Protein AF-A0A4V1J4N2-F1 (afdb_monomer)

Sequence (675 aa):
DSHLHLVPIGAVGKIYIGGIGVSRGYITQPNLNAEKFFDNPFTGQGKLYYTGDLGRWLPTGQVDCLGRIDNQIKIRGFRVELDEIDSNILHYPQIRACVTVLQKNNSSDDILVSYIVPEFIGPFQVPGNMVSGIPVIISDDMCLGGDFVGLGSKIKEHLKQVLPRYSVPSIFILLTHLPMNSNQKVDKSALPWHQEVLITKKLGPDGLVTGDNGTATDEPNLIANYSPTQASLCKIWQQVLGEDSVIPLHSNFFNLGGHSILATRMTIQVQNIFGASIPHNLVFRQPTIYGMALEIDHTLDLNFDNHPTTYSMDFDDLVHQLPPLLKDHSDNWLTIFPDEAWPGDAPVFFLTGATGFLGTFILATLLSHYPSATVHCLVRAQSSKQAFERIKTSCMGRLVWQSNQQVRAIVGDLAQPHLGIAEAEWVSLTRVVDVIIHNGALVHWMYPYEKFRGPNVLGTLAALELATTHHIKSLHYISTLSVFTKDNLTQSILDTGIPESDDLERSRFNISAGYDQSKWVADKLIQEAHIRGYPCTIIRPGFIVGASESGVVNTDDFLWRLVKGSIQLGKAPIMDCTVNMCPVDYVAEILVRIVSEPKALTTGTFHVNAPAPFSYNDVFDQLRVYGFTLEIIDYPIWCKHLKAAAQKPDDNALYSLLMFVLDNLPEMMNFPTIN

Solvent-accessible surface area (backbone atoms only — not comparable to full-atom values): 38567 Å² total; per-residue (Å²): 71,99,82,77,46,87,66,60,78,66,41,81,31,71,42,67,49,68,56,92,88,53,75,98,63,61,84,96,35,69,70,60,30,66,74,34,48,40,76,26,84,88,76,74,60,67,42,27,38,55,71,52,31,33,25,25,39,42,96,87,77,45,76,50,76,77,46,70,61,83,78,52,46,70,55,94,85,39,81,37,56,49,68,59,45,33,53,59,52,52,68,39,91,59,35,65,47,65,50,54,44,81,46,80,49,101,88,53,78,67,41,42,39,31,40,38,17,58,57,79,76,71,99,66,81,71,65,96,80,71,69,80,37,57,72,64,67,65,38,92,88,55,87,64,68,85,76,63,70,52,42,51,49,52,50,49,54,54,38,57,78,77,38,60,76,90,58,45,57,80,42,51,45,52,32,88,51,80,32,58,41,101,81,76,43,76,30,76,87,55,54,71,57,66,64,66,54,54,76,70,37,63,68,46,103,55,57,46,43,56,66,95,74,89,86,77,94,75,77,101,67,92,83,78,77,67,51,76,56,37,51,49,46,44,54,49,48,24,68,56,65,71,44,94,63,90,69,62,48,79,47,44,44,60,80,68,73,37,45,78,68,39,45,44,54,41,40,55,53,49,35,71,73,68,74,50,97,65,63,78,57,43,56,76,79,27,36,19,47,51,51,40,29,55,51,49,53,52,56,72,74,40,82,93,71,92,68,87,37,77,59,45,52,48,40,68,63,48,62,75,72,52,81,76,68,55,90,54,89,75,68,55,62,76,70,76,44,63,100,54,81,70,91,70,76,60,60,27,35,34,33,33,26,35,60,41,79,60,27,28,38,34,53,37,47,45,43,67,78,34,69,74,27,41,38,39,29,44,27,74,50,94,39,43,69,57,22,38,50,45,37,51,51,42,19,50,78,58,75,50,61,66,98,81,66,51,70,44,44,36,42,20,36,40,58,36,76,68,32,43,34,55,65,74,57,44,62,48,46,30,71,60,49,48,37,36,39,46,56,42,62,72,82,55,94,80,48,54,37,81,76,26,37,35,29,33,29,51,23,45,53,37,51,51,48,47,26,60,34,95,47,82,26,41,36,39,35,55,54,47,55,68,42,62,58,70,67,90,66,50,72,69,36,74,74,59,20,49,50,53,88,61,83,56,66,82,26,52,69,70,59,83,47,18,44,37,40,21,42,38,42,31,50,49,52,47,52,53,42,34,76,33,64,44,48,27,30,40,37,21,39,42,48,71,42,40,25,78,86,80,64,45,61,67,64,86,39,69,69,46,19,51,53,50,22,23,60,74,66,35,36,37,53,57,37,99,30,48,43,36,59,28,33,31,51,59,53,21,50,53,50,48,52,48,76,70,35,67,66,42,44,75,67,31,44,43,68,48,65,40,98,62,68,41,47,55,45,55,56,58,52,50,43,43,75,75,69,47,77,61,48,78,39,56,42,77,58,41,40,52,54,50,59,70,56,41,81,48,76,85,64,31,65,34,41,89,40,45,64,66,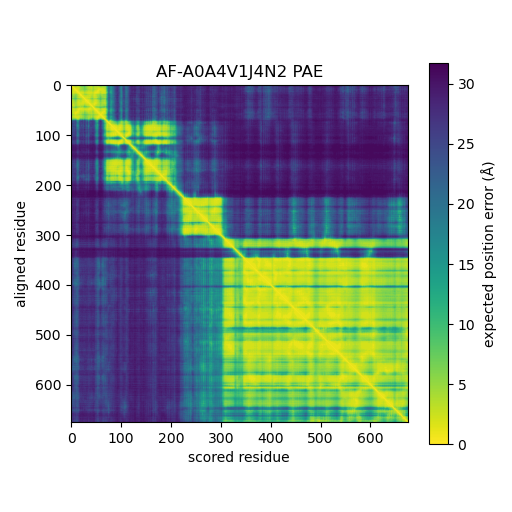61,62,48,69,36,52,65,72,51,52,68,65,61,71,68

Mean predicted aligned error: 18.75 Å

Nearest PDB structures (foldseek):
  1amu-assembly1_A  TM=6.174E-01  e=1.302E-13  Brevibacillus brevis
  1amu-assembly2_B  TM=6.163E-01  e=1.327E-12  Brevibacillus brevis
  6mg0-assembly2_A  TM=4.281E-01  e=9.312E-17  Brevibacillus parabrevis
  6e97-assembly2_B  TM=5.270E-01  e=1.603E-08  Thermobifida fusca YX
  5wmm-assembly1_A  TM=2.586E-01  e=9.904E-11  Micromonospora sp. ML1

pLDDT: mean 76.08, std 18.06, range [25.78, 98.69]

Secondary structure (DSSP, 8-state):
-TTSPPPPTT--EEEEEESTTS-S--TT-HHHHHHHEEE-TTTSSSEEEEEEEEEEE-TTS-EEEEEESSS-EEETTEEE-HHHHHHHHHTSTTEEEEEEEEEP-SSS--EEEEEEEES---S----TTPPTT-B----TTS---TTSTTHHHHHHHHHHHHS-GGGS-SEEEEBSS--B-TTSSB-GGGSPPHHHHHHHSPBPTTS-BPPP-------S---S---HHHHHHHHHHHHHHT--SPPPTT--TTTTT--HHHHHHHHHHHHHHH-S---TTHHHHS-SHHHHHHHHHHHHHS-S--PPPHHHHHHHHHGGGSPPP-S-TTS-GGGTS-SSS-SSSPPEEEEE-TTSHHHHHHHHHHHHH-TT-EEEEEE--SSHHHHHHHHHHHHHTTT---TT--EEEEE--TTSGGGG--HHHHHHHHHH--EEEE------SS--HHHHIIIIIIHHHHHHHHHHSSS--EEEEE--GGG--STT--HHHHHH-B-TT---GGGTTT--SHHHHHHHHHHHHHHHHHHTT--EEEEEE-EEE--TTT----TTSHHHHHHHHHHHHTEEEE---EE-EEEHHHHHHHHHHHHT-TTHHHH-EEEE--SSPEEHHHHHHHHHHTT---EEEEHHHHHHHHHHH-SSTTS-TTGGGHHHHHS-HHHHT-PPPB-

Structure (mmCIF, N/CA/C/O backbone):
data_AF-A0A4V1J4N2-F1
#
_entry.id   AF-A0A4V1J4N2-F1
#
loop_
_atom_site.group_PDB
_atom_site.id
_atom_site.type_symbol
_atom_site.label_atom_id
_atom_site.label_alt_id
_atom_site.label_comp_id
_atom_site.label_asym_id
_atom_site.label_entity_id
_atom_site.label_seq_id
_atom_site.pdbx_PDB_ins_code
_atom_site.Cartn_x
_atom_site.Cartn_y
_atom_site.Cartn_z
_atom_site.occupancy
_atom_site.B_iso_or_equiv
_atom_site.auth_seq_id
_atom_site.auth_comp_id
_atom_site.auth_asym_id
_atom_site.auth_atom_id
_atom_site.pdbx_PDB_model_num
ATOM 1 N N . ASP A 1 1 ? -26.339 -14.155 12.254 1.00 72.88 1 ASP A N 1
ATOM 2 C CA . ASP A 1 1 ? -25.302 -13.339 12.929 1.00 72.88 1 ASP A CA 1
ATOM 3 C C . ASP A 1 1 ? -25.120 -13.851 14.370 1.00 72.88 1 ASP A C 1
ATOM 5 O O . ASP A 1 1 ? -25.456 -15.005 14.636 1.00 72.88 1 ASP A O 1
ATOM 9 N N . SER A 1 2 ? -24.566 -13.047 15.286 1.00 66.00 2 SER A N 1
ATOM 10 C CA . SER A 1 2 ? -24.451 -13.354 16.725 1.00 66.00 2 SER A CA 1
ATOM 11 C C . SER A 1 2 ? -25.783 -13.340 17.485 1.00 66.00 2 SER A C 1
ATOM 13 O O . SER A 1 2 ? -25.830 -13.860 18.596 1.00 66.00 2 SER A O 1
ATOM 15 N N . HIS A 1 3 ? -26.849 -12.797 16.892 1.00 77.62 3 HIS A N 1
ATOM 16 C CA . HIS A 1 3 ? -28.179 -12.645 17.486 1.00 77.62 3 HIS A CA 1
ATOM 17 C C . HIS A 1 3 ? -29.218 -13.603 16.879 1.00 77.62 3 HIS A C 1
ATOM 19 O O . HIS A 1 3 ? -30.410 -13.431 17.100 1.00 77.62 3 HIS A O 1
ATOM 25 N N . LEU A 1 4 ? -28.772 -14.625 16.134 1.00 80.19 4 LEU A N 1
ATOM 26 C CA . LEU A 1 4 ? -29.622 -15.589 15.419 1.00 80.19 4 LEU A CA 1
ATOM 27 C C . LEU A 1 4 ? -30.545 -14.960 14.358 1.00 80.19 4 LEU A C 1
ATOM 29 O O . LEU A 1 4 ? -31.578 -15.533 14.024 1.00 80.19 4 LEU A O 1
ATOM 33 N N . HIS A 1 5 ? -30.145 -13.846 13.743 1.00 84.75 5 HIS A N 1
ATOM 34 C CA . HIS A 1 5 ? -30.784 -13.355 12.521 1.00 84.75 5 HIS A CA 1
ATOM 35 C C . HIS A 1 5 ? -30.100 -13.902 11.264 1.00 84.75 5 HIS A C 1
ATOM 37 O O . HIS A 1 5 ? -28.897 -14.206 11.258 1.00 84.75 5 HIS A O 1
ATOM 43 N N . LEU A 1 6 ? -30.872 -14.019 10.181 1.00 88.50 6 LEU A N 1
ATOM 44 C CA . LEU A 1 6 ? -30.331 -14.340 8.863 1.00 88.50 6 LEU A CA 1
ATOM 45 C C . LEU A 1 6 ? -29.402 -13.214 8.404 1.00 88.50 6 LEU A C 1
ATOM 47 O O . LEU A 1 6 ? -29.711 -12.036 8.561 1.00 88.50 6 LEU A O 1
ATOM 51 N N . VAL A 1 7 ? -28.258 -13.589 7.837 1.00 86.56 7 VAL A N 1
ATOM 52 C CA . VAL A 1 7 ? -27.328 -12.640 7.216 1.00 86.56 7 VAL A CA 1
ATOM 53 C C . VAL A 1 7 ? -27.638 -12.516 5.718 1.00 86.56 7 VAL A C 1
ATOM 55 O O . VAL A 1 7 ? -28.114 -13.491 5.129 1.00 86.56 7 VAL A O 1
ATOM 58 N N . PRO A 1 8 ? -27.379 -11.358 5.083 1.00 85.69 8 PRO A N 1
ATOM 59 C CA . PRO A 1 8 ? -27.564 -11.191 3.642 1.00 85.69 8 PRO A CA 1
ATOM 60 C C . PRO A 1 8 ? -26.723 -12.168 2.806 1.00 85.69 8 PRO A C 1
ATOM 62 O O . PRO A 1 8 ? -25.677 -12.650 3.246 1.00 85.69 8 PRO A O 1
ATOM 65 N N . ILE A 1 9 ? -27.144 -12.416 1.562 1.00 88.50 9 ILE A N 1
ATOM 66 C CA . ILE A 1 9 ? -26.351 -13.177 0.583 1.00 88.50 9 ILE A CA 1
ATOM 67 C C . ILE A 1 9 ? -24.989 -12.486 0.397 1.00 88.50 9 ILE A C 1
ATOM 69 O O . ILE A 1 9 ? -24.912 -11.267 0.276 1.00 88.50 9 ILE A O 1
ATOM 73 N N . GLY A 1 10 ? -23.908 -13.268 0.406 1.00 71.06 10 GLY A N 1
ATOM 74 C CA . GLY A 1 10 ? -22.522 -12.796 0.330 1.00 71.06 10 GLY A CA 1
ATOM 75 C C . GLY A 1 10 ? -21.892 -12.413 1.675 1.00 71.06 10 GLY A C 1
ATOM 76 O O . GLY A 1 10 ? -20.662 -12.401 1.773 1.00 71.06 10 GLY A O 1
ATOM 77 N N . ALA A 1 11 ? -22.690 -12.167 2.720 1.00 74.38 11 ALA A N 1
ATOM 78 C CA . ALA A 1 11 ? -22.190 -11.837 4.051 1.00 74.38 11 ALA A CA 1
ATOM 79 C C . ALA A 1 11 ? -21.739 -13.093 4.811 1.00 74.38 11 ALA A C 1
ATOM 81 O O . ALA A 1 11 ? -22.396 -14.136 4.786 1.00 74.38 11 ALA A O 1
ATOM 82 N N . VAL A 1 12 ? -20.610 -12.986 5.513 1.00 81.19 12 VAL A N 1
ATOM 83 C CA . VAL A 1 12 ? -20.062 -14.082 6.319 1.00 81.19 12 VAL A CA 1
ATOM 84 C C . VAL A 1 12 ? -20.864 -14.243 7.608 1.00 81.19 12 VAL A C 1
ATOM 86 O O . VAL A 1 12 ? -21.083 -13.283 8.346 1.00 81.19 12 VAL A O 1
ATOM 89 N N . GLY A 1 13 ? -21.271 -15.474 7.904 1.00 86.38 13 GLY A N 1
ATOM 90 C CA . GLY A 1 13 ? -22.004 -15.831 9.111 1.00 86.38 13 GLY A CA 1
ATOM 91 C C . GLY A 1 13 ? -21.635 -17.214 9.643 1.00 86.38 13 GLY A C 1
ATOM 92 O O . GLY A 1 13 ? -20.893 -17.975 9.028 1.00 86.38 13 GLY A O 1
ATOM 93 N N . LYS A 1 14 ? -22.166 -17.534 10.825 1.00 89.38 14 LYS A N 1
ATOM 94 C CA . LYS A 1 14 ? -22.090 -18.870 11.430 1.00 89.38 14 LYS A CA 1
ATOM 95 C C . LYS A 1 14 ? -22.992 -19.845 10.672 1.00 89.38 14 LYS A C 1
ATOM 97 O O . LYS A 1 14 ? -24.138 -19.500 10.377 1.00 89.38 14 LYS A O 1
ATOM 102 N N . ILE A 1 15 ? -22.506 -21.058 10.417 1.00 90.75 15 ILE A N 1
ATOM 103 C CA . ILE A 1 15 ? -23.282 -22.111 9.758 1.00 90.75 15 ILE A CA 1
ATOM 104 C C . ILE A 1 15 ? -24.099 -22.884 10.800 1.00 90.75 15 ILE A C 1
ATOM 106 O O . ILE A 1 15 ? -23.558 -23.496 11.729 1.00 90.75 15 ILE A O 1
ATOM 110 N N . TYR A 1 16 ? -25.415 -22.898 10.597 1.00 91.44 16 TYR A N 1
ATOM 111 C CA . TYR A 1 16 ? -26.359 -23.732 11.335 1.00 91.44 16 TYR A CA 1
ATOM 112 C C . TYR A 1 16 ? -27.041 -24.698 10.370 1.00 91.44 16 TYR A C 1
ATOM 114 O O . TYR A 1 16 ? -27.414 -24.310 9.264 1.00 91.44 16 TYR A O 1
ATOM 122 N N . ILE A 1 17 ? -27.224 -25.944 10.797 1.00 91.25 17 ILE A N 1
ATOM 123 C CA . ILE A 1 17 ? -27.897 -26.981 10.009 1.00 91.25 17 ILE A CA 1
ATOM 124 C C . ILE A 1 17 ? -29.229 -27.313 10.675 1.00 91.25 17 ILE A C 1
ATOM 126 O O . ILE A 1 17 ? -29.276 -27.573 11.874 1.00 91.25 17 ILE A O 1
ATOM 130 N N . GLY A 1 18 ? -30.308 -27.312 9.894 1.00 90.50 18 GLY A N 1
ATOM 131 C CA . GLY A 1 18 ? -31.650 -27.701 10.329 1.00 90.50 18 GLY A CA 1
ATOM 132 C C . GLY A 1 18 ? -32.224 -28.835 9.486 1.00 90.50 18 GLY A C 1
ATOM 133 O O . GLY A 1 18 ? -31.736 -29.118 8.394 1.00 90.50 18 GLY A O 1
ATOM 134 N N . GLY A 1 19 ? -33.293 -29.459 9.980 1.00 86.94 19 GLY A N 1
ATOM 135 C CA . GLY A 1 19 ? -34.073 -30.458 9.243 1.00 86.94 19 GLY A CA 1
ATOM 136 C C . GLY A 1 19 ? -33.991 -31.869 9.826 1.00 86.94 19 GLY A C 1
ATOM 137 O O . GLY A 1 19 ? -33.458 -32.087 10.912 1.00 86.94 19 GLY A O 1
ATOM 138 N N . ILE A 1 20 ? -34.540 -32.842 9.091 1.00 86.81 20 ILE A N 1
ATOM 139 C CA . ILE A 1 20 ? -34.734 -34.224 9.569 1.00 86.81 20 ILE A CA 1
ATOM 140 C C . ILE A 1 20 ? -33.425 -34.959 9.908 1.00 86.81 20 ILE A C 1
ATOM 142 O O . ILE A 1 20 ? -33.435 -35.895 10.700 1.00 86.81 20 ILE A O 1
ATOM 146 N N . GLY A 1 21 ? -32.299 -34.525 9.333 1.00 84.00 21 GLY A N 1
ATOM 147 C CA . GLY A 1 21 ? -30.976 -35.101 9.587 1.00 84.00 21 GLY A CA 1
ATOM 148 C C . GLY A 1 21 ? -30.319 -34.656 10.900 1.00 84.00 21 GLY A C 1
ATOM 149 O O . GLY A 1 21 ? -29.259 -35.173 11.243 1.00 84.00 21 GLY A O 1
ATOM 150 N N . VAL A 1 22 ? -30.908 -33.708 11.638 1.00 90.38 22 VAL A N 1
ATOM 151 C CA . VAL A 1 22 ? -30.354 -33.224 12.912 1.00 90.38 22 VAL A CA 1
ATOM 152 C C . VAL A 1 22 ? -30.693 -34.204 14.039 1.00 90.38 22 VAL A C 1
ATOM 154 O O . VAL A 1 22 ? -31.850 -34.571 14.243 1.00 90.38 22 VAL A O 1
ATOM 157 N N . SER A 1 23 ? -29.677 -34.636 14.791 1.00 85.31 23 SER A N 1
ATOM 158 C CA . SER A 1 23 ? -29.856 -35.562 15.915 1.00 85.31 23 SER A CA 1
ATOM 159 C C . SER A 1 23 ? -30.595 -34.907 17.094 1.00 85.31 23 SER A C 1
ATOM 161 O O . SER A 1 23 ? -30.719 -33.688 17.190 1.00 85.31 23 SER A O 1
ATOM 163 N N . ARG A 1 24 ? -31.088 -35.720 18.040 1.00 84.19 24 ARG A N 1
ATOM 164 C CA . ARG A 1 24 ? -31.803 -35.215 19.234 1.00 84.19 24 ARG A CA 1
ATOM 165 C C . ARG A 1 24 ? -30.891 -34.479 20.229 1.00 84.19 24 ARG A C 1
ATOM 167 O O . ARG A 1 24 ? -31.401 -33.774 21.100 1.00 84.19 24 ARG A O 1
ATOM 174 N N . GLY A 1 25 ? -29.577 -34.656 20.099 1.00 87.31 25 GLY A N 1
ATOM 175 C CA . GLY A 1 25 ? -28.550 -34.169 21.016 1.00 87.31 25 GLY A CA 1
ATOM 176 C C . GLY A 1 25 ? -27.584 -35.274 21.455 1.00 87.31 25 GLY A C 1
ATOM 177 O O . GLY A 1 25 ? -27.767 -36.454 21.152 1.00 87.31 25 GLY A O 1
ATOM 178 N N . TYR A 1 26 ? -26.555 -34.879 22.194 1.00 84.44 26 TYR A N 1
ATOM 179 C CA . TYR A 1 26 ? -25.605 -35.745 22.877 1.00 84.44 26 TYR A CA 1
ATOM 180 C C . TYR A 1 26 ? -26.255 -36.429 24.089 1.00 84.44 26 TYR A C 1
ATOM 182 O O . TYR A 1 26 ? -26.951 -35.799 24.892 1.00 84.44 26 TYR A O 1
ATOM 190 N N . ILE A 1 27 ? -26.007 -37.729 24.244 1.00 87.62 27 ILE A N 1
ATOM 191 C CA . ILE A 1 27 ? -26.484 -38.516 25.387 1.00 87.62 27 ILE A CA 1
ATOM 192 C C . ILE A 1 27 ? -25.759 -38.037 26.653 1.00 87.62 27 ILE A C 1
ATOM 194 O O . ILE A 1 27 ? -24.540 -37.890 26.653 1.00 87.62 27 ILE A O 1
ATOM 198 N N . THR A 1 28 ? -26.497 -37.801 27.743 1.00 83.31 28 THR A N 1
ATOM 199 C CA . THR A 1 28 ? -25.964 -37.422 29.074 1.00 83.31 28 THR A CA 1
ATOM 200 C C . THR A 1 28 ? -25.142 -36.121 29.148 1.00 83.31 28 THR A C 1
ATOM 202 O O . THR A 1 28 ? -24.491 -35.877 30.157 1.00 83.31 28 THR A O 1
ATOM 205 N N . GLN A 1 29 ? -25.201 -35.242 28.137 1.00 78.25 29 GLN A N 1
ATOM 206 C CA . GLN A 1 29 ? -24.471 -33.960 28.130 1.00 78.25 29 GLN A CA 1
ATOM 207 C C . GLN A 1 29 ? -25.415 -32.750 27.972 1.00 78.25 29 GLN A C 1
ATOM 209 O O . GLN A 1 29 ? -25.478 -32.142 26.901 1.00 78.25 29 GLN A O 1
ATOM 214 N N . PRO A 1 30 ? -26.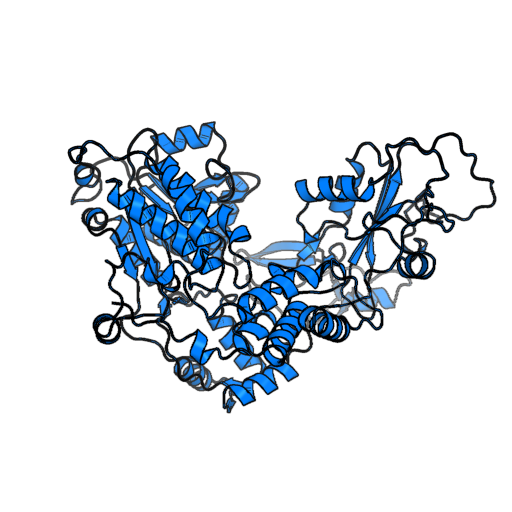177 -32.375 29.019 1.00 85.25 30 PRO A N 1
ATOM 215 C CA . PRO A 1 30 ? -27.202 -31.330 28.925 1.00 85.25 30 PRO A CA 1
ATOM 216 C C . PRO A 1 30 ? -26.629 -29.940 28.605 1.00 85.25 30 PRO A C 1
ATOM 218 O O . PRO A 1 30 ? -27.215 -29.221 27.799 1.00 85.25 30 PRO A O 1
ATOM 221 N N . ASN A 1 31 ? -25.462 -29.589 29.154 1.00 80.88 31 ASN A N 1
ATOM 222 C CA . ASN A 1 31 ? -24.826 -28.290 28.906 1.00 80.88 31 ASN A CA 1
ATOM 223 C C . ASN A 1 31 ? -24.371 -28.147 27.445 1.00 80.88 31 ASN A C 1
ATOM 225 O O . ASN A 1 31 ? -24.645 -27.133 26.810 1.00 80.88 31 ASN A O 1
ATOM 229 N N . LEU A 1 32 ? -23.751 -29.191 26.881 1.00 67.62 32 LEU A N 1
ATOM 230 C CA . LEU A 1 32 ? -23.321 -29.186 25.479 1.00 67.62 32 LEU A CA 1
ATOM 231 C C . LEU A 1 32 ? -24.522 -29.196 24.521 1.00 67.62 32 LEU A C 1
ATOM 233 O O . LEU A 1 32 ? -24.481 -28.576 23.461 1.00 67.62 32 LEU A O 1
ATOM 237 N N . ASN A 1 33 ? -25.620 -29.854 24.908 1.00 82.62 33 ASN A N 1
ATOM 238 C CA . ASN A 1 33 ? -26.869 -29.796 24.152 1.00 82.62 33 ASN A CA 1
ATOM 239 C C . ASN A 1 33 ? -27.445 -28.382 24.091 1.00 82.62 33 ASN A C 1
ATOM 241 O O . ASN A 1 33 ? -27.865 -27.974 23.014 1.00 82.62 33 ASN A O 1
ATOM 245 N N . ALA A 1 34 ? -27.432 -27.637 25.198 1.00 84.88 34 ALA A N 1
ATOM 246 C CA . ALA A 1 34 ? -27.882 -26.245 25.216 1.00 84.88 34 ALA A CA 1
ATOM 247 C C . ALA A 1 34 ? -26.975 -25.318 24.385 1.00 84.88 34 ALA A C 1
ATOM 249 O O . ALA A 1 34 ? -27.454 -24.349 23.805 1.00 84.88 34 ALA A O 1
ATOM 250 N N . GLU A 1 35 ? -25.677 -25.624 24.298 1.00 80.69 35 GLU A N 1
ATOM 251 C CA . GLU A 1 35 ? -24.715 -24.839 23.515 1.00 80.69 35 GLU A CA 1
ATOM 252 C C . GLU A 1 35 ? -24.786 -25.118 22.003 1.00 80.69 35 GLU A C 1
ATOM 254 O O . GLU A 1 35 ? -24.545 -24.224 21.193 1.00 80.69 35 GLU A O 1
ATOM 259 N N . LYS A 1 36 ? -25.060 -26.366 21.599 1.00 87.75 36 LYS A N 1
ATOM 260 C CA . LYS A 1 36 ? -24.967 -26.787 20.189 1.00 87.75 36 LYS A CA 1
ATOM 261 C C . LYS A 1 36 ? -26.312 -26.975 19.495 1.00 87.75 36 LYS A C 1
ATOM 263 O O . LYS A 1 36 ? -26.341 -26.928 18.267 1.00 87.75 36 LYS A O 1
ATOM 268 N N . PHE A 1 37 ? -27.398 -27.205 20.231 1.00 91.62 37 PHE A N 1
ATOM 269 C CA . PHE A 1 37 ? -28.714 -27.497 19.663 1.00 91.62 37 PHE A CA 1
ATOM 270 C C . PHE A 1 37 ? -29.756 -26.478 20.124 1.00 91.62 37 PHE A C 1
ATOM 272 O O . PHE A 1 37 ? -30.154 -26.464 21.287 1.00 91.62 37 PHE A O 1
ATOM 279 N N . PHE A 1 38 ? -30.259 -25.693 19.178 1.00 89.06 38 PHE A N 1
ATOM 280 C CA . PHE A 1 38 ? -31.231 -24.626 19.410 1.00 89.06 38 PHE A CA 1
ATOM 281 C C . PHE A 1 38 ? -32.583 -24.987 18.805 1.00 89.06 38 PHE A C 1
ATOM 283 O O . PHE A 1 38 ? -32.641 -25.713 17.812 1.00 89.06 38 PHE A O 1
ATOM 290 N N . ASP A 1 39 ? -33.672 -24.461 19.356 1.00 89.44 39 ASP A N 1
ATOM 291 C CA . ASP A 1 39 ? -34.969 -24.530 18.682 1.00 89.44 39 ASP A CA 1
ATOM 292 C C . ASP A 1 39 ? -34.923 -23.677 17.412 1.00 89.44 39 ASP A C 1
ATOM 294 O O . ASP A 1 39 ? -34.332 -22.600 17.416 1.00 89.44 39 ASP A O 1
ATOM 298 N N . ASN A 1 40 ? -35.484 -24.169 16.303 1.00 87.75 40 ASN A N 1
ATOM 299 C CA . ASN A 1 40 ? -35.382 -23.494 15.010 1.00 87.75 40 ASN A CA 1
ATOM 300 C C . ASN A 1 40 ? -36.351 -22.294 14.922 1.00 87.75 40 ASN A C 1
ATOM 302 O O . ASN A 1 40 ? -37.548 -22.511 14.708 1.00 87.75 40 ASN A O 1
ATOM 306 N N . PRO A 1 41 ? -35.870 -21.035 15.002 1.00 84.94 41 PRO A N 1
ATOM 307 C CA . PRO A 1 41 ? -36.752 -19.871 15.022 1.00 84.94 41 PRO A CA 1
ATOM 308 C C . PRO A 1 41 ? -37.300 -19.519 13.630 1.00 84.94 41 PRO A C 1
ATOM 310 O O . PRO A 1 41 ? -38.259 -18.763 13.528 1.00 84.94 41 PRO A O 1
ATOM 313 N N . PHE A 1 42 ? -36.713 -20.056 12.553 1.00 83.69 42 PHE A N 1
ATOM 314 C CA . PHE A 1 42 ? -37.062 -19.683 11.177 1.00 83.69 42 PHE A CA 1
ATOM 315 C C . PHE A 1 42 ? -38.202 -20.517 10.602 1.00 83.69 42 PHE A C 1
ATOM 317 O O . PHE A 1 42 ? -38.980 -20.031 9.788 1.00 83.69 42 PHE A O 1
ATOM 324 N N . THR A 1 43 ? -38.291 -21.785 11.005 1.00 82.81 43 THR A N 1
ATOM 325 C CA . THR A 1 43 ? -39.355 -22.697 10.552 1.00 82.81 43 THR A CA 1
ATOM 326 C C . THR A 1 43 ? -40.383 -22.985 11.644 1.00 82.81 43 THR A C 1
ATOM 328 O O . THR A 1 43 ? -41.440 -23.538 11.356 1.00 82.81 43 THR A O 1
ATOM 331 N N . GLY A 1 44 ? -40.070 -22.651 12.902 1.00 79.44 44 GLY A N 1
ATOM 332 C CA . GLY A 1 44 ? -40.890 -22.985 14.066 1.00 79.44 44 GLY A CA 1
ATOM 333 C C . GLY A 1 44 ? -40.952 -24.485 14.381 1.00 79.44 44 GLY A C 1
ATOM 334 O O . GLY A 1 44 ? -41.711 -24.888 15.259 1.00 79.44 44 GLY A O 1
ATOM 335 N N . GLN A 1 45 ? -40.188 -25.326 13.672 1.00 81.12 45 GLN A N 1
ATOM 336 C CA . GLN A 1 45 ? -40.212 -26.780 13.822 1.00 81.12 45 GLN A CA 1
ATOM 337 C C . GLN A 1 45 ? -38.797 -27.374 13.829 1.00 81.12 45 GLN A C 1
ATOM 339 O O . GLN A 1 45 ? -37.931 -27.023 13.026 1.00 81.12 45 GLN A O 1
ATOM 344 N N . GLY A 1 46 ? -38.579 -28.345 14.719 1.00 86.44 46 GLY A N 1
ATOM 345 C CA . GLY A 1 46 ? -37.302 -29.046 14.847 1.00 86.44 46 GLY A CA 1
ATOM 346 C C . GLY A 1 46 ? -36.186 -28.195 15.465 1.00 86.44 46 GLY A C 1
ATOM 347 O O . GLY A 1 46 ? -36.419 -27.108 15.992 1.00 86.44 46 GLY A O 1
ATOM 348 N N . LYS A 1 47 ? -34.958 -28.722 15.414 1.00 89.69 47 LYS A N 1
ATOM 349 C CA . LYS A 1 47 ? -33.767 -28.083 15.987 1.00 89.69 47 LYS A CA 1
ATOM 350 C C . LYS A 1 47 ? -32.788 -27.610 14.916 1.00 89.69 47 LYS A C 1
ATOM 352 O O . LYS A 1 47 ? -32.718 -28.184 13.829 1.00 89.69 47 LYS A O 1
ATOM 357 N N . LEU A 1 48 ? -32.013 -26.588 15.259 1.00 91.94 48 LEU A N 1
ATOM 358 C CA . LEU A 1 48 ? -30.801 -26.171 14.566 1.00 91.94 48 LEU A CA 1
ATOM 359 C C . LEU A 1 48 ? -29.580 -26.688 15.320 1.00 91.94 48 LEU A C 1
ATOM 361 O O . LEU A 1 48 ? -29.467 -26.499 16.530 1.00 91.94 48 LEU A O 1
ATOM 365 N N . TYR A 1 49 ? -28.651 -27.298 14.594 1.00 92.62 49 TYR A N 1
ATOM 366 C CA . TYR A 1 49 ? -27.333 -27.655 15.097 1.00 92.62 49 TYR A CA 1
ATOM 367 C C . TYR A 1 49 ? -26.307 -26.602 14.685 1.00 92.62 49 TYR A C 1
ATOM 369 O O . TYR A 1 49 ? -26.181 -26.270 13.503 1.00 92.62 49 TYR A O 1
ATOM 377 N N . TYR A 1 50 ? -25.559 -26.091 15.657 1.00 90.00 50 TYR A N 1
ATOM 378 C CA . TYR A 1 50 ? -24.432 -25.203 15.417 1.00 90.00 50 TYR A CA 1
ATOM 379 C C . TYR A 1 50 ? -23.174 -26.012 15.098 1.00 90.00 50 TYR A C 1
ATOM 381 O O . TYR A 1 50 ? -22.637 -26.714 15.953 1.00 90.00 50 TYR A O 1
ATOM 389 N N . THR A 1 51 ? -22.702 -25.879 13.859 1.00 84.62 51 THR A N 1
ATOM 390 C CA . THR A 1 51 ? -21.568 -26.652 13.319 1.00 84.62 51 THR A CA 1
ATOM 391 C C . THR A 1 51 ? -20.218 -26.236 13.895 1.00 84.62 51 THR A C 1
ATOM 393 O O . THR A 1 51 ? -19.296 -27.041 13.953 1.00 84.62 51 THR A O 1
ATOM 396 N N . GLY A 1 52 ? -20.105 -24.978 14.332 1.00 76.31 52 GLY A N 1
ATOM 397 C CA . GLY A 1 52 ? -18.815 -24.366 14.621 1.00 76.31 52 GLY A CA 1
ATOM 398 C C . GLY A 1 52 ? -18.076 -23.882 13.372 1.00 76.31 52 GLY A C 1
ATOM 399 O O . GLY A 1 52 ? -16.932 -23.479 13.509 1.00 76.31 52 GLY A O 1
ATOM 400 N N . ASP A 1 53 ? -18.703 -23.867 12.194 1.00 77.75 53 ASP A N 1
ATOM 401 C CA . ASP A 1 53 ? -18.113 -23.360 10.950 1.00 77.75 53 ASP A CA 1
ATOM 402 C C . ASP A 1 53 ? -18.617 -21.954 10.584 1.00 77.75 53 ASP A C 1
ATOM 404 O O . ASP A 1 53 ? -19.726 -21.540 10.948 1.00 77.75 53 ASP A O 1
ATOM 408 N N . LEU A 1 54 ? -17.802 -21.221 9.822 1.00 79.50 54 LEU A N 1
ATOM 409 C CA . LEU A 1 54 ? -18.170 -19.982 9.138 1.00 79.50 54 LEU A CA 1
ATOM 410 C C . LEU A 1 54 ? -18.417 -20.238 7.651 1.00 79.50 54 LEU A C 1
ATOM 412 O O . LEU A 1 54 ? -17.703 -21.006 7.007 1.00 79.50 54 LEU A O 1
ATOM 416 N N . GLY A 1 55 ? -19.388 -19.528 7.086 1.00 85.62 55 GLY A N 1
ATOM 417 C CA . GLY A 1 55 ? -19.670 -19.566 5.657 1.00 85.62 55 GLY A CA 1
ATOM 418 C C . GLY A 1 55 ? -20.537 -18.409 5.195 1.00 85.62 55 GLY A C 1
ATOM 419 O O . GLY A 1 55 ? -20.953 -17.561 5.987 1.00 85.62 55 GLY A O 1
ATOM 420 N N . ARG A 1 56 ? -20.807 -18.371 3.895 1.00 89.94 56 ARG A N 1
ATOM 421 C CA . ARG A 1 56 ? -21.719 -17.401 3.278 1.00 89.94 56 ARG A CA 1
ATOM 422 C C . ARG A 1 56 ? -22.523 -18.052 2.166 1.00 89.94 56 ARG A C 1
ATOM 424 O O . ARG A 1 56 ? -22.046 -18.965 1.495 1.00 89.94 56 ARG A O 1
ATOM 431 N N . TRP A 1 57 ? -23.725 -17.539 1.942 1.00 88.56 57 TRP A N 1
ATOM 432 C CA . TRP A 1 57 ? -24.512 -17.901 0.769 1.00 88.56 57 TRP A CA 1
ATOM 433 C C . TRP A 1 57 ? -23.998 -17.153 -0.454 1.00 88.56 57 TRP A C 1
ATOM 435 O O . TRP A 1 57 ? -23.840 -15.933 -0.413 1.00 88.56 57 TRP A O 1
ATOM 445 N N . LEU A 1 58 ? -23.754 -17.874 -1.543 1.00 81.81 58 LEU A N 1
ATOM 446 C CA . LEU A 1 58 ? -23.502 -17.290 -2.854 1.00 81.81 58 LEU A CA 1
ATOM 447 C C . LEU A 1 58 ? -24.836 -16.967 -3.547 1.00 81.81 58 LEU A C 1
ATOM 449 O O . LEU A 1 58 ? -25.829 -17.658 -3.303 1.00 81.81 58 LEU A O 1
ATOM 453 N N . PRO A 1 59 ? -24.873 -15.989 -4.473 1.00 77.75 59 PRO A N 1
ATOM 454 C CA . PRO A 1 59 ? -26.067 -15.704 -5.278 1.00 77.75 59 PRO A CA 1
ATOM 455 C C . PRO A 1 59 ? -26.580 -16.912 -6.075 1.00 77.75 59 PRO A C 1
ATOM 457 O O . PRO A 1 59 ? -27.743 -16.960 -6.454 1.00 77.75 59 PRO A O 1
ATOM 460 N N . THR A 1 60 ? -25.716 -17.904 -6.304 1.00 82.81 60 THR A N 1
ATOM 461 C CA . THR A 1 60 ? -26.032 -19.170 -6.976 1.00 82.81 60 THR A CA 1
ATOM 462 C C . THR A 1 60 ? -26.826 -20.152 -6.108 1.00 82.81 60 THR A C 1
ATOM 464 O O . THR A 1 60 ? -27.211 -21.210 -6.598 1.00 82.81 60 THR A O 1
ATOM 467 N N . GLY A 1 61 ? -27.047 -19.850 -4.824 1.00 82.75 61 GLY A N 1
ATOM 468 C CA . GLY A 1 61 ? -27.695 -20.760 -3.876 1.00 82.75 61 GLY A CA 1
ATOM 469 C C . GLY A 1 61 ? -26.772 -21.855 -3.332 1.00 82.75 61 GLY A C 1
ATOM 470 O O . GLY A 1 61 ? -27.253 -22.820 -2.749 1.00 82.75 61 GLY A O 1
ATOM 471 N N . GLN A 1 62 ? -25.455 -21.726 -3.513 1.00 85.62 62 GLN A N 1
ATOM 472 C CA . GLN A 1 62 ? -24.448 -22.587 -2.882 1.00 85.62 62 GLN A CA 1
ATOM 473 C C . GLN A 1 62 ? -23.890 -21.937 -1.607 1.00 85.62 62 GLN A C 1
ATOM 475 O O . GLN A 1 62 ? -23.872 -20.710 -1.489 1.00 85.62 62 GLN A O 1
ATOM 480 N N . VAL A 1 63 ? -23.411 -22.755 -0.665 1.00 86.00 63 VAL A N 1
ATOM 481 C CA . VAL A 1 63 ? -22.699 -22.282 0.534 1.00 86.00 63 VAL A CA 1
ATOM 482 C C . VAL A 1 63 ? -21.196 -22.349 0.286 1.00 86.00 63 VAL A C 1
ATOM 484 O O . VAL A 1 63 ? -20.670 -23.406 -0.053 1.00 86.00 63 VAL A O 1
ATOM 487 N N . ASP A 1 64 ? -20.517 -21.225 0.486 1.00 78.50 64 ASP A N 1
ATOM 488 C CA . ASP A 1 64 ? -19.058 -21.119 0.501 1.00 78.50 64 ASP A CA 1
ATOM 489 C C . ASP A 1 64 ? -18.567 -21.265 1.953 1.00 78.50 64 ASP A C 1
ATOM 491 O O . ASP A 1 64 ? -18.898 -20.432 2.806 1.00 78.50 64 ASP A O 1
ATOM 495 N N . CYS A 1 65 ? -17.849 -22.353 2.256 1.00 77.19 65 CYS A N 1
ATOM 496 C CA . CYS A 1 65 ? -17.377 -22.690 3.605 1.00 77.19 65 CYS A CA 1
ATOM 497 C C . CYS A 1 65 ? -15.986 -22.092 3.863 1.00 77.19 65 CYS A C 1
ATOM 499 O O . CYS A 1 65 ? -15.017 -22.441 3.195 1.00 77.19 65 CYS A O 1
ATOM 501 N N . LEU A 1 66 ? -15.874 -21.233 4.880 1.00 59.66 66 LEU A N 1
ATOM 502 C CA . LEU A 1 66 ? -14.680 -20.425 5.170 1.00 59.66 66 LEU A CA 1
ATOM 503 C C . LEU A 1 66 ? -13.805 -20.997 6.310 1.00 59.66 66 LEU A C 1
ATOM 505 O O . LEU A 1 66 ? -12.704 -20.497 6.556 1.00 59.66 66 LEU A O 1
ATOM 509 N N . GLY A 1 67 ? -14.268 -22.052 6.996 1.00 56.66 67 GLY A N 1
ATOM 510 C CA . GLY A 1 67 ? -13.512 -22.826 7.997 1.00 56.66 67 GLY A CA 1
ATOM 511 C C . GLY A 1 67 ? -14.149 -22.885 9.397 1.00 56.66 67 GLY A C 1
ATOM 512 O O . GLY A 1 67 ? -15.175 -22.253 9.639 1.00 56.66 67 GLY A O 1
ATOM 513 N N . ARG A 1 68 ? -13.517 -23.639 10.316 1.00 60.75 68 ARG A N 1
ATOM 514 C CA . ARG A 1 68 ? -13.964 -23.882 11.710 1.00 60.75 68 ARG A CA 1
ATOM 515 C C . ARG A 1 68 ? -13.736 -22.692 12.649 1.00 60.75 68 ARG A C 1
ATOM 517 O O . ARG A 1 68 ? -12.952 -21.807 12.349 1.00 60.75 68 ARG A O 1
ATOM 524 N N . ILE A 1 69 ? -14.366 -22.683 13.817 1.00 62.28 69 ILE A N 1
ATOM 525 C CA . ILE A 1 69 ? -14.231 -21.640 14.851 1.00 62.28 69 ILE A CA 1
ATOM 526 C C . ILE A 1 69 ? -13.311 -22.097 16.000 1.00 62.28 69 ILE A C 1
ATOM 528 O O . ILE A 1 69 ? -12.784 -21.256 16.720 1.00 62.28 69 ILE A O 1
ATOM 532 N N . ASP A 1 70 ? -13.093 -23.406 16.167 1.00 54.41 70 ASP A N 1
ATOM 533 C CA . ASP A 1 70 ? -12.621 -24.029 17.415 1.00 54.41 70 ASP A CA 1
ATOM 534 C C . ASP A 1 70 ? -11.209 -24.659 17.401 1.00 54.41 70 ASP A C 1
ATOM 536 O O . ASP A 1 70 ? -10.689 -24.938 18.475 1.00 54.41 70 ASP A O 1
ATOM 540 N N . ASN A 1 71 ? -10.536 -24.795 16.251 1.00 44.25 71 ASN A N 1
ATOM 541 C CA . ASN A 1 71 ? -9.094 -25.143 16.196 1.00 44.25 71 ASN A CA 1
ATOM 542 C C . ASN A 1 71 ? -8.184 -23.945 15.887 1.00 44.25 71 ASN A C 1
ATOM 544 O O . ASN A 1 71 ? -6.967 -24.072 15.813 1.00 44.25 71 ASN A O 1
ATOM 548 N N . GLN A 1 72 ? -8.785 -22.769 15.741 1.00 51.38 72 GLN A N 1
ATOM 549 C CA . GLN A 1 72 ? -8.087 -21.527 15.471 1.00 51.38 72 GLN A CA 1
ATOM 550 C C . GLN A 1 72 ? -7.937 -20.748 16.753 1.00 51.38 72 GLN A C 1
ATOM 552 O O . GLN A 1 72 ? -8.926 -20.364 17.381 1.00 51.38 72 GLN A O 1
ATOM 557 N N . ILE A 1 73 ? -6.700 -20.428 17.087 1.00 60.59 73 ILE A N 1
ATOM 558 C CA . ILE A 1 73 ? -6.455 -19.365 18.041 1.00 60.59 73 ILE A CA 1
ATOM 559 C C . ILE A 1 73 ? -6.250 -18.061 17.273 1.00 60.59 73 ILE A C 1
ATOM 561 O O . ILE A 1 73 ? -5.573 -18.007 16.244 1.00 60.59 73 ILE A O 1
ATOM 565 N N . LYS A 1 74 ? -6.888 -16.997 17.758 1.00 55.62 74 LYS A N 1
ATOM 566 C CA . LYS A 1 74 ? -6.643 -15.644 17.272 1.00 55.62 74 LYS A CA 1
ATOM 567 C C . LYS A 1 74 ? -5.648 -14.993 18.208 1.00 55.62 74 LYS A C 1
ATOM 569 O O . LYS A 1 74 ? -6.003 -14.647 19.328 1.00 55.62 74 LYS A O 1
ATOM 574 N N . ILE A 1 75 ? -4.425 -14.810 17.739 1.00 58.66 75 ILE A N 1
ATOM 575 C CA . ILE A 1 75 ? -3.420 -14.034 18.458 1.00 58.66 75 ILE A CA 1
ATOM 576 C C . ILE A 1 75 ? -3.338 -12.686 17.777 1.00 58.66 75 ILE A C 1
ATOM 578 O O . ILE A 1 75 ? -2.955 -12.601 16.611 1.00 58.66 75 ILE A O 1
ATOM 582 N N . ARG A 1 76 ? -3.714 -11.625 18.499 1.00 57.84 76 ARG A N 1
ATOM 583 C CA . ARG A 1 76 ? -3.608 -10.240 18.009 1.00 57.84 76 ARG A CA 1
ATOM 584 C C . ARG A 1 76 ? -4.288 -10.042 16.642 1.00 57.84 76 ARG A C 1
ATOM 586 O O . ARG A 1 76 ? -3.745 -9.398 15.752 1.00 57.84 76 ARG A O 1
ATOM 593 N N . GLY A 1 77 ? -5.456 -10.667 16.463 1.00 55.88 77 GLY A N 1
ATOM 594 C CA . GLY A 1 77 ? -6.245 -10.629 15.223 1.00 55.88 77 GLY A CA 1
ATOM 595 C C . GLY A 1 77 ? -5.786 -11.591 14.120 1.00 55.88 77 GLY A C 1
ATOM 596 O O . GLY A 1 77 ? -6.535 -11.811 13.169 1.00 55.88 77 GLY A O 1
ATOM 597 N N . PHE A 1 78 ? -4.616 -12.220 14.258 1.00 49.66 78 PHE A N 1
ATOM 598 C CA . PHE A 1 78 ? -4.108 -13.206 13.309 1.00 49.66 78 PHE A CA 1
ATOM 599 C C . PHE A 1 78 ? -4.554 -14.610 13.687 1.00 49.66 78 PHE A C 1
ATOM 601 O O . PHE A 1 78 ? -4.485 -15.021 14.845 1.00 49.66 78 PHE A O 1
ATOM 608 N N . ARG A 1 79 ? -5.005 -15.350 12.679 1.00 65.25 79 ARG A N 1
ATOM 609 C CA . ARG A 1 79 ? -5.342 -16.761 12.801 1.00 65.25 79 ARG A CA 1
ATOM 610 C C . ARG A 1 79 ? -4.044 -17.569 12.836 1.00 65.25 79 ARG A C 1
ATOM 612 O O . ARG A 1 79 ? -3.260 -17.487 11.893 1.00 65.25 79 ARG A O 1
ATOM 619 N N . VAL A 1 80 ? -3.826 -18.301 13.924 1.00 69.06 80 VAL A N 1
ATOM 620 C CA . VAL A 1 80 ? -2.648 -19.150 14.128 1.00 69.06 80 VAL A CA 1
ATOM 621 C C . VAL A 1 80 ? -3.098 -20.595 14.281 1.00 69.06 80 VAL A C 1
ATOM 623 O O . VAL A 1 80 ? -3.961 -20.898 15.107 1.00 69.06 80 VAL A O 1
ATOM 626 N N . GLU A 1 81 ? -2.510 -21.476 13.478 1.00 77.38 81 GLU A N 1
ATOM 627 C CA . GLU A 1 81 ? -2.741 -22.917 13.526 1.00 77.38 81 GLU A CA 1
ATOM 628 C C . GLU A 1 81 ? -1.607 -23.549 14.352 1.00 77.38 81 GLU A C 1
ATOM 630 O O . GLU A 1 81 ? -0.461 -23.620 13.912 1.00 77.38 81 GLU A O 1
ATOM 635 N N . LEU A 1 82 ? -1.900 -23.972 15.587 1.00 81.25 82 LEU A N 1
ATOM 636 C CA . LEU A 1 82 ? -0.881 -24.502 16.509 1.00 81.25 82 LEU A CA 1
ATOM 637 C C . LEU A 1 82 ? -0.174 -25.748 15.960 1.00 81.25 82 LEU A C 1
ATOM 639 O O . LEU A 1 82 ? 1.028 -25.911 16.154 1.00 81.25 82 LEU A O 1
ATOM 643 N N . ASP A 1 83 ? -0.905 -26.582 15.224 1.00 75.81 83 ASP A N 1
ATOM 644 C CA . ASP A 1 83 ? -0.373 -27.807 14.627 1.00 75.81 83 ASP A CA 1
ATOM 645 C C . ASP A 1 83 ? 0.642 -27.509 13.508 1.00 75.81 83 ASP A C 1
ATOM 647 O O . ASP A 1 83 ? 1.553 -28.302 13.268 1.00 75.81 83 ASP A O 1
ATOM 651 N N . GLU A 1 84 ? 0.530 -26.354 12.837 1.00 82.00 84 GLU A N 1
ATOM 652 C CA . GLU A 1 84 ? 1.517 -25.893 11.853 1.00 82.00 84 GLU A CA 1
ATOM 653 C C . GLU A 1 84 ? 2.823 -25.503 12.553 1.00 82.00 84 GLU A C 1
ATOM 655 O O . GLU A 1 84 ? 3.909 -25.852 12.087 1.00 82.00 84 GLU A O 1
ATOM 660 N N . ILE A 1 85 ? 2.724 -24.842 13.710 1.00 86.06 85 ILE A N 1
ATOM 661 C CA . ILE A 1 85 ? 3.884 -24.504 14.542 1.00 86.06 85 ILE A CA 1
ATOM 662 C C . ILE A 1 85 ? 4.579 -25.780 15.009 1.00 86.06 85 ILE A C 1
ATOM 664 O O . ILE A 1 85 ? 5.786 -25.925 14.813 1.00 86.06 85 ILE A O 1
ATOM 668 N N . ASP A 1 86 ? 3.817 -26.716 15.574 1.00 89.06 86 ASP A N 1
ATOM 669 C CA . ASP A 1 86 ? 4.351 -27.983 16.069 1.00 89.06 86 ASP A CA 1
ATOM 670 C C . ASP A 1 86 ? 5.003 -28.792 14.946 1.00 89.06 86 ASP A C 1
ATOM 672 O O . ASP A 1 86 ? 6.128 -29.265 15.091 1.00 89.06 86 ASP A O 1
ATOM 676 N N . SER A 1 87 ? 4.360 -28.861 13.779 1.00 84.50 87 SER A N 1
ATOM 677 C CA . SER A 1 87 ? 4.932 -29.529 12.610 1.00 84.50 87 SER A CA 1
ATOM 678 C C . SER A 1 87 ? 6.270 -28.910 12.206 1.00 84.50 87 SER A C 1
ATOM 680 O O . SER A 1 87 ? 7.227 -29.643 11.979 1.00 84.50 87 SER A O 1
ATOM 682 N N . ASN A 1 88 ? 6.382 -27.580 12.145 1.00 86.81 88 ASN A N 1
ATOM 683 C CA . ASN A 1 88 ? 7.639 -26.917 11.781 1.00 86.81 88 ASN A CA 1
ATOM 684 C C . ASN A 1 88 ? 8.730 -27.082 12.856 1.00 86.81 88 ASN A C 1
ATOM 686 O O . ASN A 1 88 ? 9.902 -27.216 12.514 1.00 86.81 88 ASN A O 1
ATOM 690 N N . ILE A 1 89 ? 8.370 -27.140 14.143 1.00 87.38 89 ILE A N 1
ATOM 691 C CA . ILE A 1 89 ? 9.322 -27.451 15.222 1.00 87.38 89 ILE A CA 1
ATOM 692 C C . ILE A 1 89 ? 9.849 -28.889 15.091 1.00 87.38 89 ILE A C 1
ATOM 694 O O . ILE A 1 89 ? 11.047 -29.112 15.253 1.00 87.38 89 ILE A O 1
ATOM 698 N N . LEU A 1 90 ? 8.982 -29.853 14.763 1.00 85.62 90 LEU A N 1
ATOM 699 C CA . LEU A 1 90 ? 9.349 -31.266 14.586 1.00 85.62 90 LEU A CA 1
ATOM 700 C C . LEU A 1 90 ? 10.243 -31.525 13.363 1.00 85.62 90 LEU A C 1
ATOM 702 O O . LEU A 1 90 ? 10.928 -32.541 13.322 1.00 85.62 90 LEU A O 1
ATOM 706 N N . HIS A 1 91 ? 10.274 -30.623 12.377 1.00 83.00 91 HIS A N 1
ATOM 707 C CA . HIS A 1 91 ? 11.220 -30.716 11.257 1.00 83.00 91 HIS A CA 1
ATOM 708 C C . HIS A 1 91 ? 12.656 -30.348 11.656 1.00 83.00 91 HIS A C 1
ATOM 710 O O . HIS A 1 91 ? 13.589 -30.602 10.890 1.00 83.00 91 HIS A O 1
ATOM 716 N N . TYR A 1 92 ? 12.861 -29.761 12.839 1.00 82.19 92 TYR A N 1
ATOM 717 C CA . TYR A 1 92 ? 14.194 -29.446 13.328 1.00 82.19 92 TYR A CA 1
ATOM 718 C C . TYR A 1 92 ? 14.888 -30.738 13.816 1.00 82.19 92 TYR A C 1
ATOM 720 O O . TYR A 1 92 ? 14.401 -31.347 14.770 1.00 82.19 92 TYR A O 1
ATOM 728 N N . PRO A 1 93 ? 16.039 -31.159 13.241 1.00 75.00 93 PRO A N 1
ATOM 729 C CA . PRO A 1 93 ? 16.602 -32.513 13.414 1.00 75.00 93 PRO A CA 1
ATOM 730 C C . PRO A 1 93 ? 16.920 -32.961 14.850 1.00 75.00 93 PRO A C 1
ATOM 732 O O . PRO A 1 93 ? 17.220 -34.126 15.082 1.00 75.00 93 PRO A O 1
ATOM 735 N N . GLN A 1 94 ? 16.918 -32.034 15.808 1.00 74.06 94 GLN A N 1
ATOM 736 C CA . GLN A 1 94 ? 17.242 -32.285 17.212 1.00 74.06 94 GLN A CA 1
ATOM 737 C C . GLN A 1 94 ? 15.995 -32.430 18.104 1.00 74.06 94 GLN A C 1
ATOM 739 O O . GLN A 1 94 ? 16.158 -32.534 19.320 1.00 74.06 94 GLN A O 1
ATOM 744 N N . ILE A 1 95 ? 14.774 -32.433 17.547 1.00 82.31 95 ILE A N 1
ATOM 745 C CA . ILE A 1 95 ? 13.506 -32.462 18.296 1.00 82.31 95 ILE A CA 1
ATOM 746 C C . ILE A 1 95 ? 12.711 -33.742 18.019 1.00 82.31 95 ILE A C 1
ATOM 748 O O . ILE A 1 95 ? 12.296 -33.997 16.896 1.00 82.31 95 ILE A O 1
ATOM 752 N N . ARG A 1 96 ? 12.417 -34.482 19.092 1.00 77.69 96 ARG A N 1
ATOM 753 C CA . ARG A 1 96 ? 11.641 -35.731 19.098 1.00 77.69 96 ARG A CA 1
ATOM 754 C C . ARG A 1 96 ? 10.138 -35.516 19.180 1.00 77.69 96 ARG A C 1
ATOM 756 O O . ARG A 1 96 ? 9.353 -36.282 18.631 1.00 77.69 96 ARG A O 1
ATOM 763 N N . ALA A 1 97 ? 9.730 -34.548 19.992 1.00 78.38 97 ALA A N 1
ATOM 764 C CA . ALA A 1 97 ? 8.329 -34.240 20.243 1.00 78.38 97 ALA A CA 1
ATOM 765 C C . ALA A 1 97 ? 8.184 -32.772 20.638 1.00 78.38 97 ALA A C 1
ATOM 767 O O . ALA A 1 97 ? 9.062 -32.209 21.294 1.00 78.38 97 ALA A O 1
ATOM 768 N N . CYS A 1 98 ? 7.054 -32.162 20.303 1.00 88.75 98 CYS A N 1
ATOM 769 C CA . CYS A 1 98 ? 6.698 -30.851 20.815 1.00 88.75 98 CYS A CA 1
ATOM 770 C C . CYS A 1 98 ? 5.186 -30.713 20.975 1.00 88.75 98 CYS A C 1
ATOM 772 O O . CYS A 1 98 ? 4.409 -31.497 20.428 1.00 88.75 98 CYS A O 1
ATOM 774 N N . VAL A 1 99 ? 4.786 -29.718 21.755 1.00 88.25 99 VAL A N 1
ATOM 775 C CA . VAL A 1 99 ? 3.408 -29.240 21.796 1.00 88.25 99 VAL A CA 1
ATOM 776 C C . VAL A 1 99 ? 3.412 -27.740 22.042 1.00 88.25 99 VAL A C 1
ATOM 778 O O . VAL A 1 99 ? 4.061 -27.251 22.973 1.00 88.25 99 VAL A O 1
ATOM 781 N N . THR A 1 100 ? 2.667 -27.008 21.226 1.00 88.19 100 THR A N 1
ATOM 782 C CA . THR A 1 100 ? 2.492 -25.567 21.371 1.00 88.19 100 THR A CA 1
ATOM 783 C C . THR A 1 100 ? 1.119 -25.287 21.952 1.00 88.19 100 THR A C 1
ATOM 785 O O . THR A 1 100 ? 0.102 -25.880 21.574 1.00 88.19 100 THR A O 1
ATOM 788 N N . VAL A 1 101 ? 1.085 -24.377 22.918 1.00 83.31 101 VAL A N 1
ATOM 789 C CA . VAL A 1 101 ? -0.147 -23.939 23.564 1.00 83.31 101 VAL A CA 1
ATOM 790 C C . VAL A 1 101 ? -0.223 -22.422 23.575 1.00 83.31 101 VAL A C 1
ATOM 792 O O . VAL A 1 101 ? 0.786 -21.718 23.644 1.00 83.31 101 VAL A O 1
ATOM 795 N N . LEU A 1 102 ? -1.457 -21.927 23.512 1.00 79.25 102 LEU A N 1
ATOM 796 C CA . LEU A 1 102 ? -1.754 -20.541 23.819 1.00 79.25 102 LEU A CA 1
ATOM 797 C C . LEU A 1 102 ? -1.949 -20.415 25.324 1.00 79.25 102 LEU A C 1
ATOM 799 O O . LEU A 1 102 ? -2.888 -20.990 25.878 1.00 79.25 102 LEU A O 1
ATOM 803 N N . GLN A 1 103 ? -1.088 -19.643 25.964 1.00 72.19 103 GLN A N 1
ATOM 804 C CA . GLN A 1 103 ? -1.217 -19.343 27.373 1.00 72.19 103 GLN A CA 1
ATOM 805 C C . GLN A 1 103 ? -1.929 -18.006 27.554 1.00 72.19 103 GLN A C 1
ATOM 807 O O . GLN A 1 103 ? -1.455 -16.975 27.079 1.00 72.19 103 GLN A O 1
ATOM 812 N N . LYS A 1 104 ? -3.053 -18.033 28.273 1.00 61.31 104 LYS A N 1
ATOM 813 C CA . LYS A 1 104 ? -3.811 -16.833 28.632 1.00 61.31 104 LYS A CA 1
ATOM 814 C C . LYS A 1 104 ? -3.253 -16.223 29.910 1.00 61.31 104 LYS A C 1
ATOM 816 O O . LYS A 1 104 ? -3.054 -16.947 30.886 1.00 61.31 104 LYS A O 1
ATOM 821 N N . ASN A 1 105 ? -3.021 -14.915 29.916 1.00 54.28 105 ASN A N 1
ATOM 822 C CA . ASN A 1 105 ? -2.662 -14.178 31.124 1.00 54.28 105 ASN A CA 1
ATOM 823 C C . ASN A 1 105 ? -3.853 -13.314 31.566 1.00 54.28 105 ASN A C 1
ATOM 825 O O . ASN A 1 105 ? -4.530 -12.710 30.741 1.00 54.28 105 ASN A O 1
ATOM 829 N N . ASN A 1 106 ? -4.121 -13.243 32.870 1.00 43.56 106 ASN A N 1
ATOM 830 C CA . ASN A 1 106 ? -5.248 -12.471 33.406 1.00 43.56 106 ASN A CA 1
ATOM 831 C C . ASN A 1 106 ? -5.017 -10.944 33.336 1.00 43.56 106 ASN A C 1
ATOM 833 O O . ASN A 1 106 ? -5.950 -10.181 33.576 1.00 43.56 106 ASN A O 1
ATOM 837 N N . SER A 1 107 ? -3.798 -10.500 33.003 1.00 46.28 107 SER A N 1
ATOM 838 C CA . SER A 1 107 ? -3.390 -9.086 32.949 1.00 46.28 107 SER A CA 1
ATOM 839 C C . SER A 1 107 ? -2.566 -8.685 31.708 1.00 46.28 107 SER A C 1
ATOM 841 O O . SER A 1 107 ? -2.231 -7.511 31.577 1.00 46.28 107 SER A O 1
ATOM 843 N N . SER A 1 108 ? -2.265 -9.603 30.776 1.00 49.72 108 SER A N 1
ATOM 844 C CA . SER A 1 108 ? -1.560 -9.319 29.508 1.00 49.72 108 SER A CA 1
ATOM 845 C C . SER A 1 108 ? -2.136 -10.128 28.339 1.00 49.72 108 SER A C 1
ATOM 847 O O . SER A 1 108 ? -2.904 -11.061 28.558 1.00 49.72 108 SER A O 1
ATOM 849 N N . ASP A 1 109 ? -1.723 -9.810 27.108 1.00 52.53 109 ASP A N 1
ATOM 850 C CA . ASP A 1 109 ? -2.070 -10.581 25.905 1.00 52.53 109 ASP A CA 1
ATOM 851 C C . ASP A 1 109 ? -1.695 -12.068 26.022 1.00 52.53 109 ASP A C 1
ATOM 853 O O . ASP A 1 109 ? -0.680 -12.420 26.632 1.00 52.53 109 ASP A O 1
ATOM 857 N N . ASP A 1 110 ? -2.482 -12.917 25.355 1.00 66.44 110 ASP A N 1
ATOM 858 C CA . ASP A 1 110 ? -2.205 -14.341 25.193 1.00 66.44 110 ASP A CA 1
ATOM 859 C C . ASP A 1 110 ? -0.851 -14.564 24.480 1.00 66.44 110 ASP A C 1
ATOM 861 O O . ASP A 1 110 ? -0.553 -13.931 23.459 1.00 66.44 110 ASP A O 1
ATOM 865 N N . ILE A 1 111 ? -0.030 -15.487 24.989 1.00 72.12 111 ILE A N 1
ATOM 866 C CA . ILE A 1 111 ? 1.307 -15.791 24.452 1.00 72.12 111 ILE A CA 1
ATOM 867 C C . ILE A 1 111 ? 1.417 -17.238 23.968 1.00 72.12 111 ILE A C 1
ATOM 869 O O . ILE A 1 111 ? 0.823 -18.149 24.541 1.00 72.12 111 ILE A O 1
ATOM 873 N N . LEU A 1 112 ? 2.219 -17.462 22.925 1.00 80.25 112 LEU A N 1
ATOM 874 C CA . LEU A 1 112 ? 2.577 -18.807 22.473 1.00 80.25 112 LEU A CA 1
ATOM 875 C C . LEU A 1 112 ? 3.763 -19.342 23.264 1.00 80.25 112 LEU A C 1
ATOM 877 O O . LEU A 1 112 ? 4.838 -18.729 23.272 1.00 80.25 112 LEU A O 1
ATOM 881 N N . VAL A 1 113 ? 3.560 -20.511 23.862 1.00 83.06 113 VAL A N 1
ATOM 882 C CA . VAL A 1 113 ? 4.587 -21.274 24.570 1.00 83.06 113 VAL A CA 1
ATOM 883 C C . VAL A 1 113 ? 4.704 -22.640 23.907 1.00 83.06 113 VAL A C 1
ATOM 885 O O . VAL A 1 113 ? 3.708 -23.359 23.788 1.00 83.06 113 VAL A O 1
ATOM 888 N N . SER A 1 114 ? 5.915 -22.998 23.487 1.00 84.38 114 SER A N 1
ATOM 889 C CA . SER A 1 114 ? 6.204 -24.314 22.913 1.00 84.38 114 SER A CA 1
ATOM 890 C C . SER A 1 114 ? 7.009 -25.156 23.886 1.00 84.38 114 SER A C 1
ATOM 892 O O . SER A 1 114 ? 8.093 -24.768 24.317 1.00 84.38 114 SER A O 1
ATOM 894 N N . TYR A 1 115 ? 6.494 -26.336 24.207 1.00 82.56 115 TYR A N 1
ATOM 895 C CA . TYR A 1 115 ? 7.192 -27.331 25.008 1.00 82.56 115 TYR A CA 1
ATOM 896 C C . TYR A 1 115 ? 7.875 -28.313 24.063 1.00 82.56 115 TYR A C 1
ATOM 898 O O . TYR A 1 115 ? 7.212 -28.897 23.206 1.00 82.56 115 TYR A O 1
ATOM 906 N N . ILE A 1 116 ? 9.186 -28.482 24.198 1.00 82.25 116 ILE A N 1
ATOM 907 C CA . ILE A 1 116 ? 10.017 -29.253 23.271 1.00 82.25 116 ILE A CA 1
ATOM 908 C C . ILE A 1 116 ? 10.735 -30.395 23.987 1.00 82.25 116 ILE A C 1
ATOM 910 O O . ILE A 1 116 ? 11.174 -30.256 25.126 1.00 82.25 116 ILE A O 1
ATOM 914 N N . VAL A 1 117 ? 10.871 -31.526 23.301 1.00 75.06 117 VAL A N 1
ATOM 915 C CA . VAL A 1 117 ? 11.571 -32.724 23.769 1.00 75.06 117 VAL A CA 1
ATOM 916 C C . VAL A 1 117 ? 12.652 -33.072 22.745 1.00 75.06 117 VAL A C 1
ATOM 918 O O . VAL A 1 117 ? 12.303 -33.338 21.596 1.00 75.06 117 VAL A O 1
ATOM 921 N N . PRO A 1 118 ? 13.943 -33.092 23.108 1.00 68.81 118 PRO A N 1
ATOM 922 C CA . PRO A 1 118 ? 15.020 -33.366 22.157 1.00 68.81 118 PRO A CA 1
ATOM 923 C C . PRO A 1 118 ? 15.119 -34.847 21.729 1.00 68.81 118 PRO A C 1
ATOM 925 O O . PRO A 1 118 ? 14.696 -35.742 22.465 1.00 68.81 118 PRO A O 1
ATOM 928 N N . GLU A 1 119 ? 15.697 -35.091 20.544 1.00 62.59 119 GLU A N 1
ATOM 929 C CA . GLU A 1 119 ? 15.944 -36.414 19.918 1.00 62.59 119 GLU A CA 1
ATOM 930 C C . GLU A 1 119 ? 16.935 -37.270 20.724 1.00 62.59 119 GLU A C 1
ATOM 932 O O . GLU A 1 119 ? 16.760 -38.482 20.855 1.00 62.59 119 GLU A O 1
ATOM 937 N N . PHE A 1 120 ? 17.945 -36.638 21.334 1.00 51.94 120 PHE A N 1
ATOM 938 C CA . PHE A 1 120 ? 18.976 -37.324 22.110 1.00 51.94 120 PHE A CA 1
ATOM 939 C C . PHE A 1 120 ? 18.898 -36.966 23.597 1.00 51.94 120 PHE A C 1
ATOM 941 O O . PHE A 1 120 ? 19.329 -35.896 24.022 1.00 51.94 120 PHE A O 1
ATOM 948 N N . ILE A 1 121 ? 18.403 -37.906 24.401 1.00 47.56 121 ILE A N 1
ATOM 949 C CA . ILE A 1 121 ? 18.705 -37.986 25.832 1.00 47.56 121 ILE A CA 1
ATOM 950 C C . ILE A 1 121 ? 19.581 -39.236 25.969 1.00 47.56 121 ILE A C 1
ATOM 952 O O . ILE A 1 121 ? 19.075 -40.355 25.904 1.00 47.56 121 ILE A O 1
ATOM 956 N N . GLY A 1 122 ? 20.905 -39.055 26.058 1.00 34.53 122 GLY A N 1
ATOM 957 C CA . GLY A 1 122 ? 21.862 -40.130 26.370 1.00 34.53 122 GLY A CA 1
ATOM 958 C C . GLY A 1 122 ? 21.534 -40.832 27.702 1.00 34.53 122 GLY A C 1
ATOM 959 O O . GLY A 1 122 ? 20.549 -40.473 28.343 1.00 34.53 122 GLY A O 1
ATOM 960 N N . PRO A 1 123 ? 22.318 -41.833 28.152 1.00 25.78 123 PRO A N 1
ATOM 961 C CA . PRO A 1 123 ? 21.893 -42.880 29.084 1.00 25.78 123 PRO A CA 1
ATOM 962 C C . PRO A 1 123 ? 21.724 -42.364 30.521 1.00 25.78 123 PRO A C 1
ATOM 964 O O . PRO A 1 123 ? 22.496 -42.683 31.417 1.00 25.78 123 PRO A O 1
ATOM 967 N N . PHE A 1 124 ? 20.683 -41.580 30.758 1.00 32.78 124 PHE A N 1
ATOM 968 C CA . PHE A 1 124 ? 20.164 -41.284 32.075 1.00 32.78 124 PHE A CA 1
ATOM 969 C C . PHE A 1 124 ? 18.941 -42.168 32.274 1.00 32.78 124 PHE A C 1
ATOM 971 O O . PHE A 1 124 ? 17.855 -41.903 31.759 1.00 32.78 124 PHE A O 1
ATOM 978 N N . GLN A 1 125 ? 19.122 -43.248 33.037 1.00 32.78 125 GLN A N 1
ATOM 979 C CA . GLN A 1 125 ? 18.002 -43.836 33.756 1.00 32.78 125 GLN A CA 1
ATOM 980 C C . GLN A 1 125 ? 17.446 -42.740 34.663 1.00 32.78 125 GLN A C 1
ATOM 982 O O . GLN A 1 125 ? 18.053 -42.393 35.674 1.00 32.78 125 GLN A O 1
ATOM 987 N N . VAL A 1 126 ? 16.303 -42.178 34.275 1.00 36.78 126 VAL A N 1
ATOM 988 C CA . VAL A 1 126 ? 15.474 -41.386 35.178 1.00 36.78 126 VAL A CA 1
ATOM 989 C C . VAL A 1 126 ? 15.159 -42.305 36.364 1.00 36.78 126 VAL A C 1
ATOM 991 O O . VAL A 1 126 ? 14.581 -43.375 36.143 1.00 36.78 126 VAL A O 1
ATOM 994 N N . PRO A 1 127 ? 15.561 -41.974 37.606 1.00 32.78 127 PRO A N 1
ATOM 995 C CA . PRO A 1 127 ? 15.167 -42.763 38.764 1.00 32.78 127 PRO A CA 1
ATOM 996 C C . PRO A 1 127 ? 13.639 -42.836 38.780 1.00 32.78 127 PRO A C 1
ATOM 998 O O . PRO A 1 127 ? 12.985 -41.803 38.638 1.00 32.78 127 PRO A O 1
ATOM 1001 N N . GLY A 1 128 ? 13.075 -44.039 38.927 1.00 33.47 128 GLY A N 1
ATOM 1002 C CA . GLY A 1 128 ? 11.652 -44.356 38.698 1.00 33.47 128 GLY A CA 1
ATOM 1003 C C . GLY A 1 128 ? 10.615 -43.624 39.563 1.00 33.47 128 GLY A C 1
ATOM 1004 O O . GLY A 1 128 ? 9.451 -44.009 39.558 1.00 33.47 128 GLY A O 1
ATOM 1005 N N . ASN A 1 129 ? 11.014 -42.573 40.281 1.00 35.44 129 ASN A N 1
ATOM 1006 C CA . ASN A 1 129 ? 10.190 -41.806 41.206 1.00 35.44 129 ASN A CA 1
ATOM 1007 C C . ASN A 1 129 ? 10.061 -40.312 40.826 1.00 35.44 129 ASN A C 1
ATOM 1009 O O . ASN A 1 129 ? 9.503 -39.549 41.611 1.00 35.44 129 ASN A O 1
ATOM 1013 N N . MET A 1 130 ? 10.556 -39.863 39.663 1.00 35.25 130 MET A N 1
ATOM 1014 C CA . MET A 1 130 ? 10.311 -38.491 39.185 1.00 35.25 130 MET A CA 1
ATOM 1015 C C . MET A 1 130 ? 9.028 -38.394 38.349 1.00 35.25 130 MET A C 1
ATOM 1017 O O . MET A 1 130 ? 8.820 -39.140 37.395 1.00 35.25 130 MET A O 1
ATOM 1021 N N . VAL A 1 131 ? 8.167 -37.456 38.747 1.00 40.38 131 VAL A N 1
ATOM 1022 C CA . VAL A 1 131 ? 6.848 -37.163 38.172 1.00 40.38 131 VAL A CA 1
ATOM 1023 C C . VAL A 1 131 ? 6.986 -36.603 36.748 1.00 40.38 131 VAL A C 1
ATOM 1025 O O . VAL A 1 131 ? 7.899 -35.833 36.454 1.00 40.38 131 VAL A O 1
ATOM 1028 N N . SER A 1 132 ? 6.069 -36.990 35.858 1.00 41.06 132 SER A N 1
ATOM 1029 C CA . SER A 1 132 ? 5.932 -36.455 34.496 1.00 41.06 132 SER A CA 1
ATOM 1030 C C . SER A 1 132 ? 5.799 -34.924 34.486 1.00 41.06 132 SER A C 1
ATOM 1032 O O . SER A 1 132 ? 5.046 -34.379 35.287 1.00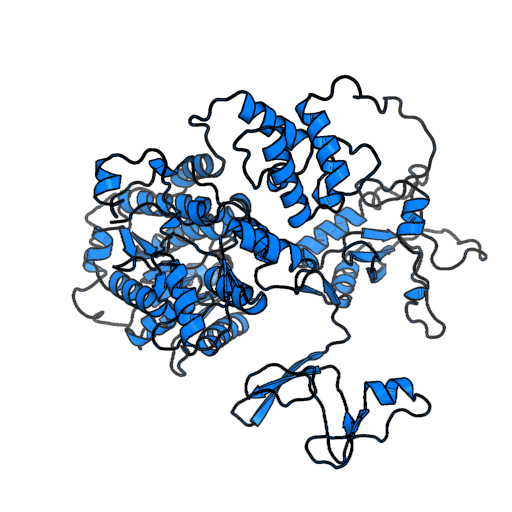 41.06 132 SER A O 1
ATOM 1034 N N . GLY A 1 133 ? 6.466 -34.233 33.551 1.00 42.25 133 GLY A N 1
ATOM 1035 C CA . GLY A 1 133 ? 6.285 -32.786 33.330 1.00 42.25 133 GLY A CA 1
ATOM 1036 C C . GLY A 1 133 ? 7.245 -31.842 34.072 1.00 42.25 133 GLY A C 1
ATOM 1037 O O . GLY A 1 133 ? 6.991 -30.642 34.103 1.00 42.25 133 GLY A O 1
ATOM 1038 N N . ILE A 1 134 ? 8.349 -32.332 34.646 1.00 45.41 134 ILE A N 1
ATOM 1039 C CA . ILE A 1 134 ? 9.356 -31.467 35.290 1.00 45.41 134 ILE A CA 1
ATOM 1040 C C . ILE A 1 134 ? 10.239 -30.781 34.219 1.00 45.41 134 ILE A C 1
ATOM 1042 O O . ILE A 1 134 ? 10.820 -31.487 33.385 1.00 45.41 134 ILE A O 1
ATOM 1046 N N . PRO A 1 135 ? 10.381 -29.437 34.233 1.00 45.38 135 PRO A N 1
ATOM 1047 C CA . PRO A 1 135 ? 11.323 -28.712 33.378 1.00 45.38 135 PRO A CA 1
ATOM 1048 C C . PRO A 1 135 ? 12.765 -29.161 33.638 1.00 45.38 135 PRO A C 1
ATOM 1050 O O . PRO A 1 135 ? 13.193 -29.234 34.791 1.00 45.38 135 PRO A O 1
ATOM 1053 N N . VAL A 1 136 ? 13.539 -29.427 32.585 1.00 45.19 136 VAL A N 1
ATOM 1054 C CA . VAL A 1 136 ? 14.981 -29.671 32.745 1.00 45.19 136 VAL A CA 1
ATOM 1055 C C . VAL A 1 136 ? 15.688 -28.323 32.849 1.00 45.19 136 VAL A C 1
ATOM 1057 O O . VAL A 1 136 ? 15.722 -27.556 31.891 1.00 45.19 136 VAL A O 1
ATOM 1060 N N . ILE A 1 137 ? 16.260 -28.042 34.019 1.00 38.91 137 ILE A N 1
ATOM 1061 C CA . ILE A 1 137 ? 17.181 -26.922 34.230 1.00 38.91 137 ILE A CA 1
ATOM 1062 C C . ILE A 1 137 ? 18.550 -27.367 33.704 1.00 38.91 137 ILE A C 1
ATOM 1064 O O . ILE A 1 137 ? 19.139 -28.297 34.254 1.00 38.91 137 ILE A O 1
ATOM 1068 N N . ILE A 1 138 ? 19.046 -26.733 32.640 1.00 37.56 138 ILE A N 1
ATOM 1069 C CA . ILE A 1 138 ? 20.413 -26.944 32.148 1.00 37.56 138 ILE A CA 1
ATOM 1070 C C . ILE A 1 138 ? 21.310 -25.945 32.891 1.00 37.56 138 ILE A C 1
ATOM 1072 O O . ILE A 1 138 ? 21.286 -24.757 32.591 1.00 37.56 138 ILE A O 1
ATOM 1076 N N . SER A 1 139 ? 22.051 -26.405 33.900 1.00 33.25 139 SER A N 1
ATOM 1077 C CA . SER A 1 139 ? 23.152 -25.645 34.513 1.00 33.25 139 SER A CA 1
ATOM 1078 C C . SER A 1 139 ? 24.464 -25.936 33.778 1.00 33.25 139 SER A C 1
ATOM 1080 O O . SER A 1 139 ? 24.649 -27.066 33.326 1.00 33.25 139 SER A O 1
ATOM 1082 N N . ASP A 1 140 ? 25.383 -24.966 33.721 1.00 33.62 140 ASP A N 1
ATOM 1083 C CA . ASP A 1 140 ? 26.707 -25.088 33.073 1.00 33.62 140 ASP A CA 1
ATOM 1084 C C . ASP A 1 140 ? 27.559 -26.268 33.595 1.00 33.62 140 ASP A C 1
ATOM 1086 O O . ASP A 1 140 ? 28.461 -26.742 32.907 1.00 33.62 140 ASP A O 1
ATOM 1090 N N . ASP A 1 141 ? 27.223 -26.821 34.765 1.00 34.25 141 ASP A N 1
ATOM 1091 C CA . ASP A 1 141 ? 27.887 -27.998 35.343 1.00 34.25 141 ASP A CA 1
ATOM 1092 C C . ASP A 1 141 ? 27.433 -29.343 34.736 1.00 34.25 141 ASP A C 1
ATOM 1094 O O . ASP A 1 141 ? 28.010 -30.394 35.025 1.00 34.25 141 ASP A O 1
ATOM 1098 N N . MET A 1 142 ? 26.399 -29.348 33.889 1.00 34.16 142 MET A N 1
ATOM 1099 C CA . MET A 1 142 ? 25.994 -30.533 33.136 1.00 34.16 142 MET A CA 1
ATOM 1100 C C . MET A 1 142 ? 26.665 -30.492 31.767 1.00 34.16 142 MET A C 1
ATOM 1102 O O . MET A 1 142 ? 26.243 -29.743 30.891 1.00 34.16 142 MET A O 1
ATOM 1106 N N . CYS A 1 143 ? 27.673 -31.346 31.556 1.00 31.78 143 CYS A N 1
ATOM 1107 C CA . CYS A 1 143 ? 28.267 -31.605 30.242 1.00 31.78 143 CYS A CA 1
ATOM 1108 C C . CYS A 1 143 ? 27.264 -32.306 29.305 1.00 31.78 143 CYS A C 1
ATOM 1110 O O . CYS A 1 143 ? 27.448 -33.454 28.900 1.00 31.78 143 CYS A O 1
ATOM 1112 N N . LEU A 1 144 ? 26.181 -31.620 28.952 1.00 39.41 144 LEU A N 1
ATOM 1113 C CA . LEU A 1 144 ? 25.513 -31.823 27.681 1.00 39.41 144 LEU A CA 1
ATOM 1114 C C . LEU A 1 144 ? 26.470 -31.230 26.645 1.00 39.41 144 LEU A C 1
ATOM 1116 O O . LEU A 1 144 ? 26.871 -30.075 26.771 1.00 39.41 144 LEU A O 1
ATOM 1120 N N . GLY A 1 145 ? 26.910 -32.029 25.670 1.00 39.62 145 GLY A N 1
ATOM 1121 C CA . GLY A 1 145 ? 27.745 -31.523 24.577 1.00 39.62 145 GLY A CA 1
ATOM 1122 C C . GLY A 1 145 ? 27.148 -30.235 23.996 1.00 39.62 145 GLY A C 1
ATOM 1123 O O . GLY A 1 145 ? 25.928 -30.067 24.026 1.00 39.62 145 GLY A O 1
ATOM 1124 N N . GLY A 1 146 ? 27.997 -29.328 23.498 1.00 45.25 146 GLY A N 1
ATOM 1125 C CA . GLY A 1 146 ? 27.665 -27.939 23.120 1.00 45.25 146 GLY A CA 1
ATOM 1126 C C . GLY A 1 146 ? 26.532 -27.722 22.099 1.00 45.25 146 GLY A C 1
ATOM 1127 O O . GLY A 1 146 ? 26.292 -26.594 21.675 1.00 45.25 146 GLY A O 1
ATOM 1128 N N . ASP A 1 147 ? 25.805 -28.768 21.723 1.00 50.28 147 ASP A N 1
ATOM 1129 C CA . ASP A 1 147 ? 24.716 -28.769 20.758 1.00 50.28 147 ASP A CA 1
ATOM 1130 C C . ASP A 1 147 ? 23.396 -28.187 21.303 1.00 50.28 147 ASP A C 1
ATOM 1132 O O . ASP A 1 147 ? 22.614 -27.651 20.514 1.00 50.28 147 ASP A O 1
ATOM 1136 N N . PHE A 1 148 ? 23.149 -28.216 22.623 1.00 49.56 148 PHE A N 1
ATOM 1137 C CA . PHE A 1 148 ? 21.873 -27.770 23.221 1.00 49.56 148 PHE A CA 1
ATOM 1138 C C . PHE A 1 148 ? 21.843 -26.301 23.684 1.00 49.56 148 PHE A C 1
ATOM 1140 O O . PHE A 1 148 ? 20.759 -25.740 23.868 1.00 49.56 148 PHE A O 1
ATOM 1147 N N . VAL A 1 149 ? 23.002 -25.645 23.815 1.00 52.31 149 VAL A N 1
ATOM 1148 C CA . VAL A 1 149 ? 23.077 -24.210 24.140 1.00 52.31 149 VAL A CA 1
ATOM 1149 C C . VAL A 1 149 ? 22.497 -23.396 22.976 1.00 52.31 149 VAL A C 1
ATOM 1151 O O . VAL A 1 149 ? 22.846 -23.595 21.803 1.00 52.31 149 VAL A O 1
ATOM 1154 N N . GLY A 1 150 ? 21.552 -22.507 23.293 1.00 57.16 150 GLY A N 1
ATOM 1155 C CA . GLY A 1 150 ? 20.839 -21.694 22.307 1.00 57.16 150 GLY A CA 1
ATOM 1156 C C . GLY A 1 150 ? 19.864 -22.466 21.407 1.00 57.16 150 GLY A C 1
ATOM 1157 O O . GLY A 1 150 ? 19.466 -21.931 20.371 1.00 57.16 150 GLY A O 1
ATOM 1158 N N . LEU A 1 151 ? 19.461 -23.698 21.758 1.00 66.00 151 LEU A N 1
ATOM 1159 C CA . LEU A 1 151 ? 18.523 -24.500 20.954 1.00 66.00 151 LEU A CA 1
ATOM 1160 C C . LEU A 1 151 ? 17.186 -23.775 20.715 1.00 66.00 151 LEU A C 1
ATOM 1162 O O . LEU A 1 151 ? 16.709 -23.741 19.584 1.00 66.00 151 LEU A O 1
ATOM 1166 N N . GLY A 1 152 ? 16.622 -23.124 21.739 1.00 67.56 152 GLY A N 1
ATOM 1167 C CA . GLY A 1 152 ? 15.408 -22.311 21.595 1.00 67.56 152 GLY A CA 1
ATOM 1168 C C . GLY A 1 152 ? 15.578 -21.173 20.583 1.00 67.56 152 GLY A C 1
ATOM 1169 O O . GLY A 1 152 ? 14.727 -20.981 19.719 1.00 67.56 152 GLY A O 1
ATOM 1170 N N . SER A 1 153 ? 16.713 -20.470 20.616 1.00 65.88 153 SER A N 1
ATOM 1171 C CA . SER A 1 153 ? 17.047 -19.412 19.651 1.00 65.88 153 SER A CA 1
ATOM 1172 C C . SER A 1 153 ? 17.243 -19.944 18.229 1.00 65.88 153 SER A C 1
ATOM 1174 O O . SER A 1 153 ? 16.768 -19.320 17.282 1.00 65.88 153 SER A O 1
ATOM 1176 N N . LYS A 1 154 ? 17.882 -21.109 18.065 1.00 76.44 154 LYS A N 1
ATOM 1177 C CA . LYS A 1 154 ? 18.070 -21.766 16.759 1.00 76.44 154 LYS A CA 1
ATOM 1178 C C . LYS A 1 154 ? 16.734 -22.212 16.155 1.00 76.44 154 LYS A C 1
ATOM 1180 O O . LYS A 1 154 ? 16.475 -21.930 14.987 1.00 76.44 154 LYS A O 1
ATOM 1185 N N . ILE A 1 155 ? 15.855 -22.820 16.958 1.00 76.38 155 ILE A N 1
ATOM 1186 C CA . ILE A 1 155 ? 14.489 -23.180 16.541 1.00 76.38 155 ILE A CA 1
ATOM 1187 C C . ILE A 1 155 ? 13.702 -21.917 16.204 1.00 76.38 155 ILE A C 1
ATOM 1189 O O . ILE A 1 155 ? 13.064 -21.854 15.161 1.00 76.38 155 ILE A O 1
ATOM 1193 N N . LYS A 1 156 ? 13.775 -20.877 17.037 1.00 77.38 156 LYS A N 1
ATOM 1194 C CA . LYS A 1 156 ? 13.096 -19.604 16.780 1.00 77.38 156 LYS A CA 1
ATOM 1195 C C . LYS A 1 156 ? 13.534 -18.984 15.457 1.00 77.38 156 LYS A C 1
ATOM 1197 O O . LYS A 1 156 ? 12.689 -18.477 14.726 1.00 77.38 156 LYS A O 1
ATOM 1202 N N . GLU A 1 157 ? 14.826 -19.020 15.144 1.00 78.50 157 GLU A N 1
ATOM 1203 C CA . GLU A 1 157 ? 15.346 -18.507 13.877 1.00 78.50 157 GLU A CA 1
ATOM 1204 C C . GLU A 1 157 ? 14.901 -19.363 12.689 1.00 78.50 157 GLU A C 1
ATOM 1206 O O . GLU A 1 157 ? 14.460 -18.814 11.683 1.00 78.50 157 GLU A O 1
ATOM 1211 N N . HIS A 1 158 ? 14.900 -20.690 12.837 1.00 82.88 158 HIS A N 1
ATOM 1212 C CA . HIS A 1 158 ? 14.334 -21.602 11.845 1.00 82.88 158 HIS A CA 1
ATOM 1213 C C . HIS A 1 158 ? 12.850 -21.300 11.583 1.00 82.88 158 HIS A C 1
ATOM 1215 O O . HIS A 1 158 ? 12.449 -21.099 10.440 1.00 82.88 158 HIS A O 1
ATOM 1221 N N . LEU A 1 159 ? 12.041 -21.157 12.637 1.00 82.31 159 LEU A N 1
ATOM 1222 C CA . LEU A 1 159 ? 10.616 -20.855 12.519 1.00 82.31 159 LEU A CA 1
ATOM 1223 C C . LEU A 1 159 ? 10.352 -19.493 11.875 1.00 82.31 159 LEU A C 1
ATOM 1225 O O . LEU A 1 159 ? 9.382 -19.369 11.142 1.00 82.31 159 LEU A O 1
ATOM 1229 N N . LYS A 1 160 ? 11.197 -18.474 12.078 1.00 82.31 160 LYS A N 1
ATOM 1230 C CA . LYS A 1 160 ? 11.039 -17.175 11.390 1.00 82.31 160 LYS A CA 1
ATOM 1231 C C . LYS A 1 160 ? 11.185 -17.271 9.870 1.00 82.31 160 LYS A C 1
ATOM 1233 O O . LYS A 1 160 ? 10.702 -16.381 9.176 1.00 82.31 160 LYS A O 1
ATOM 1238 N N . GLN A 1 161 ? 11.870 -18.296 9.365 1.00 83.81 161 GLN A N 1
ATOM 1239 C CA . GLN A 1 161 ? 12.058 -18.499 7.928 1.00 83.81 161 GLN A CA 1
ATOM 1240 C C . GLN A 1 161 ? 10.832 -19.145 7.273 1.00 83.81 161 GLN A C 1
ATOM 1242 O O . GLN A 1 161 ? 10.605 -18.942 6.083 1.00 83.81 161 GLN A O 1
ATOM 1247 N N . VAL A 1 162 ? 10.041 -19.902 8.041 1.00 82.75 162 VAL A N 1
ATOM 1248 C CA . VAL A 1 162 ? 8.942 -20.736 7.522 1.00 82.75 162 VAL A CA 1
ATOM 1249 C C . VAL A 1 162 ? 7.558 -20.331 8.036 1.00 82.75 162 VAL A C 1
ATOM 1251 O O . VAL A 1 162 ? 6.561 -20.611 7.378 1.00 82.75 162 VAL A O 1
ATOM 1254 N N . LEU A 1 163 ? 7.481 -19.622 9.166 1.00 81.31 163 LEU A N 1
ATOM 1255 C CA . LEU A 1 163 ? 6.247 -19.138 9.779 1.00 81.31 163 LEU A CA 1
ATOM 1256 C C . LEU A 1 163 ? 6.197 -17.605 9.815 1.00 81.31 163 LEU A C 1
ATOM 1258 O O . LEU A 1 163 ? 7.208 -16.934 10.044 1.00 81.31 163 LEU A O 1
ATOM 1262 N N . PRO A 1 164 ? 5.000 -17.011 9.684 1.00 72.62 164 PRO A N 1
ATOM 1263 C CA . PRO A 1 164 ? 4.829 -15.585 9.906 1.00 72.62 164 PRO A CA 1
ATOM 1264 C C . PRO A 1 164 ? 5.144 -15.224 11.364 1.00 72.62 164 PRO A C 1
ATOM 1266 O O . PRO A 1 164 ? 4.844 -15.978 12.288 1.00 72.62 164 PRO A O 1
ATOM 1269 N N . ARG A 1 165 ? 5.693 -14.022 11.592 1.00 76.44 165 ARG A N 1
ATOM 1270 C CA . ARG A 1 165 ? 6.217 -13.579 12.903 1.00 76.44 165 ARG A CA 1
ATOM 1271 C C . ARG A 1 165 ? 5.249 -13.771 14.079 1.00 76.44 165 ARG A C 1
ATOM 1273 O O . ARG A 1 165 ? 5.703 -14.022 15.188 1.00 76.44 165 ARG A O 1
ATOM 1280 N N . TYR A 1 166 ? 3.942 -13.639 13.857 1.00 74.44 166 TYR A N 1
ATOM 1281 C CA . TYR A 1 166 ? 2.916 -13.805 14.895 1.00 74.44 166 TYR A CA 1
ATOM 1282 C C . TYR A 1 166 ? 2.663 -15.272 15.295 1.00 74.44 166 TYR A C 1
ATOM 1284 O O . TYR A 1 166 ? 2.071 -15.513 16.340 1.00 74.44 166 TYR A O 1
ATOM 1292 N N . SER A 1 167 ? 3.095 -16.233 14.472 1.00 79.75 167 SER A N 1
ATOM 1293 C CA . SER A 1 167 ? 3.006 -17.679 14.730 1.00 79.75 167 SER A CA 1
ATOM 1294 C C . SER A 1 167 ? 4.305 -18.247 15.304 1.00 79.75 167 SER A C 1
ATOM 1296 O O . SER A 1 167 ? 4.366 -19.426 15.624 1.00 79.75 167 SER A O 1
ATOM 1298 N N . VAL A 1 168 ? 5.355 -17.429 15.445 1.00 83.94 168 VAL A N 1
ATOM 1299 C CA . VAL A 1 168 ? 6.612 -17.855 16.068 1.00 83.94 168 VAL A CA 1
ATOM 1300 C C . VAL A 1 168 ? 6.457 -17.783 17.594 1.00 83.94 168 VAL A C 1
ATOM 1302 O O . VAL A 1 168 ? 6.208 -16.691 18.114 1.00 83.94 168 VAL A O 1
ATOM 1305 N N . PRO A 1 169 ? 6.627 -18.899 18.328 1.00 80.38 169 PRO A N 1
ATOM 1306 C CA . PRO A 1 169 ? 6.544 -18.923 19.783 1.00 80.38 169 PRO A CA 1
ATOM 1307 C C . PRO A 1 169 ? 7.517 -17.949 20.445 1.00 80.38 169 PRO A C 1
ATOM 1309 O O . PRO A 1 169 ? 8.675 -17.794 20.037 1.00 80.38 169 PRO A O 1
ATOM 1312 N N . SER A 1 170 ? 7.041 -17.289 21.499 1.00 69.12 170 SER A N 1
ATOM 1313 C CA . SER A 1 170 ? 7.854 -16.339 22.261 1.00 69.12 170 SER A CA 1
ATOM 1314 C C . SER A 1 170 ? 8.763 -17.052 23.258 1.00 69.12 170 SER A C 1
ATOM 1316 O O . SER A 1 170 ? 9.845 -16.540 23.546 1.00 69.12 170 SER A O 1
ATOM 1318 N N . ILE A 1 171 ? 8.330 -18.219 23.748 1.00 72.06 171 ILE A N 1
ATOM 1319 C CA . ILE A 1 171 ? 8.972 -18.995 24.812 1.00 72.06 171 ILE A CA 1
ATOM 1320 C C . ILE A 1 171 ? 9.065 -20.463 24.384 1.00 72.06 171 ILE A C 1
ATOM 1322 O O . ILE A 1 171 ? 8.089 -21.028 23.885 1.00 72.06 171 ILE A O 1
ATOM 1326 N N . PHE A 1 172 ? 10.223 -21.078 24.633 1.00 73.44 172 PHE A N 1
ATOM 1327 C CA . PHE A 1 172 ? 10.460 -22.509 24.455 1.00 73.44 172 PHE A CA 1
ATOM 1328 C C . PHE A 1 172 ? 10.834 -23.131 25.803 1.00 73.44 172 PHE A C 1
ATOM 1330 O O . PHE A 1 172 ? 11.717 -22.618 26.483 1.00 73.44 172 PHE A O 1
ATOM 1337 N N . ILE A 1 173 ? 10.172 -24.222 26.192 1.00 72.31 173 ILE A N 1
ATOM 1338 C CA . ILE A 1 173 ? 10.418 -24.933 27.456 1.00 72.31 173 ILE A CA 1
ATOM 1339 C C . ILE A 1 173 ? 10.867 -26.356 27.140 1.00 72.31 173 ILE A C 1
ATOM 1341 O O . ILE A 1 173 ? 10.160 -27.089 26.451 1.00 72.31 173 ILE A O 1
ATOM 1345 N N . LEU A 1 174 ? 12.026 -26.763 27.655 1.00 65.81 174 LEU A N 1
ATOM 1346 C CA . LEU A 1 174 ? 12.574 -28.094 27.406 1.00 65.81 174 LEU A CA 1
ATOM 1347 C C . LEU A 1 174 ? 12.066 -29.114 28.437 1.00 65.81 174 LEU A C 1
ATOM 1349 O O . LEU A 1 174 ? 12.194 -28.919 29.648 1.00 65.81 174 LEU A O 1
ATOM 1353 N N . LEU A 1 175 ? 11.506 -30.216 27.941 1.00 64.94 175 LEU A N 1
ATOM 1354 C CA . LEU A 1 175 ? 10.987 -31.333 28.728 1.00 64.94 175 LEU A CA 1
ATOM 1355 C C . LEU A 1 175 ? 11.716 -32.634 28.371 1.00 64.94 175 LEU A C 1
ATOM 1357 O O . LEU A 1 175 ? 12.152 -32.840 27.240 1.00 64.94 175 LEU A O 1
ATOM 1361 N N . THR A 1 176 ? 11.790 -33.564 29.325 1.00 54.75 176 THR A N 1
ATOM 1362 C CA . THR A 1 176 ? 12.287 -34.928 29.056 1.00 54.75 176 THR A CA 1
ATOM 1363 C C . THR A 1 176 ? 11.283 -35.761 28.252 1.00 54.75 176 THR A C 1
ATOM 1365 O O . THR A 1 176 ? 11.667 -36.610 27.447 1.00 54.75 176 THR A O 1
ATOM 1368 N N . HIS A 1 177 ? 9.988 -35.522 28.459 1.00 62.00 177 HIS A N 1
ATOM 1369 C CA . HIS A 1 177 ? 8.868 -36.131 27.745 1.00 62.00 177 HIS A CA 1
ATOM 1370 C C . HIS A 1 177 ? 7.622 -35.245 27.877 1.00 62.00 177 HIS A C 1
ATOM 1372 O O . HIS A 1 177 ? 7.498 -34.481 28.835 1.00 62.00 177 HIS A O 1
ATOM 1378 N N . LEU A 1 178 ? 6.692 -35.357 26.924 1.00 70.31 178 LEU A N 1
ATOM 1379 C CA . LEU A 1 178 ? 5.388 -34.706 27.037 1.00 70.31 178 LEU A CA 1
ATOM 1380 C C . LEU A 1 178 ? 4.507 -35.480 28.034 1.00 70.31 178 LEU A C 1
ATOM 1382 O O . LEU A 1 178 ? 4.488 -36.714 27.969 1.00 70.31 178 LEU A O 1
ATOM 1386 N N . PRO A 1 179 ? 3.769 -34.798 28.930 1.00 71.31 179 PRO A N 1
ATOM 1387 C CA . PRO A 1 179 ? 2.807 -35.462 29.799 1.00 71.31 179 PRO A CA 1
ATOM 1388 C C . PRO A 1 179 ? 1.693 -36.073 28.951 1.00 71.31 179 PRO A C 1
ATOM 1390 O O . PRO A 1 179 ? 1.190 -35.433 28.029 1.00 71.31 179 PRO A O 1
ATOM 1393 N N . MET A 1 180 ? 1.303 -37.309 29.254 1.00 67.81 180 MET A N 1
ATOM 1394 C CA . MET A 1 180 ? 0.266 -38.040 28.523 1.00 67.81 180 MET A CA 1
ATOM 1395 C C . MET A 1 180 ? -0.906 -38.366 29.450 1.00 67.81 180 MET A C 1
ATOM 1397 O O . MET A 1 180 ? -0.701 -38.737 30.604 1.00 67.81 180 MET A O 1
ATOM 1401 N N . ASN A 1 181 ? -2.133 -38.282 28.940 1.00 70.62 181 ASN A N 1
ATOM 1402 C CA . ASN A 1 181 ? -3.325 -38.753 29.642 1.00 70.62 181 ASN A CA 1
ATOM 1403 C C . ASN A 1 181 ? -3.503 -40.277 29.491 1.00 70.62 181 ASN A C 1
ATOM 1405 O O . ASN A 1 181 ? -2.771 -40.947 28.759 1.00 70.62 181 ASN A O 1
ATOM 1409 N N . SER A 1 182 ? -4.529 -40.834 30.141 1.00 60.75 182 SER A N 1
ATOM 1410 C CA . SER A 1 182 ? -4.861 -42.270 30.104 1.00 60.75 182 SER A CA 1
ATOM 1411 C C . SER A 1 182 ? -5.128 -42.837 28.699 1.00 60.75 182 SER A C 1
ATOM 1413 O O . SER A 1 182 ? -5.094 -44.052 28.524 1.00 60.75 182 SER A O 1
ATOM 1415 N N . ASN A 1 183 ? -5.342 -41.979 27.695 1.00 57.28 183 ASN A N 1
ATOM 1416 C CA . ASN A 1 183 ? -5.550 -42.344 26.292 1.00 57.28 183 ASN A CA 1
ATOM 1417 C C . ASN A 1 183 ? -4.300 -42.123 25.414 1.00 57.28 183 ASN A C 1
ATOM 1419 O O . ASN A 1 183 ? -4.432 -42.056 24.193 1.00 57.28 183 ASN A O 1
ATOM 1423 N N . GLN A 1 184 ? -3.106 -41.964 26.004 1.00 51.59 184 GLN A N 1
ATOM 1424 C CA . GLN A 1 184 ? -1.838 -41.707 25.295 1.00 51.59 184 GLN A CA 1
ATOM 1425 C C . GLN A 1 184 ? -1.830 -40.426 24.435 1.00 51.59 184 GLN A C 1
ATOM 1427 O O . GLN A 1 184 ? -1.019 -40.287 23.522 1.00 51.59 184 GLN A O 1
ATOM 1432 N N . LYS A 1 185 ? -2.725 -39.471 24.718 1.00 60.56 185 LYS A N 1
ATOM 1433 C CA . LYS A 1 185 ? -2.681 -38.125 24.129 1.00 60.56 185 LYS A CA 1
ATOM 1434 C C . LYS A 1 185 ? -1.980 -37.171 25.083 1.00 60.56 185 LYS A C 1
ATOM 1436 O O . LYS A 1 185 ? -2.099 -37.341 26.293 1.00 60.56 185 LYS A O 1
ATOM 1441 N N . VAL A 1 186 ? -1.332 -36.138 24.542 1.00 75.06 186 VAL A N 1
ATOM 1442 C CA . VAL A 1 186 ? -0.678 -35.101 25.350 1.00 75.06 186 VAL A CA 1
ATOM 1443 C C . VAL A 1 186 ? -1.693 -34.455 26.295 1.00 75.06 186 VAL A C 1
ATOM 1445 O O . VAL A 1 186 ? -2.713 -33.915 25.856 1.00 75.06 186 VAL A O 1
ATOM 1448 N N . ASP A 1 187 ? -1.418 -34.518 27.593 1.00 75.69 187 ASP A N 1
ATOM 1449 C CA . ASP A 1 187 ? -2.207 -33.866 28.629 1.00 75.69 187 ASP A CA 1
ATOM 1450 C C . ASP A 1 187 ? -1.748 -32.415 28.793 1.00 75.69 187 ASP A C 1
ATOM 1452 O O . ASP A 1 187 ? -0.852 -32.099 29.576 1.00 75.69 187 ASP A O 1
ATOM 1456 N N . LYS A 1 188 ? -2.381 -31.512 28.036 1.00 76.06 188 LYS A N 1
ATOM 1457 C CA . LYS A 1 188 ? -2.062 -30.077 28.064 1.00 76.06 188 LYS A CA 1
ATOM 1458 C C . LYS A 1 188 ? -2.299 -29.431 29.437 1.00 76.06 188 LYS A C 1
ATOM 1460 O O . LYS A 1 188 ? -1.719 -28.386 29.702 1.00 76.06 188 LYS A O 1
ATOM 1465 N N . SER A 1 189 ? -3.128 -30.030 30.299 1.00 68.00 189 SER A N 1
ATOM 1466 C CA . SER A 1 189 ? -3.395 -29.512 31.650 1.00 68.00 189 SER A CA 1
ATOM 1467 C C . SER A 1 189 ? -2.299 -29.863 32.660 1.00 68.00 189 SER A C 1
ATOM 1469 O O . SER A 1 189 ? -2.173 -29.190 33.678 1.00 68.00 189 SER A O 1
ATOM 1471 N N . ALA A 1 190 ? -1.482 -30.874 32.346 1.00 68.75 190 ALA A N 1
ATOM 1472 C CA . ALA A 1 190 ? -0.340 -31.315 33.142 1.00 68.75 190 ALA A CA 1
ATOM 1473 C C . ALA A 1 190 ? 0.998 -30.703 32.675 1.00 68.75 190 ALA A C 1
ATOM 1475 O O . ALA A 1 190 ? 2.060 -31.100 33.156 1.00 68.75 190 ALA A O 1
ATOM 1476 N N . LEU A 1 191 ? 0.971 -29.764 31.719 1.00 72.12 191 LEU A N 1
ATOM 1477 C CA . LEU A 1 191 ? 2.157 -29.009 31.309 1.00 72.12 191 LEU A CA 1
ATOM 1478 C C . LEU A 1 191 ? 2.548 -28.000 32.407 1.00 72.12 191 LEU A C 1
ATOM 1480 O O . LEU A 1 191 ? 1.666 -27.339 32.959 1.00 72.12 191 LEU A O 1
ATOM 1484 N N . PRO A 1 192 ? 3.848 -27.838 32.717 1.00 66.88 192 PRO A N 1
ATOM 1485 C CA . PRO A 1 192 ? 4.286 -26.919 33.763 1.00 66.88 192 PRO A CA 1
ATOM 1486 C C . PRO A 1 192 ? 3.967 -25.461 33.397 1.00 66.88 192 PRO A C 1
ATOM 1488 O O . PRO A 1 192 ? 4.182 -25.024 32.261 1.00 66.88 192 PRO A O 1
ATOM 1491 N N . TRP A 1 193 ? 3.457 -24.700 34.369 1.00 57.84 193 TRP A N 1
ATOM 1492 C CA . TRP A 1 193 ? 3.007 -23.317 34.190 1.00 57.84 193 TRP A CA 1
ATOM 1493 C C . TRP A 1 193 ? 4.229 -22.372 34.091 1.00 57.84 193 TRP A C 1
ATOM 1495 O O . TRP A 1 193 ? 5.071 -22.344 34.984 1.00 57.84 193 TRP A O 1
ATOM 1505 N N . HIS A 1 194 ? 4.343 -21.551 33.035 1.00 57.31 194 HIS A N 1
ATOM 1506 C CA . HIS A 1 194 ? 5.522 -20.685 32.813 1.00 57.31 194 HIS A CA 1
ATOM 1507 C C . HIS A 1 194 ? 5.834 -19.643 33.925 1.00 57.31 194 HIS A C 1
ATOM 1509 O O . HIS A 1 194 ? 6.998 -19.461 34.244 1.00 57.31 194 HIS A O 1
ATOM 1515 N N . GLN A 1 195 ? 4.851 -18.982 34.556 1.00 48.88 195 GLN A N 1
ATOM 1516 C CA . GLN A 1 195 ? 4.987 -18.178 35.788 1.00 48.88 195 GLN A CA 1
ATOM 1517 C C . GLN A 1 195 ? 5.565 -18.962 36.971 1.00 48.88 195 GLN A C 1
ATOM 1519 O O . GLN A 1 195 ? 6.401 -18.407 37.663 1.00 48.88 195 GLN A O 1
ATOM 1524 N N . GLU A 1 196 ? 5.213 -20.229 37.211 1.00 45.72 196 GLU A N 1
ATOM 1525 C CA . GLU A 1 196 ? 5.860 -21.000 38.292 1.00 45.72 196 GLU A CA 1
ATOM 1526 C C . GLU A 1 196 ? 7.343 -21.270 37.980 1.00 45.72 196 GLU A C 1
ATOM 1528 O O . GLU A 1 196 ? 8.187 -21.243 38.878 1.00 45.72 196 GLU A O 1
ATOM 1533 N N . VAL A 1 197 ? 7.679 -21.429 36.694 1.00 46.72 197 VAL A N 1
ATOM 1534 C CA . VAL A 1 197 ? 9.064 -21.544 36.202 1.00 46.72 197 VAL A CA 1
ATOM 1535 C C . VAL A 1 197 ? 9.812 -20.198 36.276 1.00 46.72 197 VAL A C 1
ATOM 1537 O O . VAL A 1 197 ? 10.985 -20.173 36.639 1.00 46.72 197 VAL A O 1
ATOM 1540 N N . LEU A 1 198 ? 9.133 -19.074 36.016 1.00 40.09 198 LEU A N 1
ATOM 1541 C CA . LEU A 1 198 ? 9.662 -17.703 36.123 1.00 40.09 198 LEU A CA 1
ATOM 1542 C C . LEU A 1 198 ? 9.850 -17.237 37.575 1.00 40.09 198 LEU A C 1
ATOM 1544 O O . LEU A 1 198 ? 10.814 -16.538 37.873 1.00 40.09 198 LEU A O 1
ATOM 1548 N N . ILE A 1 199 ? 8.936 -17.611 38.477 1.00 35.72 199 ILE A N 1
ATOM 1549 C CA . ILE A 1 199 ? 8.968 -17.248 39.903 1.00 35.72 199 ILE A CA 1
ATOM 1550 C C . ILE A 1 199 ? 10.105 -17.981 40.619 1.00 35.72 199 ILE A C 1
ATOM 1552 O O . ILE A 1 199 ? 10.614 -17.487 41.624 1.00 35.72 199 ILE A O 1
ATOM 1556 N N . THR A 1 200 ? 10.538 -19.137 40.107 1.00 35.50 200 THR A N 1
ATOM 1557 C CA . THR A 1 200 ? 11.576 -19.924 40.774 1.00 35.50 200 THR A CA 1
ATOM 1558 C C . THR A 1 200 ? 12.998 -19.644 40.302 1.00 35.50 200 THR A C 1
ATOM 1560 O O . THR A 1 200 ? 13.874 -19.749 41.155 1.00 35.50 200 THR A O 1
ATOM 1563 N N . LYS A 1 201 ? 13.288 -19.240 39.051 1.00 39.41 201 LYS A N 1
ATOM 1564 C CA . LYS A 1 201 ? 14.668 -18.914 38.614 1.00 39.41 201 LYS A CA 1
ATOM 1565 C C . LYS A 1 201 ? 14.714 -17.970 37.399 1.00 39.41 201 LYS A C 1
ATOM 1567 O O . LYS A 1 201 ? 13.938 -18.116 36.460 1.00 39.41 201 LYS A O 1
ATOM 1572 N N . LYS A 1 202 ? 15.659 -17.016 37.417 1.00 38.94 202 LYS A N 1
ATOM 1573 C CA . LYS A 1 202 ? 15.887 -16.004 36.365 1.00 38.94 202 LYS A CA 1
ATOM 1574 C C . LYS A 1 202 ? 16.106 -16.664 34.998 1.00 38.94 202 LYS A C 1
ATOM 1576 O O . LYS A 1 202 ? 17.017 -17.469 34.830 1.00 38.94 202 LYS A O 1
ATOM 1581 N N . LEU A 1 203 ? 15.276 -16.285 34.031 1.00 39.91 203 LEU A N 1
ATOM 1582 C CA . LEU A 1 203 ? 15.417 -16.662 32.628 1.00 39.91 203 LEU A CA 1
ATOM 1583 C C . LEU A 1 203 ? 16.546 -15.849 31.980 1.00 39.91 203 LEU A C 1
ATOM 1585 O O . LEU A 1 203 ? 16.551 -14.619 32.056 1.00 39.91 203 LEU A O 1
ATOM 1589 N N . GLY A 1 204 ? 17.498 -16.541 31.353 1.00 43.09 204 GLY A N 1
ATOM 1590 C CA . GLY A 1 204 ? 18.529 -15.922 30.525 1.00 43.09 204 GLY A CA 1
ATOM 1591 C C . GLY A 1 204 ? 17.970 -15.378 29.198 1.00 43.09 204 GLY A C 1
ATOM 1592 O O . GLY A 1 204 ? 16.856 -15.730 28.797 1.00 43.09 204 GLY A O 1
ATOM 1593 N N . PRO A 1 205 ? 18.732 -14.529 28.480 1.00 34.72 205 PRO A N 1
ATOM 1594 C CA . PRO A 1 205 ? 18.330 -13.917 27.203 1.00 34.72 205 PRO A CA 1
ATOM 1595 C C . PRO A 1 205 ? 18.038 -14.918 26.064 1.00 34.72 205 PRO A C 1
ATOM 1597 O O . PRO A 1 205 ? 17.531 -14.525 25.013 1.00 34.72 205 PRO A O 1
ATOM 1600 N N . ASP A 1 206 ? 18.334 -16.200 26.264 1.00 42.69 206 ASP A N 1
ATOM 1601 C CA . ASP A 1 206 ? 18.143 -17.321 25.342 1.00 42.69 206 ASP A CA 1
ATOM 1602 C C . ASP A 1 206 ? 16.981 -18.263 25.722 1.00 42.69 206 ASP A C 1
ATOM 1604 O O . ASP A 1 206 ? 16.704 -19.218 24.992 1.00 42.69 206 ASP A O 1
ATOM 1608 N N . GLY A 1 207 ? 16.263 -17.985 26.816 1.00 41.41 207 GLY A N 1
ATOM 1609 C CA . GLY A 1 207 ? 15.103 -18.774 27.233 1.00 41.41 207 GLY A CA 1
ATOM 1610 C C . GLY A 1 207 ? 15.417 -19.976 28.133 1.00 41.41 207 GLY A C 1
ATOM 1611 O O . GLY A 1 207 ? 14.520 -20.786 28.365 1.00 41.41 207 GLY A O 1
ATOM 1612 N N . LEU A 1 208 ? 16.645 -20.106 28.654 1.00 42.94 208 LEU A N 1
ATOM 1613 C CA . LEU A 1 208 ? 17.027 -21.181 29.579 1.00 42.94 208 LEU A CA 1
ATOM 1614 C C . LEU A 1 208 ? 17.058 -20.719 31.048 1.00 42.94 208 LEU A C 1
ATOM 1616 O O . LEU A 1 208 ? 17.285 -19.549 31.360 1.00 42.94 208 LEU A O 1
ATOM 1620 N N . VAL A 1 209 ? 16.807 -21.669 31.957 1.00 41.69 209 VAL A N 1
ATOM 1621 C CA . VAL A 1 209 ? 16.870 -2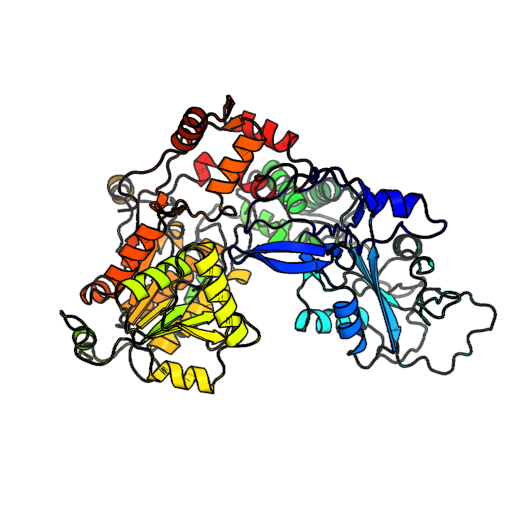1.486 33.414 1.00 41.69 209 VAL A CA 1
ATOM 1622 C C . VAL A 1 209 ? 18.302 -21.755 33.882 1.00 41.69 209 VAL A C 1
ATOM 1624 O O . VAL A 1 209 ? 18.719 -22.910 33.901 1.00 41.69 209 VAL A O 1
ATOM 1627 N N . THR A 1 210 ? 19.052 -20.728 34.285 1.00 38.41 210 THR A N 1
ATOM 1628 C CA . THR A 1 210 ? 20.399 -20.900 34.862 1.00 38.41 210 THR A CA 1
ATOM 1629 C C . THR A 1 210 ? 20.301 -21.063 36.381 1.00 38.41 210 THR A C 1
ATOM 1631 O O . THR A 1 210 ? 19.678 -20.245 37.059 1.00 38.41 210 THR A O 1
ATOM 1634 N N . GLY A 1 211 ? 20.860 -22.144 36.929 1.00 32.62 211 GLY A N 1
ATOM 1635 C CA . GLY A 1 211 ? 20.895 -22.398 38.373 1.00 32.62 211 GLY A CA 1
ATOM 1636 C C . GLY A 1 211 ? 21.973 -21.589 39.101 1.00 32.62 211 GLY A C 1
ATOM 1637 O O . GLY A 1 211 ? 23.042 -21.357 38.551 1.00 32.62 211 GLY A O 1
ATOM 1638 N N . ASP A 1 212 ? 21.686 -21.192 40.344 1.00 34.88 212 ASP A N 1
ATOM 1639 C CA . ASP A 1 212 ? 22.622 -20.520 41.252 1.00 34.88 212 ASP A CA 1
ATOM 1640 C C . ASP A 1 212 ? 23.866 -21.380 41.545 1.00 34.88 212 ASP A C 1
ATOM 1642 O O . ASP A 1 212 ? 23.736 -22.465 42.114 1.00 34.88 212 ASP A O 1
ATOM 1646 N N . ASN A 1 213 ? 25.064 -20.889 41.203 1.00 27.47 213 ASN A N 1
ATOM 1647 C CA . ASN A 1 213 ? 26.166 -20.626 42.145 1.00 27.47 213 ASN A CA 1
ATOM 1648 C C . ASN A 1 213 ? 27.417 -20.081 41.424 1.00 27.47 213 ASN A C 1
ATOM 1650 O O . ASN A 1 213 ? 27.746 -20.473 40.312 1.00 27.47 213 ASN A O 1
ATOM 1654 N N . GLY A 1 214 ? 28.078 -19.122 42.082 1.00 29.22 214 GLY A N 1
ATOM 1655 C CA . GLY A 1 214 ? 29.152 -18.274 41.559 1.00 29.22 214 GLY A CA 1
ATOM 1656 C C . GLY A 1 214 ? 30.412 -18.994 41.073 1.00 29.22 214 GLY A C 1
ATOM 1657 O O . GLY A 1 214 ? 30.804 -20.017 41.613 1.00 29.22 214 GLY A O 1
ATOM 1658 N N . THR A 1 215 ? 31.106 -18.401 40.103 1.00 29.94 215 THR A N 1
ATOM 1659 C CA . THR A 1 215 ? 32.120 -17.354 40.331 1.00 29.94 215 THR A CA 1
ATOM 1660 C C . THR A 1 215 ? 32.650 -16.883 38.977 1.00 29.94 215 THR A C 1
ATOM 1662 O O . THR A 1 215 ? 33.522 -17.514 38.389 1.00 29.94 215 THR A O 1
ATOM 1665 N N . ALA A 1 216 ? 32.155 -15.746 38.503 1.00 28.00 216 ALA A N 1
ATOM 1666 C CA . ALA A 1 216 ? 32.902 -14.877 37.609 1.00 28.00 216 ALA A CA 1
ATOM 1667 C C . ALA A 1 216 ? 32.696 -13.466 38.152 1.00 28.00 216 ALA A C 1
ATOM 1669 O O . ALA A 1 216 ? 31.647 -12.848 37.995 1.00 28.00 216 ALA A O 1
ATOM 1670 N N . THR A 1 217 ? 33.673 -13.045 38.940 1.00 32.00 217 THR A N 1
ATOM 1671 C CA . THR A 1 217 ? 33.894 -11.663 39.339 1.00 32.00 217 THR A CA 1
ATOM 1672 C C . THR A 1 217 ? 33.923 -10.791 38.088 1.00 32.00 217 THR A C 1
ATOM 1674 O O . THR A 1 217 ? 34.850 -10.920 37.296 1.00 32.00 217 THR A O 1
ATOM 1677 N N . ASP A 1 218 ? 32.865 -10.013 37.865 1.00 28.38 218 ASP A N 1
ATOM 1678 C CA . ASP A 1 218 ? 32.918 -8.550 37.755 1.00 28.38 218 ASP A CA 1
ATOM 1679 C C . ASP A 1 218 ? 31.484 -7.975 37.753 1.00 28.38 218 ASP A C 1
ATOM 1681 O O . ASP A 1 218 ? 30.543 -8.559 37.223 1.00 28.38 218 ASP A O 1
ATOM 1685 N N . GLU A 1 219 ? 31.305 -6.881 38.489 1.00 30.09 219 GLU A N 1
ATOM 1686 C CA . GLU A 1 219 ? 30.103 -6.545 39.257 1.00 30.09 219 GLU A CA 1
ATOM 1687 C C . GLU A 1 219 ? 28.827 -6.087 38.496 1.00 30.09 219 GLU A C 1
ATOM 1689 O O . GLU A 1 219 ? 28.900 -5.419 37.465 1.00 30.09 219 GLU A O 1
ATOM 1694 N N . PRO A 1 220 ? 27.640 -6.268 39.124 1.00 35.00 220 PRO A N 1
ATOM 1695 C CA . PRO A 1 220 ? 26.350 -5.617 38.828 1.00 35.00 220 PRO A CA 1
ATOM 1696 C C . PRO A 1 220 ? 26.277 -4.089 39.065 1.00 35.00 220 PRO A C 1
ATOM 1698 O O . PRO A 1 220 ? 25.234 -3.590 39.488 1.00 35.00 220 PRO A O 1
ATOM 1701 N N . ASN A 1 221 ? 27.341 -3.324 38.805 1.00 31.83 221 ASN A N 1
ATOM 1702 C CA . ASN A 1 221 ? 27.373 -1.876 39.045 1.00 31.83 221 ASN A CA 1
ATOM 1703 C C . ASN A 1 221 ? 28.037 -1.097 37.897 1.00 31.83 221 ASN A C 1
ATOM 1705 O O . ASN A 1 221 ? 29.214 -0.758 37.936 1.00 31.83 221 ASN A O 1
ATOM 1709 N N . LEU A 1 222 ? 27.215 -0.664 36.941 1.00 31.23 222 LEU A N 1
ATOM 1710 C CA . LEU A 1 222 ? 27.279 0.719 36.454 1.00 31.23 222 LEU A CA 1
ATOM 1711 C C . LEU A 1 222 ? 26.040 1.466 36.972 1.00 31.23 222 LEU A C 1
ATOM 1713 O O . LEU A 1 222 ? 25.250 2.021 36.217 1.00 31.23 222 LEU A O 1
ATOM 1717 N N . ILE A 1 223 ? 25.863 1.457 38.298 1.00 33.62 223 ILE A N 1
ATOM 1718 C CA . ILE A 1 223 ? 25.132 2.506 39.012 1.00 33.62 223 ILE A CA 1
ATOM 1719 C C . ILE A 1 223 ? 26.188 3.451 39.582 1.00 33.62 223 ILE A C 1
ATOM 1721 O O . ILE A 1 223 ? 26.593 3.347 40.734 1.00 33.62 223 ILE A O 1
ATOM 1725 N N . ALA A 1 224 ? 26.647 4.369 38.742 1.00 30.58 224 ALA A N 1
ATOM 1726 C CA . ALA A 1 224 ? 27.166 5.665 39.156 1.00 30.58 224 ALA A CA 1
ATOM 1727 C C . ALA A 1 224 ? 27.111 6.575 37.925 1.00 30.58 224 ALA A 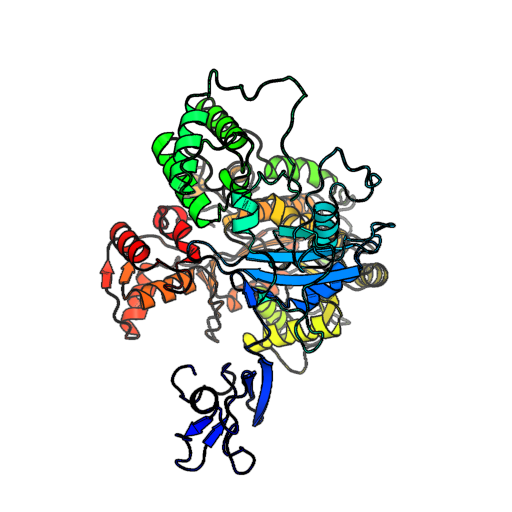C 1
ATOM 1729 O O . ALA A 1 224 ? 27.943 6.465 37.032 1.00 30.58 224 ALA A O 1
ATOM 1730 N N . ASN A 1 225 ? 26.102 7.450 37.901 1.00 43.75 225 ASN A N 1
ATOM 1731 C CA . ASN A 1 225 ? 25.780 8.435 36.861 1.00 43.75 225 ASN A CA 1
ATOM 1732 C C . ASN A 1 225 ? 24.955 7.899 35.680 1.00 43.75 225 ASN A C 1
ATOM 1734 O O . ASN A 1 225 ? 25.405 7.918 34.538 1.00 43.75 225 ASN A O 1
ATOM 1738 N N . TYR A 1 226 ? 23.692 7.526 35.929 1.00 50.19 226 TYR A N 1
ATOM 1739 C CA . TYR A 1 226 ? 22.698 7.717 34.866 1.00 50.19 226 TYR A CA 1
ATOM 1740 C C . TYR A 1 226 ? 22.743 9.182 34.433 1.00 50.19 226 TYR A C 1
ATOM 1742 O O . TYR A 1 226 ? 22.706 10.071 35.292 1.00 50.19 226 TYR A O 1
ATOM 1750 N N . SER A 1 227 ? 22.797 9.442 33.123 1.00 59.50 227 SER A N 1
ATOM 1751 C CA . SER A 1 227 ? 22.519 10.796 32.643 1.00 59.50 227 SER A CA 1
ATOM 1752 C C . SER A 1 227 ? 21.110 11.197 33.116 1.00 59.50 227 SER A C 1
ATOM 1754 O O . SER A 1 227 ? 20.248 10.322 33.298 1.00 59.50 227 SER A O 1
ATOM 1756 N N . PRO A 1 228 ? 20.832 12.492 33.347 1.00 61.78 228 PRO A N 1
ATOM 1757 C CA . PRO A 1 228 ? 19.490 12.949 33.717 1.00 61.78 228 PRO A CA 1
ATOM 1758 C C . PRO A 1 228 ? 18.393 12.393 32.789 1.00 61.78 228 PRO A C 1
ATOM 1760 O O . PRO A 1 228 ? 17.303 12.035 33.250 1.00 61.78 228 PRO A O 1
ATOM 1763 N N . THR A 1 229 ? 18.718 12.228 31.506 1.00 71.62 229 THR A N 1
ATOM 1764 C CA . THR A 1 229 ? 17.864 11.638 30.472 1.00 71.62 229 THR A CA 1
ATOM 1765 C C . THR A 1 229 ? 17.633 10.145 30.677 1.00 71.62 229 THR A C 1
ATOM 1767 O O . THR A 1 229 ? 16.482 9.710 30.717 1.00 71.62 229 THR A O 1
ATOM 1770 N N . GLN A 1 230 ? 18.686 9.355 30.905 1.00 71.56 230 GLN A N 1
ATOM 1771 C CA . GLN A 1 230 ? 18.571 7.918 31.199 1.00 71.56 230 GLN A CA 1
ATOM 1772 C C . GLN A 1 230 ? 17.744 7.658 32.465 1.00 71.56 230 GLN A C 1
ATOM 1774 O O . GLN A 1 230 ? 16.878 6.783 32.475 1.00 71.56 230 GLN A O 1
ATOM 1779 N N . ALA A 1 231 ? 17.970 8.442 33.525 1.00 65.69 231 ALA A N 1
ATOM 1780 C CA . ALA A 1 231 ? 17.235 8.314 34.781 1.00 65.69 231 ALA A CA 1
ATOM 1781 C C . ALA A 1 231 ? 15.742 8.634 34.607 1.00 65.69 231 ALA A C 1
ATOM 1783 O O . ALA A 1 231 ? 14.882 7.952 35.171 1.00 65.69 231 ALA A O 1
ATOM 1784 N N . SER A 1 232 ? 15.434 9.660 33.813 1.00 70.31 232 SER A N 1
ATOM 1785 C CA . SER A 1 232 ? 14.059 10.054 33.503 1.00 70.31 232 SER A CA 1
ATOM 1786 C C . SER A 1 232 ? 13.369 9.005 32.631 1.00 70.31 232 SER A C 1
ATOM 1788 O O . SER A 1 232 ? 12.278 8.562 32.977 1.00 70.31 232 SER A O 1
ATOM 1790 N N . LEU A 1 233 ? 14.029 8.511 31.580 1.00 78.31 233 LEU A N 1
ATOM 1791 C CA . LEU A 1 233 ? 13.511 7.427 30.742 1.00 78.31 233 LEU A CA 1
ATOM 1792 C C . LEU A 1 233 ? 13.244 6.149 31.536 1.00 78.31 233 LEU A C 1
ATOM 1794 O O . LEU A 1 233 ? 12.197 5.541 31.354 1.00 78.31 233 LEU A O 1
ATOM 1798 N N . CYS A 1 234 ? 14.134 5.765 32.450 1.00 75.25 234 CYS A N 1
ATOM 1799 C CA . CYS A 1 234 ? 13.941 4.571 33.270 1.00 75.25 234 CYS A CA 1
ATOM 1800 C C . CYS A 1 234 ? 12.658 4.668 34.119 1.00 75.25 234 CYS A C 1
ATOM 1802 O O . CYS A 1 234 ? 11.857 3.734 34.134 1.00 75.25 234 CYS A O 1
ATOM 1804 N N . LYS A 1 235 ? 12.383 5.839 34.716 1.00 73.19 235 LYS A N 1
ATOM 1805 C CA . LYS A 1 235 ? 11.127 6.098 35.446 1.00 73.19 235 LYS A CA 1
ATOM 1806 C C . LYS A 1 235 ? 9.897 6.048 34.543 1.00 73.19 235 LYS A C 1
ATOM 1808 O O . LYS A 1 235 ? 8.879 5.482 34.934 1.00 73.19 235 LYS A O 1
ATOM 1813 N N . ILE A 1 236 ? 9.982 6.628 33.346 1.00 78.88 236 ILE A N 1
ATOM 1814 C CA . ILE A 1 236 ? 8.891 6.580 32.365 1.00 78.88 236 ILE A CA 1
ATOM 1815 C C . ILE A 1 236 ? 8.625 5.117 31.972 1.00 78.88 236 ILE A C 1
ATOM 1817 O O . ILE A 1 236 ? 7.477 4.685 31.937 1.00 78.88 236 ILE A O 1
ATOM 1821 N N . TRP A 1 237 ? 9.672 4.319 31.734 1.00 84.06 237 TRP A N 1
ATOM 1822 C CA . TRP A 1 237 ? 9.558 2.903 31.359 1.00 84.06 237 TRP A CA 1
ATOM 1823 C C . TRP A 1 237 ? 8.920 2.061 32.452 1.00 84.06 237 TRP A C 1
ATOM 1825 O O . TRP A 1 237 ? 8.014 1.291 32.149 1.00 84.06 237 TRP A O 1
ATOM 1835 N N . GLN A 1 238 ? 9.306 2.268 33.707 1.00 80.25 238 GLN A N 1
ATOM 1836 C CA . GLN A 1 238 ? 8.674 1.620 34.856 1.00 80.25 238 GLN A CA 1
ATOM 1837 C C . GLN A 1 238 ? 7.175 1.938 34.934 1.00 80.25 238 GLN A C 1
ATOM 1839 O O . GLN A 1 238 ? 6.348 1.034 35.020 1.00 80.25 238 GLN A O 1
ATOM 1844 N N . GLN A 1 239 ? 6.803 3.216 34.807 1.00 74.19 239 GLN A N 1
ATOM 1845 C CA . GLN A 1 239 ? 5.400 3.646 34.848 1.00 74.19 239 GLN A CA 1
ATOM 1846 C C . GLN A 1 239 ? 4.573 3.108 33.677 1.00 74.19 239 GLN A C 1
ATOM 1848 O O . GLN A 1 239 ? 3.398 2.779 33.838 1.00 74.19 239 GLN A O 1
ATOM 1853 N N . VAL A 1 240 ? 5.168 3.054 32.487 1.00 77.00 240 VAL A N 1
ATOM 1854 C CA . VAL A 1 240 ? 4.488 2.616 31.268 1.00 77.00 240 VAL A CA 1
ATOM 1855 C C . VAL A 1 240 ? 4.333 1.099 31.231 1.00 77.00 240 VAL A C 1
ATOM 1857 O O . VAL A 1 240 ? 3.262 0.626 30.863 1.00 77.00 240 VAL A O 1
ATOM 1860 N N . LEU A 1 241 ? 5.365 0.346 31.608 1.00 76.38 241 LEU A N 1
ATOM 1861 C CA . LEU A 1 241 ? 5.347 -1.120 31.606 1.00 76.38 241 LEU A CA 1
ATOM 1862 C C . LEU A 1 241 ? 4.682 -1.707 32.861 1.00 76.38 241 LEU A C 1
ATOM 1864 O O . LEU A 1 241 ? 4.331 -2.881 32.857 1.00 76.38 241 LEU A O 1
ATOM 1868 N N . GLY A 1 242 ? 4.460 -0.895 33.901 1.00 72.75 242 GLY A N 1
ATOM 1869 C CA . GLY A 1 242 ? 3.924 -1.363 35.180 1.00 72.75 242 GLY A CA 1
ATOM 1870 C C . GLY A 1 242 ? 4.935 -2.192 35.974 1.00 72.75 242 GLY A C 1
ATOM 1871 O O . GLY A 1 242 ? 4.536 -3.105 36.688 1.00 72.75 242 GLY A O 1
ATOM 1872 N N . GLU A 1 243 ? 6.227 -1.894 35.815 1.00 73.81 243 GLU A N 1
ATOM 1873 C CA . GLU A 1 243 ? 7.330 -2.620 36.446 1.00 73.81 243 GLU A CA 1
ATOM 1874 C C . GLU A 1 243 ? 7.893 -1.842 37.637 1.00 73.81 243 GLU A C 1
ATOM 1876 O O . GLU A 1 243 ? 8.372 -0.716 37.487 1.00 73.81 243 GLU A O 1
ATOM 1881 N N . ASP A 1 244 ? 7.891 -2.468 38.815 1.00 59.66 244 ASP A N 1
ATOM 1882 C CA . ASP A 1 244 ? 8.408 -1.868 40.054 1.00 59.66 244 ASP A CA 1
ATOM 1883 C C . ASP A 1 244 ? 9.942 -1.985 40.171 1.00 59.66 244 ASP A C 1
ATOM 1885 O O . ASP A 1 244 ? 10.584 -1.275 40.949 1.00 59.66 244 ASP A O 1
ATOM 1889 N N . SER A 1 245 ? 10.553 -2.880 39.387 1.00 60.81 245 SER A N 1
ATOM 1890 C CA . SER A 1 245 ? 12.001 -3.120 39.389 1.00 60.81 245 SER A CA 1
ATOM 1891 C C . SER A 1 245 ? 12.747 -2.175 38.445 1.00 60.81 245 SER A C 1
ATOM 1893 O O . SER A 1 245 ? 12.199 -1.684 37.460 1.00 60.81 245 SER A O 1
ATOM 1895 N N . VAL A 1 246 ? 14.026 -1.907 38.730 1.00 63.69 246 VAL A N 1
ATOM 1896 C CA . VAL A 1 246 ? 14.886 -1.094 37.851 1.00 63.69 246 VAL A CA 1
ATOM 1897 C C . VAL A 1 246 ? 15.090 -1.815 36.521 1.00 63.69 246 VAL A C 1
ATOM 1899 O O . VAL A 1 246 ? 15.553 -2.955 36.494 1.00 63.69 246 VAL A O 1
ATOM 1902 N N . ILE A 1 247 ? 14.773 -1.136 35.418 1.00 68.12 247 ILE A N 1
ATOM 1903 C CA . ILE A 1 247 ? 14.901 -1.694 34.071 1.00 68.12 247 ILE A CA 1
ATOM 1904 C C . ILE A 1 247 ? 16.347 -1.514 33.580 1.00 68.12 247 ILE A C 1
ATOM 1906 O O . ILE A 1 247 ? 16.836 -0.381 33.543 1.00 68.12 247 ILE A O 1
ATOM 1910 N N . PRO A 1 248 ? 17.051 -2.588 33.167 1.00 66.62 248 PRO A N 1
ATOM 1911 C CA . PRO A 1 248 ? 18.400 -2.461 32.619 1.00 66.62 248 PRO A CA 1
ATOM 1912 C C . PRO A 1 248 ? 18.409 -1.627 31.333 1.00 66.62 248 PRO A C 1
ATOM 1914 O O . PRO A 1 248 ? 17.560 -1.829 30.462 1.00 66.62 248 PRO A O 1
ATOM 1917 N N . LEU A 1 249 ? 19.402 -0.745 31.172 1.00 56.44 249 LEU A N 1
ATOM 1918 C CA . LEU A 1 249 ? 19.422 0.275 30.112 1.00 56.44 249 LEU A CA 1
ATOM 1919 C C . LEU A 1 249 ? 19.339 -0.274 28.677 1.00 56.44 249 LEU A C 1
ATOM 1921 O O . LEU A 1 249 ? 18.787 0.381 27.795 1.00 56.44 249 LEU A O 1
ATOM 1925 N N . HIS A 1 250 ? 19.878 -1.470 28.439 1.00 59.38 250 HIS A N 1
ATOM 1926 C CA . HIS A 1 250 ? 19.897 -2.121 27.124 1.00 59.38 250 HIS A CA 1
ATOM 1927 C C . HIS A 1 250 ? 18.730 -3.092 26.904 1.00 59.38 250 HIS A C 1
ATOM 1929 O O . HIS A 1 250 ? 18.667 -3.763 25.873 1.00 59.38 250 HIS A O 1
ATOM 1935 N N . SER A 1 251 ? 17.800 -3.184 27.856 1.00 55.28 251 SER A N 1
ATOM 1936 C CA . SER A 1 251 ? 16.625 -4.040 27.712 1.00 55.28 251 SER A CA 1
ATOM 1937 C C . SER A 1 251 ? 15.741 -3.533 26.585 1.00 55.28 251 SER A C 1
ATOM 1939 O O . SER A 1 251 ? 15.455 -2.339 26.489 1.00 55.28 251 SER A O 1
ATOM 1941 N N . ASN A 1 252 ? 15.292 -4.451 25.733 1.00 74.38 252 ASN A N 1
ATOM 1942 C CA . ASN A 1 252 ? 14.419 -4.095 24.629 1.00 74.38 252 ASN A CA 1
ATOM 1943 C C . ASN A 1 252 ? 12.985 -3.865 25.131 1.00 74.38 252 ASN A C 1
ATOM 1945 O O . ASN A 1 252 ? 12.386 -4.782 25.693 1.00 74.38 252 ASN A O 1
ATOM 1949 N N . PHE A 1 253 ? 12.423 -2.684 24.864 1.00 69.56 253 PHE A N 1
ATOM 1950 C CA . PHE A 1 253 ? 11.070 -2.277 25.255 1.00 69.56 253 PHE A CA 1
ATOM 1951 C C . PHE A 1 253 ? 10.016 -3.343 24.932 1.00 69.56 253 PHE A C 1
ATOM 1953 O O . PHE A 1 253 ? 9.179 -3.679 25.764 1.00 69.56 253 PHE A O 1
ATOM 1960 N N . PHE A 1 254 ? 10.085 -3.917 23.729 1.00 62.66 254 PHE A N 1
ATOM 1961 C CA . PHE A 1 254 ? 9.101 -4.881 23.241 1.00 62.66 254 PHE A CA 1
ATOM 1962 C C . PHE A 1 254 ? 9.292 -6.284 23.824 1.00 62.66 254 PHE A C 1
ATOM 1964 O O . PHE A 1 254 ? 8.340 -7.060 23.888 1.00 62.66 254 PHE A O 1
ATOM 1971 N N . ASN A 1 255 ? 10.507 -6.616 24.271 1.00 62.00 255 ASN A N 1
ATOM 1972 C CA . ASN A 1 255 ? 10.769 -7.876 24.968 1.00 62.00 255 ASN A CA 1
ATOM 1973 C C . ASN A 1 255 ? 10.270 -7.829 26.418 1.00 62.00 255 ASN A C 1
ATOM 1975 O O . ASN A 1 255 ? 9.912 -8.868 26.962 1.00 62.00 255 ASN A O 1
ATOM 1979 N N . LEU A 1 256 ? 10.196 -6.635 27.013 1.00 60.34 256 LEU A N 1
ATOM 1980 C CA . LEU A 1 256 ? 9.660 -6.394 28.357 1.00 60.34 256 LEU A CA 1
ATOM 1981 C C . LEU A 1 256 ? 8.123 -6.289 28.393 1.00 60.34 256 LEU A C 1
ATOM 1983 O O . LEU A 1 256 ? 7.560 -5.735 29.327 1.00 60.34 256 LEU A O 1
ATOM 1987 N N . GLY A 1 257 ? 7.425 -6.763 27.358 1.00 55.91 257 GLY A N 1
ATOM 1988 C CA . GLY A 1 257 ? 5.963 -6.661 27.270 1.00 55.91 257 GLY A CA 1
ATOM 1989 C C . GLY A 1 257 ? 5.450 -5.326 26.719 1.00 55.91 257 GLY A C 1
ATOM 1990 O O . GLY A 1 257 ? 4.241 -5.150 26.568 1.00 55.91 257 GLY A O 1
ATOM 1991 N N . GLY A 1 258 ? 6.342 -4.405 26.342 1.00 61.12 258 GLY A N 1
ATOM 1992 C CA . GLY A 1 258 ? 5.985 -3.191 25.620 1.00 61.12 258 GLY A CA 1
ATOM 1993 C C . GLY A 1 258 ? 5.326 -3.495 24.271 1.00 61.12 258 GLY A C 1
ATOM 1994 O O . GLY A 1 258 ? 5.768 -4.349 23.507 1.00 61.12 258 GLY A O 1
ATOM 1995 N N . HIS A 1 259 ? 4.264 -2.769 23.939 1.00 58.94 259 HIS A N 1
ATOM 1996 C CA . HIS A 1 259 ? 3.583 -2.842 22.642 1.00 58.94 259 HIS A CA 1
ATOM 1997 C C . HIS A 1 259 ? 3.286 -1.438 22.120 1.00 58.94 259 HIS A C 1
ATOM 1999 O O . HIS A 1 259 ? 3.552 -0.458 22.809 1.00 58.94 259 HIS A O 1
ATOM 2005 N N . SER A 1 260 ? 2.720 -1.311 20.917 1.00 52.47 260 SER A N 1
ATOM 2006 C CA . SER A 1 260 ? 2.586 -0.017 20.233 1.00 52.47 260 SER A CA 1
ATOM 2007 C C . SER A 1 260 ? 1.854 1.068 21.036 1.00 52.47 260 SER A C 1
ATOM 2009 O O . SER A 1 260 ? 2.162 2.239 20.861 1.00 52.47 260 SER A O 1
ATOM 2011 N N . ILE A 1 261 ? 0.948 0.694 21.951 1.00 54.06 261 ILE A N 1
ATOM 2012 C CA . ILE A 1 261 ? 0.212 1.612 22.847 1.00 54.06 261 ILE A CA 1
ATOM 2013 C C . ILE A 1 261 ? 1.064 2.024 24.060 1.00 54.06 261 ILE A C 1
ATOM 2015 O O . ILE A 1 261 ? 1.016 3.168 24.502 1.00 54.06 261 ILE A O 1
ATOM 2019 N N . LEU A 1 262 ? 1.887 1.120 24.593 1.00 64.50 262 LEU A N 1
ATOM 2020 C CA . LEU A 1 262 ? 2.841 1.465 25.647 1.00 64.50 262 LEU A CA 1
ATOM 2021 C C . LEU A 1 262 ? 3.989 2.303 25.075 1.00 64.50 262 LEU A C 1
ATOM 2023 O O . LEU A 1 262 ? 4.330 3.329 25.643 1.00 64.50 262 LEU A O 1
ATOM 2027 N N . ALA A 1 263 ? 4.503 1.937 23.901 1.00 65.00 263 ALA A N 1
ATOM 2028 C CA . ALA A 1 263 ? 5.477 2.701 23.115 1.00 65.00 263 ALA A CA 1
ATOM 2029 C C . ALA A 1 263 ? 4.974 4.122 22.805 1.00 65.00 263 ALA A C 1
ATOM 2031 O O . ALA A 1 263 ? 5.706 5.097 22.822 1.00 65.00 263 ALA A O 1
ATOM 2032 N N . THR A 1 264 ? 3.680 4.236 22.585 1.00 56.28 264 THR A N 1
ATOM 2033 C CA . THR A 1 264 ? 2.938 5.482 22.430 1.00 56.28 264 THR A CA 1
ATOM 2034 C C . THR A 1 264 ? 2.905 6.326 23.705 1.00 56.28 264 THR A C 1
ATOM 2036 O O . THR A 1 264 ? 3.261 7.504 23.691 1.00 56.28 264 THR A O 1
ATOM 2039 N N . ARG A 1 265 ? 2.485 5.732 24.832 1.00 62.62 265 ARG A N 1
ATOM 2040 C CA . ARG A 1 265 ? 2.395 6.424 26.124 1.00 62.62 265 ARG A CA 1
ATOM 2041 C C . ARG A 1 265 ? 3.787 6.861 26.574 1.00 62.62 265 ARG A C 1
ATOM 2043 O O . ARG A 1 265 ? 3.936 7.960 27.097 1.00 62.62 265 ARG A O 1
ATOM 2050 N N . MET A 1 266 ? 4.777 6.016 26.291 1.00 79.12 266 MET A N 1
ATOM 2051 C CA . MET A 1 266 ? 6.200 6.293 26.409 1.00 79.12 266 MET A CA 1
ATOM 2052 C C . MET A 1 266 ? 6.573 7.562 25.648 1.00 79.12 266 MET A C 1
ATOM 2054 O O . MET A 1 266 ? 7.025 8.513 26.272 1.00 79.12 266 MET A O 1
ATOM 2058 N N . THR A 1 267 ? 6.323 7.618 24.337 1.00 68.25 267 THR A N 1
ATOM 2059 C CA . THR A 1 267 ? 6.644 8.783 23.497 1.00 68.25 267 THR A CA 1
ATOM 2060 C C . THR A 1 267 ? 6.002 10.073 24.019 1.00 68.25 267 THR A C 1
ATOM 2062 O O . THR A 1 267 ? 6.695 11.079 24.133 1.00 68.25 267 THR A O 1
ATOM 2065 N N . ILE A 1 268 ? 4.720 10.052 24.406 1.00 62.09 268 ILE A N 1
ATOM 2066 C CA . ILE A 1 268 ? 4.026 11.237 24.949 1.00 62.09 268 ILE A CA 1
ATOM 2067 C C . ILE A 1 268 ? 4.674 11.706 26.258 1.00 62.09 268 ILE A C 1
ATOM 2069 O O . ILE A 1 268 ? 4.885 12.899 26.466 1.00 62.09 268 ILE A O 1
ATOM 2073 N N . GLN A 1 269 ? 4.986 10.779 27.168 1.00 67.06 269 GLN A N 1
ATOM 2074 C CA . GLN A 1 269 ? 5.634 11.129 28.433 1.00 67.06 269 GLN A CA 1
ATOM 2075 C C . GLN A 1 269 ? 7.062 11.638 28.222 1.00 67.06 269 GLN A C 1
ATOM 2077 O O . GLN A 1 269 ? 7.466 12.592 28.879 1.00 67.06 269 GLN A O 1
ATOM 2082 N N . VAL A 1 270 ? 7.788 11.052 27.271 1.00 73.25 270 VAL A N 1
ATOM 2083 C CA . VAL A 1 270 ? 9.110 11.505 26.837 1.00 73.25 270 VAL A CA 1
ATOM 2084 C C . VAL A 1 270 ? 9.032 12.933 26.283 1.00 73.25 270 VAL A C 1
ATOM 2086 O O . VAL A 1 270 ? 9.733 13.807 26.784 1.00 73.25 270 VAL A O 1
ATOM 2089 N N . GLN A 1 271 ? 8.126 13.226 25.349 1.00 67.19 271 GLN A N 1
ATOM 2090 C CA . GLN A 1 271 ? 7.942 14.583 24.814 1.00 67.19 271 GLN A CA 1
ATOM 2091 C C . GLN A 1 271 ? 7.573 15.601 25.905 1.00 67.19 271 GLN A C 1
ATOM 2093 O O . GLN A 1 271 ? 8.180 16.667 25.978 1.00 67.19 271 GLN A O 1
ATOM 2098 N N . ASN A 1 272 ? 6.643 15.259 26.804 1.00 62.62 272 ASN A N 1
ATOM 2099 C CA . ASN A 1 272 ? 6.232 16.145 27.899 1.00 62.62 272 ASN A CA 1
ATOM 2100 C C . ASN A 1 272 ? 7.367 16.466 28.884 1.00 62.62 272 ASN A C 1
ATOM 2102 O O . ASN A 1 272 ? 7.387 17.554 29.455 1.00 62.62 272 ASN A O 1
ATOM 2106 N N . ILE A 1 273 ? 8.273 15.515 29.130 1.00 65.81 273 ILE A N 1
ATOM 2107 C CA . ILE A 1 273 ? 9.363 15.671 30.104 1.00 65.81 273 ILE A CA 1
ATOM 2108 C C . ILE A 1 273 ? 10.556 16.409 29.497 1.00 65.81 273 ILE A C 1
ATOM 2110 O O . ILE A 1 273 ? 11.161 17.233 30.178 1.00 65.81 273 ILE A O 1
ATOM 2114 N N . PHE A 1 274 ? 10.895 16.127 28.238 1.00 69.62 274 PHE A N 1
ATOM 2115 C CA . PHE A 1 274 ? 12.092 16.680 27.601 1.00 69.62 274 PHE A CA 1
ATOM 2116 C C . PHE A 1 274 ? 11.824 17.930 26.755 1.00 69.62 274 PHE A C 1
ATOM 2118 O O . PHE A 1 274 ? 12.773 18.616 26.393 1.00 69.62 274 PHE A O 1
ATOM 2125 N N . GLY A 1 275 ? 10.562 18.259 26.452 1.00 52.91 275 GLY A N 1
ATOM 2126 C CA . GLY A 1 275 ? 10.179 19.522 25.806 1.00 52.91 275 GLY A CA 1
ATOM 2127 C C . GLY A 1 275 ? 10.715 19.726 24.382 1.00 52.91 275 GLY A C 1
ATOM 2128 O O . GLY A 1 275 ? 10.619 20.831 23.857 1.00 52.91 275 GLY A O 1
ATOM 2129 N N . ALA A 1 276 ? 11.277 18.685 23.763 1.00 54.09 276 ALA A N 1
ATOM 2130 C CA . ALA A 1 276 ? 11.864 18.718 22.428 1.00 54.09 276 ALA A CA 1
ATOM 2131 C C . ALA A 1 276 ? 10.984 17.994 21.401 1.00 54.09 276 ALA A C 1
ATOM 2133 O O . ALA A 1 276 ? 10.199 17.106 21.749 1.00 54.09 276 ALA A O 1
ATOM 2134 N N . SER A 1 277 ? 11.160 18.347 20.122 1.00 54.47 277 SER A N 1
ATOM 2135 C CA . SER A 1 277 ? 10.547 17.669 18.972 1.00 54.47 277 SER A CA 1
ATOM 2136 C C . SER A 1 277 ? 11.176 16.281 18.782 1.00 54.47 277 SER A C 1
ATOM 2138 O O . SER A 1 277 ? 11.994 16.038 17.902 1.00 54.47 277 SER A O 1
ATOM 2140 N N . ILE A 1 278 ? 10.861 15.361 19.693 1.00 60.75 278 ILE A N 1
ATOM 2141 C CA . ILE A 1 278 ? 11.369 13.990 19.668 1.00 60.75 278 ILE A CA 1
ATOM 2142 C C . ILE A 1 278 ? 10.516 13.187 18.675 1.00 60.75 278 ILE A C 1
ATOM 2144 O O . ILE A 1 278 ? 9.288 13.175 18.829 1.00 60.75 278 ILE A O 1
ATOM 2148 N N . PRO A 1 279 ? 11.121 12.482 17.695 1.00 59.19 279 PRO A N 1
ATOM 2149 C CA . PRO A 1 279 ? 10.380 11.694 16.717 1.00 59.19 279 PRO A CA 1
ATOM 2150 C C . PRO A 1 279 ? 9.420 10.709 17.385 1.00 59.19 279 PRO A C 1
ATOM 2152 O O . PRO A 1 279 ? 9.808 9.934 18.264 1.00 59.19 279 PRO A O 1
ATOM 2155 N N . HIS A 1 280 ? 8.162 10.687 16.938 1.00 59.72 280 HIS A N 1
ATOM 2156 C CA . HIS A 1 280 ? 7.120 9.882 17.584 1.00 59.72 280 HIS A CA 1
ATOM 2157 C C . HIS A 1 280 ? 7.402 8.366 17.545 1.00 59.72 280 HIS A C 1
ATOM 2159 O O . HIS A 1 280 ? 6.906 7.599 18.375 1.00 59.72 280 HIS A O 1
ATOM 2165 N N . ASN A 1 281 ? 8.242 7.931 16.603 1.00 59.88 281 ASN A N 1
ATOM 2166 C CA . ASN A 1 281 ? 8.689 6.554 16.424 1.00 59.88 281 ASN A CA 1
ATOM 2167 C C . ASN A 1 281 ? 9.997 6.219 17.174 1.00 59.88 281 ASN A C 1
ATOM 2169 O O . ASN A 1 281 ? 10.543 5.136 16.950 1.00 59.88 281 ASN A O 1
ATOM 2173 N N . LEU A 1 282 ? 10.503 7.094 18.058 1.00 69.50 282 LEU A N 1
ATOM 2174 C CA . LEU A 1 282 ? 11.808 6.931 18.715 1.00 69.50 282 LEU A CA 1
ATOM 2175 C C . LEU A 1 282 ? 11.978 5.551 19.364 1.00 69.50 282 LEU A C 1
ATOM 2177 O O . LEU A 1 282 ? 12.965 4.874 19.103 1.00 69.50 282 LEU A O 1
ATOM 2181 N N . VAL A 1 283 ? 11.001 5.093 20.146 1.00 74.06 283 VAL A N 1
ATOM 2182 C CA . VAL A 1 283 ? 11.040 3.779 20.816 1.00 74.06 283 VAL A CA 1
ATOM 2183 C C . VAL A 1 283 ? 11.036 2.594 19.837 1.00 74.06 283 VAL A C 1
ATOM 2185 O O . VAL A 1 283 ? 11.481 1.504 20.177 1.00 74.06 283 VAL A O 1
ATOM 2188 N N . PHE A 1 284 ? 10.561 2.780 18.603 1.00 64.25 284 PHE A N 1
ATOM 2189 C CA . PHE A 1 284 ? 10.632 1.749 17.563 1.00 64.25 284 PHE A CA 1
ATOM 2190 C C . PHE A 1 284 ? 11.999 1.714 16.883 1.00 64.25 284 PHE A C 1
ATOM 2192 O O . PHE A 1 284 ? 12.466 0.631 16.529 1.00 64.25 284 PHE A O 1
ATOM 2199 N N . ARG A 1 285 ? 12.638 2.877 16.712 1.00 61.38 285 ARG A N 1
ATOM 2200 C CA . ARG A 1 285 ? 13.980 2.993 16.126 1.00 61.38 285 ARG A CA 1
ATOM 2201 C C . ARG A 1 285 ? 15.071 2.605 17.126 1.00 61.38 285 ARG A C 1
ATOM 2203 O O . ARG A 1 285 ? 15.994 1.880 16.781 1.00 61.38 285 ARG A O 1
ATOM 2210 N N . GLN A 1 286 ? 14.929 3.057 18.368 1.00 69.50 286 GLN A N 1
ATOM 2211 C CA . GLN A 1 286 ? 15.839 2.824 19.483 1.00 69.50 286 GLN A CA 1
ATOM 2212 C C . GLN A 1 286 ? 15.068 2.174 20.640 1.00 69.50 286 GLN A C 1
ATOM 2214 O O . GLN A 1 286 ? 14.671 2.853 21.583 1.00 69.50 286 GLN A O 1
ATOM 2219 N N . PRO A 1 287 ? 14.828 0.853 20.610 1.00 74.25 287 PRO A N 1
ATOM 2220 C CA . PRO A 1 287 ? 13.957 0.185 21.574 1.00 74.25 287 PRO A CA 1
ATOM 2221 C C . PRO A 1 287 ? 14.635 -0.084 22.920 1.00 74.25 287 PRO A C 1
ATOM 2223 O O . PRO A 1 287 ? 14.300 -1.070 23.559 1.00 74.25 287 PRO A O 1
ATOM 2226 N N . THR A 1 288 ? 15.603 0.727 23.347 1.00 77.88 288 THR A N 1
ATOM 2227 C CA . THR A 1 288 ? 16.330 0.580 24.621 1.00 77.88 288 THR A CA 1
ATOM 2228 C C . THR A 1 288 ? 16.431 1.934 25.315 1.00 77.88 288 THR A C 1
ATOM 2230 O O . THR A 1 288 ? 16.522 2.954 24.635 1.00 77.88 288 THR A O 1
ATOM 2233 N N . ILE A 1 289 ? 16.458 1.964 26.652 1.00 74.44 289 ILE A N 1
ATOM 2234 C CA . ILE A 1 289 ? 16.633 3.215 27.415 1.00 74.44 289 ILE A CA 1
ATOM 2235 C C . ILE A 1 289 ? 17.937 3.910 27.003 1.00 74.44 289 ILE A C 1
ATOM 2237 O O . ILE A 1 289 ? 17.950 5.125 26.829 1.00 74.44 289 ILE A O 1
ATOM 2241 N N . TYR A 1 290 ? 19.013 3.144 26.793 1.00 66.19 290 TYR A N 1
ATOM 2242 C CA . TYR A 1 290 ? 20.295 3.674 26.328 1.00 66.19 290 TYR A CA 1
ATOM 2243 C C . TYR A 1 290 ? 20.185 4.343 24.949 1.00 66.19 290 TYR A C 1
ATOM 2245 O O . TYR A 1 290 ? 20.594 5.490 24.792 1.00 66.19 290 TYR A O 1
ATOM 2253 N N . GLY A 1 291 ? 19.599 3.653 23.964 1.00 63.59 291 GLY A N 1
ATOM 2254 C CA . GLY A 1 291 ? 19.459 4.181 22.604 1.00 63.59 291 GLY A CA 1
ATOM 2255 C C . GLY A 1 291 ? 18.517 5.385 22.524 1.00 63.59 291 GLY A C 1
ATOM 2256 O O . GLY A 1 291 ? 18.791 6.326 21.786 1.00 63.59 291 GLY A O 1
ATOM 2257 N N . MET A 1 292 ? 17.433 5.389 23.309 1.00 79.88 292 MET A N 1
ATOM 2258 C CA . MET A 1 292 ? 16.543 6.549 23.407 1.00 79.88 292 MET A CA 1
ATOM 2259 C C . MET A 1 292 ? 17.248 7.742 24.050 1.00 79.88 292 MET A C 1
ATOM 2261 O O . MET A 1 292 ? 17.105 8.853 23.555 1.00 79.88 292 MET A O 1
ATOM 2265 N N . ALA A 1 293 ? 18.005 7.524 25.130 1.00 74.31 293 ALA A N 1
ATOM 2266 C CA . ALA A 1 293 ? 18.717 8.599 25.810 1.00 74.31 293 ALA A CA 1
ATOM 2267 C C . ALA A 1 293 ? 19.744 9.260 24.893 1.00 74.31 293 ALA A C 1
ATOM 2269 O O . ALA A 1 293 ? 19.781 10.477 24.820 1.00 74.31 293 ALA A O 1
ATOM 2270 N N . LEU A 1 294 ? 20.511 8.458 24.149 1.00 69.44 294 LEU A N 1
ATOM 2271 C CA . LEU A 1 294 ? 21.525 8.958 23.225 1.00 69.44 294 LEU A CA 1
ATOM 2272 C C . LEU A 1 294 ? 20.908 9.843 22.134 1.00 69.44 294 LEU A C 1
ATOM 2274 O O . LEU A 1 294 ? 21.440 10.905 21.836 1.00 69.44 294 LEU A O 1
ATOM 2278 N N . GLU A 1 295 ? 19.757 9.449 21.586 1.00 71.75 295 GLU A N 1
ATOM 2279 C CA . GLU A 1 295 ? 19.060 10.253 20.580 1.00 71.75 295 GLU A CA 1
ATOM 2280 C C . GLU A 1 295 ? 18.456 11.537 21.161 1.00 71.75 295 GLU A C 1
ATOM 2282 O O . GLU A 1 295 ? 18.506 12.587 20.526 1.00 71.75 295 GLU A O 1
ATOM 2287 N N . ILE A 1 296 ? 17.866 11.458 22.356 1.00 74.50 296 ILE A N 1
ATOM 2288 C CA . ILE A 1 296 ? 17.275 12.617 23.034 1.00 74.50 296 ILE A CA 1
ATOM 2289 C C . ILE A 1 296 ? 18.367 13.615 23.402 1.00 74.50 296 ILE A C 1
ATOM 2291 O O . ILE A 1 296 ? 18.220 14.790 23.094 1.00 74.50 296 ILE A O 1
ATOM 2295 N N . ASP A 1 297 ? 19.469 13.147 23.988 1.00 72.88 297 ASP A N 1
ATOM 2296 C CA . ASP A 1 297 ? 20.622 13.978 24.335 1.00 72.88 297 ASP A CA 1
ATOM 2297 C C . ASP A 1 297 ? 21.206 14.630 23.067 1.00 72.88 297 ASP A C 1
ATOM 2299 O O . ASP A 1 297 ? 21.403 15.839 23.035 1.00 72.88 297 ASP A O 1
ATOM 2303 N N . HIS A 1 298 ? 21.342 13.877 21.969 1.00 66.25 298 HIS A N 1
ATOM 2304 C CA . HIS A 1 298 ? 21.781 14.414 20.676 1.00 66.25 298 HIS A CA 1
ATOM 2305 C C . HIS A 1 298 ? 20.813 15.462 20.090 1.00 66.25 298 HIS A C 1
ATOM 2307 O O . HIS A 1 298 ? 21.249 16.470 19.544 1.00 66.25 298 HIS A O 1
ATOM 2313 N N . THR A 1 299 ? 19.499 15.251 20.226 1.00 64.44 299 THR A N 1
ATOM 2314 C CA . THR A 1 299 ? 18.459 16.190 19.754 1.00 64.44 299 THR A CA 1
ATOM 2315 C C . THR A 1 299 ? 18.388 17.450 20.622 1.00 64.44 299 THR A C 1
ATOM 2317 O O . THR A 1 299 ? 18.029 18.516 20.135 1.00 64.44 299 THR A O 1
ATOM 2320 N N . LEU A 1 300 ? 18.708 17.338 21.913 1.00 64.62 300 LEU A N 1
ATOM 2321 C CA . LEU A 1 300 ? 18.746 18.462 22.849 1.00 64.62 300 LEU A CA 1
ATOM 2322 C C . LEU A 1 300 ? 20.029 19.296 22.705 1.00 64.62 300 LEU A C 1
ATOM 2324 O O . LEU A 1 300 ? 19.983 20.503 22.942 1.00 64.62 300 LEU A O 1
ATOM 2328 N N . ASP A 1 301 ? 21.140 18.680 22.292 1.00 55.56 301 ASP A N 1
ATOM 2329 C CA . ASP A 1 301 ? 22.422 19.359 22.054 1.00 55.56 301 ASP A CA 1
ATOM 2330 C C . ASP A 1 301 ? 22.504 20.054 20.680 1.00 55.56 301 ASP A C 1
ATOM 2332 O O . ASP A 1 301 ? 23.314 20.967 20.492 1.00 55.56 301 ASP A O 1
ATOM 2336 N N . LEU A 1 302 ? 21.664 19.666 19.716 1.00 45.78 302 LEU A N 1
ATOM 2337 C CA . LEU A 1 302 ? 21.660 20.213 18.360 1.00 45.78 302 LEU A CA 1
ATOM 2338 C C . LEU A 1 302 ? 20.367 20.986 18.093 1.00 45.78 302 LEU A C 1
ATOM 2340 O O . LEU A 1 302 ? 19.293 20.409 17.944 1.00 45.78 302 LEU A O 1
ATOM 2344 N N . ASN A 1 303 ? 20.479 22.311 17.958 1.00 43.16 303 ASN A N 1
ATOM 2345 C CA . ASN A 1 303 ? 19.456 23.094 17.266 1.00 43.16 303 ASN A CA 1
ATOM 2346 C C . ASN A 1 303 ? 19.214 22.449 15.889 1.00 43.16 303 ASN A C 1
ATOM 2348 O O . ASN A 1 303 ? 20.160 22.273 15.124 1.00 43.16 303 ASN A O 1
ATOM 2352 N N . PHE A 1 304 ? 17.962 22.068 15.625 1.00 42.31 304 PHE A N 1
ATOM 2353 C CA . PHE A 1 304 ? 17.462 21.458 14.391 1.00 42.31 304 PHE A CA 1
ATOM 2354 C C . PHE A 1 304 ? 17.991 22.163 13.134 1.00 42.31 304 PHE A C 1
ATOM 2356 O O . PHE A 1 304 ? 17.386 23.131 12.699 1.00 42.31 304 PHE A O 1
ATOM 2363 N N . ASP A 1 305 ? 19.070 21.668 12.529 1.00 44.31 305 ASP A N 1
ATOM 2364 C CA . ASP A 1 305 ? 19.421 22.003 11.148 1.00 44.31 305 ASP A CA 1
ATOM 2365 C C . ASP A 1 305 ? 20.249 20.875 10.499 1.00 44.31 305 ASP A C 1
ATOM 2367 O O . ASP A 1 305 ? 21.392 20.611 10.862 1.00 44.31 305 ASP A O 1
ATOM 2371 N N . ASN A 1 306 ? 19.651 20.232 9.488 1.00 51.06 306 ASN A N 1
ATOM 2372 C CA . ASN A 1 306 ? 20.315 19.539 8.372 1.00 51.06 306 ASN A CA 1
ATOM 2373 C C . ASN A 1 306 ? 21.283 18.376 8.676 1.00 51.06 306 ASN A C 1
ATOM 2375 O O . ASN A 1 306 ? 22.329 18.263 8.032 1.00 51.06 306 ASN A O 1
ATOM 2379 N N . HIS A 1 307 ? 20.934 17.452 9.576 1.00 50.19 307 HIS A N 1
ATOM 2380 C CA . HIS A 1 307 ? 21.646 16.169 9.647 1.00 50.19 307 HIS A CA 1
ATOM 2381 C C . HIS A 1 307 ? 21.052 15.118 8.689 1.00 50.19 307 HIS A C 1
ATOM 2383 O O . HIS A 1 307 ? 19.828 14.988 8.602 1.00 50.19 307 HIS A O 1
ATOM 2389 N N . PRO A 1 308 ? 21.897 14.342 7.980 1.00 60.00 308 PRO A N 1
ATOM 2390 C CA . PRO A 1 308 ? 21.436 13.339 7.028 1.00 60.00 308 PRO A CA 1
ATOM 2391 C C . PRO A 1 308 ? 20.654 12.221 7.732 1.00 60.00 308 PRO A C 1
ATOM 2393 O O . PRO A 1 308 ? 21.136 11.565 8.655 1.00 60.00 308 PRO A O 1
ATOM 2396 N N . THR A 1 309 ? 19.419 12.009 7.286 1.00 68.75 309 THR A N 1
ATOM 2397 C CA . THR A 1 309 ? 18.523 10.934 7.734 1.00 68.75 309 THR A CA 1
ATOM 2398 C C . THR A 1 309 ? 18.849 9.617 7.020 1.00 68.75 309 THR A C 1
ATOM 2400 O O . THR A 1 309 ? 19.418 9.632 5.926 1.00 68.75 309 THR A O 1
ATOM 2403 N N . THR A 1 310 ? 18.440 8.467 7.580 1.00 73.06 310 THR A N 1
ATOM 2404 C CA . THR A 1 310 ? 18.667 7.140 6.967 1.00 73.06 310 THR A CA 1
ATOM 2405 C C . THR A 1 310 ? 18.218 7.079 5.507 1.00 73.06 310 THR A C 1
ATOM 2407 O O . THR A 1 310 ? 18.945 6.560 4.670 1.00 73.06 310 THR A O 1
ATOM 2410 N N . TYR A 1 311 ? 17.039 7.621 5.188 1.00 80.94 311 TYR A N 1
ATOM 2411 C CA . TYR A 1 311 ? 16.515 7.585 3.821 1.00 80.94 311 TYR A CA 1
ATOM 2412 C C . TYR A 1 311 ? 17.243 8.557 2.885 1.00 80.94 311 TYR A C 1
ATOM 2414 O O . TYR A 1 311 ? 17.424 8.239 1.714 1.00 80.94 311 TYR A O 1
ATOM 2422 N N . SER A 1 312 ? 17.697 9.711 3.389 1.00 81.12 312 SER A N 1
ATOM 2423 C CA . SER A 1 312 ? 18.476 10.653 2.578 1.00 81.12 312 SER A CA 1
ATOM 2424 C C . SER A 1 312 ? 19.831 10.069 2.168 1.00 81.12 312 SER A C 1
ATOM 2426 O O . SER A 1 312 ? 20.213 10.214 1.012 1.00 81.12 312 SER A O 1
ATOM 2428 N N . MET A 1 313 ? 20.503 9.351 3.079 1.00 83.44 313 MET A N 1
ATOM 2429 C CA . MET A 1 313 ? 21.755 8.643 2.782 1.00 83.44 313 MET A CA 1
ATOM 2430 C C . MET A 1 313 ? 21.517 7.457 1.847 1.00 83.44 313 MET A C 1
ATOM 2432 O O . MET A 1 313 ? 22.291 7.226 0.927 1.00 83.44 313 MET A O 1
ATOM 2436 N N . ASP A 1 314 ? 20.421 6.723 2.049 1.00 87.12 314 ASP A N 1
ATOM 2437 C CA . ASP A 1 314 ? 20.091 5.581 1.197 1.00 87.12 314 ASP A CA 1
ATOM 2438 C C . ASP A 1 314 ? 19.865 6.004 -0.262 1.00 87.12 314 ASP A C 1
ATOM 2440 O O . ASP A 1 314 ? 20.295 5.304 -1.171 1.00 87.12 314 ASP A O 1
ATOM 2444 N N . PHE A 1 315 ? 19.249 7.165 -0.513 1.00 91.44 315 PHE A N 1
ATOM 2445 C CA . PHE A 1 315 ? 19.135 7.699 -1.874 1.00 91.44 315 PHE A CA 1
ATOM 2446 C C . PHE A 1 315 ? 20.505 7.922 -2.533 1.00 91.44 315 PHE A C 1
ATOM 2448 O O . PHE A 1 315 ? 20.698 7.496 -3.676 1.00 91.44 315 PHE A O 1
ATOM 2455 N N . ASP A 1 316 ? 21.453 8.532 -1.814 1.00 88.94 316 ASP A N 1
ATOM 2456 C CA . ASP A 1 316 ? 22.810 8.774 -2.320 1.00 88.94 316 ASP A CA 1
ATOM 2457 C C . ASP A 1 316 ? 23.525 7.462 -2.688 1.00 88.94 316 ASP A C 1
ATOM 2459 O O . ASP A 1 316 ? 24.223 7.396 -3.698 1.00 88.94 316 ASP A O 1
ATOM 2463 N N . ASP A 1 317 ? 23.294 6.384 -1.938 1.00 91.06 317 ASP A N 1
ATOM 2464 C CA . ASP A 1 317 ? 23.846 5.063 -2.256 1.00 91.06 317 ASP A CA 1
ATOM 2465 C C . ASP A 1 317 ? 23.131 4.392 -3.447 1.00 91.06 317 ASP A C 1
ATOM 2467 O O . ASP A 1 317 ? 23.746 3.700 -4.268 1.00 91.06 317 ASP A O 1
ATOM 2471 N N . LEU A 1 318 ? 21.812 4.569 -3.556 1.00 94.88 318 LEU A N 1
ATOM 2472 C CA . LEU A 1 318 ? 20.969 3.890 -4.545 1.00 94.88 318 LEU A CA 1
ATOM 2473 C C . LEU A 1 318 ? 21.049 4.520 -5.938 1.00 94.88 318 LEU A C 1
ATOM 2475 O O . LEU A 1 318 ? 20.899 3.805 -6.931 1.00 94.88 318 LEU A O 1
ATOM 2479 N N . VAL A 1 319 ? 21.331 5.821 -6.049 1.00 94.06 319 VAL A N 1
ATOM 2480 C CA . VAL A 1 319 ? 21.456 6.502 -7.352 1.00 94.06 319 VAL A CA 1
ATOM 2481 C C . VAL A 1 319 ? 22.563 5.883 -8.219 1.00 94.06 319 VAL A C 1
ATOM 2483 O O . VAL A 1 319 ? 22.483 5.880 -9.451 1.00 94.06 319 VAL A O 1
ATOM 2486 N N . HIS A 1 320 ? 23.583 5.289 -7.594 1.00 92.38 320 HIS A N 1
ATOM 2487 C CA . HIS A 1 320 ? 24.664 4.580 -8.280 1.00 92.38 320 HIS A CA 1
ATOM 2488 C C . HIS A 1 320 ? 24.240 3.226 -8.868 1.00 92.38 320 HIS A C 1
ATOM 2490 O O . HIS A 1 320 ? 24.926 2.712 -9.749 1.00 92.38 320 HIS A O 1
ATOM 2496 N N . GLN A 1 321 ? 23.114 2.666 -8.420 1.00 93.62 321 GLN A N 1
ATOM 2497 C CA . GLN A 1 321 ? 22.553 1.406 -8.924 1.00 93.62 321 GLN A CA 1
ATOM 2498 C C . GLN A 1 321 ? 21.615 1.618 -10.119 1.00 93.62 321 GLN A C 1
ATOM 2500 O O . GLN A 1 321 ? 21.226 0.653 -10.774 1.00 93.62 321 GLN A O 1
ATOM 2505 N N . LEU A 1 322 ? 21.252 2.869 -10.417 1.00 93.38 322 LEU A N 1
ATOM 2506 C CA . LEU A 1 322 ? 20.448 3.189 -11.589 1.00 93.38 322 LEU A CA 1
ATOM 2507 C C . LEU A 1 322 ? 21.190 2.822 -12.888 1.00 93.38 322 LEU A C 1
ATOM 2509 O O . LEU A 1 322 ? 22.410 3.022 -12.970 1.00 93.38 322 LEU A O 1
ATOM 2513 N N . PRO A 1 323 ? 20.462 2.394 -13.937 1.00 86.19 323 PRO A N 1
ATOM 2514 C CA . PRO A 1 323 ? 21.027 2.155 -15.262 1.00 86.19 323 PRO A CA 1
ATOM 2515 C C . PRO A 1 323 ? 21.849 3.353 -15.788 1.00 86.19 323 PRO A C 1
ATOM 2517 O O . PRO A 1 323 ? 21.575 4.504 -15.421 1.00 86.19 323 PRO A O 1
ATOM 2520 N N . PRO A 1 324 ? 22.873 3.123 -16.633 1.00 87.12 324 PRO A N 1
ATOM 2521 C CA . PRO A 1 324 ? 23.750 4.186 -17.132 1.00 87.12 324 PRO A CA 1
ATOM 2522 C C . PRO A 1 324 ? 22.982 5.233 -17.954 1.00 87.12 324 PRO A C 1
ATOM 2524 O O . PRO A 1 324 ? 21.870 4.977 -18.403 1.00 87.12 324 PRO A O 1
ATOM 2527 N N . LEU A 1 325 ? 23.584 6.407 -18.177 1.00 84.81 325 LEU A N 1
ATOM 2528 C CA . LEU A 1 325 ? 23.005 7.449 -19.034 1.00 84.81 325 LEU A CA 1
ATOM 2529 C C . LEU A 1 325 ? 22.677 6.891 -20.428 1.00 84.81 325 LEU A C 1
ATOM 2531 O O . LEU A 1 325 ? 23.533 6.244 -21.044 1.00 84.81 325 LEU A O 1
ATOM 2535 N N . LEU A 1 326 ? 21.482 7.186 -20.941 1.00 81.44 326 LEU A N 1
ATOM 2536 C CA . LEU A 1 326 ? 21.119 6.865 -22.314 1.00 81.44 326 LEU A CA 1
ATOM 2537 C C . LEU A 1 326 ? 21.926 7.778 -23.258 1.00 81.44 326 LEU A C 1
ATOM 2539 O O . LEU A 1 326 ? 21.689 8.980 -23.336 1.00 81.44 326 LEU A O 1
ATOM 2543 N N . LYS A 1 327 ? 22.961 7.222 -23.906 1.00 60.81 327 LYS A N 1
ATOM 2544 C CA . LYS A 1 327 ? 23.976 7.985 -24.669 1.00 60.81 327 LYS A CA 1
ATOM 2545 C C . LYS A 1 327 ? 23.456 8.604 -25.967 1.00 60.81 327 LYS A C 1
ATOM 2547 O O . LYS A 1 327 ? 24.098 9.505 -26.497 1.00 60.81 327 LYS A O 1
ATOM 2552 N N . ASP A 1 328 ? 22.317 8.129 -26.451 1.00 58.00 328 ASP A N 1
ATOM 2553 C CA . ASP A 1 328 ? 21.666 8.597 -27.660 1.00 58.00 328 ASP A CA 1
ATOM 2554 C C . ASP A 1 328 ? 20.248 9.060 -27.304 1.00 58.00 328 ASP A C 1
ATOM 2556 O O . ASP A 1 328 ? 19.338 8.254 -27.145 1.00 58.00 328 ASP A O 1
ATOM 2560 N N . HIS A 1 329 ? 20.024 10.379 -27.253 1.00 51.75 329 HIS A N 1
ATOM 2561 C CA . HIS A 1 329 ? 18.665 10.946 -27.339 1.00 51.75 329 HIS A CA 1
ATOM 2562 C C . HIS A 1 329 ? 17.991 10.626 -28.696 1.00 51.75 329 HIS A C 1
ATOM 2564 O O . HIS A 1 329 ? 16.857 11.032 -28.938 1.00 51.75 329 HIS A O 1
ATOM 2570 N N . SER A 1 330 ? 18.715 9.948 -29.598 1.00 45.72 330 SER A N 1
ATOM 2571 C CA . SER A 1 330 ? 18.294 9.515 -30.927 1.00 45.72 330 SER A CA 1
ATOM 2572 C C . SER A 1 330 ? 17.602 8.144 -30.945 1.00 45.72 330 SER A C 1
ATOM 2574 O O . SER A 1 330 ? 16.993 7.809 -31.964 1.00 45.72 330 SER A O 1
ATOM 2576 N N . ASP A 1 331 ? 17.596 7.396 -29.829 1.00 48.00 331 ASP A N 1
ATOM 2577 C CA . ASP A 1 331 ? 16.664 6.280 -29.649 1.00 48.00 331 ASP A CA 1
ATOM 2578 C C . ASP A 1 331 ? 15.276 6.865 -29.405 1.00 48.00 331 ASP A C 1
ATOM 2580 O O . ASP A 1 331 ? 14.863 7.224 -28.303 1.00 48.00 331 ASP A O 1
ATOM 2584 N N . ASN A 1 332 ? 14.609 7.032 -30.536 1.00 52.53 332 ASN A N 1
ATOM 2585 C CA . ASN A 1 332 ? 13.312 7.612 -30.785 1.00 52.53 332 ASN A CA 1
ATOM 2586 C C . ASN A 1 332 ? 12.217 6.853 -30.007 1.00 52.53 332 ASN A C 1
ATOM 2588 O O . ASN A 1 332 ? 11.353 6.227 -30.612 1.00 52.53 332 ASN A O 1
ATOM 2592 N N . TRP A 1 333 ? 12.212 6.859 -28.670 1.00 56.50 333 TRP A N 1
ATOM 2593 C CA . TRP A 1 333 ? 11.124 6.238 -27.904 1.00 56.50 333 TRP A CA 1
ATOM 2594 C C . TRP A 1 333 ? 9.787 6.950 -28.157 1.00 56.50 333 TRP A C 1
ATOM 2596 O O . TRP A 1 333 ? 8.732 6.350 -27.990 1.00 56.50 333 TRP A O 1
ATOM 2606 N N . LEU A 1 334 ? 9.819 8.178 -28.690 1.00 51.50 334 LEU A N 1
ATOM 2607 C CA . LEU A 1 334 ? 8.661 8.853 -29.285 1.00 51.50 334 LEU A CA 1
ATOM 2608 C C . LEU A 1 334 ? 8.038 8.068 -30.460 1.00 51.50 334 LEU A C 1
ATOM 2610 O O . LEU A 1 334 ? 6.879 8.289 -30.773 1.00 51.50 334 LEU A O 1
ATOM 2614 N N . THR A 1 335 ? 8.770 7.137 -31.090 1.00 47.19 335 THR A N 1
ATOM 2615 C CA . THR A 1 335 ? 8.241 6.185 -32.094 1.00 47.19 335 THR A CA 1
ATOM 2616 C C . THR A 1 335 ? 7.795 4.841 -31.522 1.00 47.19 335 THR A C 1
ATOM 2618 O O . THR A 1 335 ? 7.212 4.050 -32.259 1.00 47.19 335 THR A O 1
ATOM 2621 N N . ILE A 1 336 ? 8.023 4.573 -30.228 1.00 51.84 336 ILE A N 1
ATOM 2622 C CA . ILE A 1 336 ? 7.475 3.381 -29.552 1.00 51.84 336 ILE A CA 1
ATOM 2623 C C . ILE A 1 336 ? 5.962 3.543 -29.342 1.00 51.84 336 ILE A C 1
ATOM 2625 O O . ILE A 1 336 ? 5.236 2.553 -29.323 1.00 51.84 336 ILE A O 1
ATOM 2629 N N . PHE A 1 337 ? 5.473 4.783 -29.251 1.00 53.59 337 PHE A N 1
ATOM 2630 C CA . PHE A 1 337 ? 4.067 5.075 -29.002 1.00 53.59 337 PHE A CA 1
ATOM 2631 C C . PHE A 1 337 ? 3.471 5.850 -30.183 1.00 53.59 337 PHE A C 1
ATOM 2633 O O . PHE A 1 337 ? 3.851 6.997 -30.410 1.00 53.59 337 PHE A O 1
ATOM 2640 N N . PRO A 1 338 ? 2.567 5.246 -30.967 1.00 46.28 338 PRO A N 1
ATOM 2641 C CA . PRO A 1 338 ? 1.907 5.949 -32.055 1.00 46.28 338 PRO A CA 1
ATOM 2642 C C . PRO A 1 338 ? 0.898 6.972 -31.512 1.00 46.28 338 PRO A C 1
ATOM 2644 O O . PRO A 1 338 ? 0.241 6.731 -30.503 1.00 46.28 338 PRO A O 1
ATOM 2647 N N . ASP A 1 339 ? 0.732 8.089 -32.229 1.00 43.94 339 ASP A N 1
ATOM 2648 C CA . ASP A 1 339 ? -0.316 9.103 -31.990 1.00 43.94 339 ASP A CA 1
ATOM 2649 C C . ASP A 1 339 ? -1.753 8.543 -32.171 1.00 43.94 339 ASP A C 1
ATOM 2651 O O . ASP A 1 339 ? -2.741 9.209 -31.861 1.00 43.94 339 ASP A O 1
ATOM 2655 N N . GLU A 1 340 ? -1.880 7.309 -32.671 1.00 48.59 340 GLU A N 1
ATOM 2656 C CA . GLU A 1 340 ? -3.124 6.557 -32.861 1.00 48.59 340 GLU A CA 1
ATOM 2657 C C . GLU A 1 340 ? -3.042 5.191 -32.152 1.00 48.59 340 GLU A C 1
ATOM 2659 O O . GLU A 1 340 ? -1.959 4.718 -31.809 1.00 48.59 340 GLU A O 1
ATOM 2664 N N . ALA A 1 341 ? -4.191 4.538 -31.927 1.00 48.78 341 ALA A N 1
ATOM 2665 C CA . ALA A 1 341 ? -4.266 3.209 -31.311 1.00 48.78 341 ALA A CA 1
ATOM 2666 C C . ALA A 1 341 ? -3.223 2.244 -31.911 1.00 48.78 341 ALA A C 1
ATOM 2668 O O . ALA A 1 341 ? -3.143 2.132 -33.132 1.00 48.78 341 ALA A O 1
ATOM 2669 N N . TRP A 1 342 ? -2.453 1.565 -31.043 1.00 54.09 342 TRP A N 1
ATOM 2670 C CA . TRP A 1 342 ? -1.376 0.614 -31.365 1.00 54.09 342 TRP A CA 1
ATOM 2671 C C . TRP A 1 342 ? -1.643 -0.130 -32.694 1.00 54.09 342 TRP A C 1
ATOM 2673 O O . TRP A 1 342 ? -2.508 -1.010 -32.729 1.00 54.09 342 TRP A O 1
ATOM 2683 N N . PRO A 1 343 ? -0.962 0.223 -33.805 1.00 37.97 343 PRO A N 1
ATOM 2684 C CA . PRO A 1 343 ? -1.172 -0.407 -35.096 1.00 37.97 343 PRO A CA 1
ATOM 2685 C C . PRO A 1 343 ? -0.457 -1.763 -35.083 1.00 37.97 343 PRO A C 1
ATOM 2687 O O . PRO A 1 343 ? 0.710 -1.866 -35.454 1.00 37.97 343 PRO A O 1
ATOM 2690 N N . GLY A 1 344 ? -1.141 -2.806 -34.608 1.00 58.16 344 GLY A N 1
ATOM 2691 C CA . GLY A 1 344 ? -0.585 -4.157 -34.498 1.00 58.16 344 GLY A CA 1
ATOM 2692 C C . GLY A 1 344 ? -1.230 -5.007 -33.401 1.00 58.16 344 GLY A C 1
ATOM 2693 O O . GLY A 1 344 ? -2.424 -4.879 -33.125 1.00 58.16 344 GLY A O 1
ATOM 2694 N N . ASP A 1 345 ? -0.427 -5.894 -32.805 1.00 60.34 345 ASP A N 1
ATOM 2695 C CA . ASP A 1 345 ? -0.807 -6.693 -31.636 1.00 60.34 345 ASP A CA 1
ATOM 2696 C C . ASP A 1 345 ? -1.030 -5.790 -30.409 1.00 60.34 345 ASP A C 1
ATOM 2698 O O . ASP A 1 345 ? -0.400 -4.744 -30.254 1.00 60.34 345 ASP A O 1
ATOM 2702 N N . ALA A 1 346 ? -1.962 -6.176 -29.539 1.00 74.56 346 ALA A N 1
ATOM 2703 C CA . ALA A 1 346 ? -2.323 -5.385 -28.369 1.00 74.56 346 ALA A CA 1
ATOM 2704 C C . ALA A 1 346 ? -1.166 -5.288 -27.350 1.00 74.56 346 ALA A C 1
ATOM 2706 O O . ALA A 1 346 ? -0.469 -6.286 -27.149 1.00 74.56 346 ALA A O 1
ATOM 2707 N N . PRO A 1 347 ? -0.998 -4.143 -26.656 1.00 80.62 347 PRO A N 1
ATOM 2708 C CA . PRO A 1 347 ? 0.117 -3.935 -25.735 1.00 80.62 347 PRO A CA 1
ATOM 2709 C C . PRO A 1 347 ? 0.114 -4.929 -24.571 1.00 80.62 347 PRO A C 1
ATOM 2711 O O . PRO A 1 347 ? -0.940 -5.341 -24.063 1.00 80.62 347 PRO A O 1
ATOM 2714 N N . VAL A 1 348 ? 1.316 -5.275 -24.113 1.00 91.81 348 VAL A N 1
ATOM 2715 C CA . VAL A 1 348 ? 1.544 -6.129 -22.950 1.00 91.81 348 VAL A CA 1
ATOM 2716 C C . VAL A 1 348 ? 1.955 -5.269 -21.759 1.00 91.81 348 VAL A C 1
ATOM 2718 O O . VAL A 1 348 ? 3.077 -4.764 -21.666 1.00 91.81 348 VAL A O 1
ATOM 2721 N N . PHE A 1 349 ? 1.041 -5.136 -20.801 1.00 95.50 349 PHE A N 1
ATOM 2722 C CA . PHE A 1 349 ? 1.273 -4.377 -19.577 1.00 95.50 349 PHE A CA 1
ATOM 2723 C C . PHE A 1 349 ? 1.864 -5.257 -18.479 1.00 95.50 349 PHE A C 1
ATOM 2725 O O . PHE A 1 349 ? 1.442 -6.399 -18.287 1.00 95.50 349 PHE A O 1
ATOM 2732 N N . PHE A 1 350 ? 2.758 -4.691 -17.676 1.00 98.25 350 PHE A N 1
ATOM 2733 C CA . PHE A 1 350 ? 3.163 -5.241 -16.388 1.00 98.25 350 PHE A CA 1
ATOM 2734 C C . PHE A 1 350 ? 2.660 -4.338 -15.259 1.00 98.25 350 PHE A C 1
ATOM 2736 O O . PHE A 1 350 ? 3.068 -3.185 -15.146 1.00 98.25 350 PHE A O 1
ATOM 2743 N N . LEU A 1 351 ? 1.767 -4.861 -14.419 1.00 98.62 351 LEU A N 1
ATOM 2744 C CA . LEU A 1 351 ? 1.131 -4.130 -13.324 1.00 98.62 351 LEU A CA 1
ATOM 2745 C C . LEU A 1 351 ? 1.557 -4.706 -11.973 1.00 98.62 351 LEU A C 1
ATOM 2747 O O . LEU A 1 351 ? 1.251 -5.858 -11.644 1.00 98.62 351 LEU A O 1
ATOM 2751 N N . THR A 1 352 ? 2.184 -3.881 -11.136 1.00 98.69 352 THR A N 1
ATOM 2752 C CA . THR A 1 352 ? 2.402 -4.226 -9.726 1.00 98.69 352 THR A CA 1
ATOM 2753 C C . THR A 1 352 ? 1.250 -3.729 -8.850 1.00 98.69 352 THR A C 1
ATOM 2755 O O . THR A 1 352 ? 0.599 -2.720 -9.121 1.00 98.69 352 THR A O 1
ATOM 2758 N N . GLY A 1 353 ? 0.956 -4.456 -7.768 1.00 96.62 353 GLY A N 1
ATOM 2759 C CA . GLY A 1 353 ? -0.085 -4.048 -6.820 1.00 96.62 353 GLY A CA 1
ATOM 2760 C C . GLY A 1 353 ? -1.522 -4.237 -7.317 1.00 96.62 353 GLY A C 1
ATOM 2761 O O . GLY A 1 353 ? -2.423 -3.613 -6.766 1.00 96.62 353 GLY A O 1
ATOM 2762 N N . ALA A 1 354 ? -1.760 -5.117 -8.297 1.00 96.44 354 ALA A N 1
ATOM 2763 C CA . ALA A 1 354 ? -3.080 -5.368 -8.894 1.00 96.44 354 ALA A CA 1
ATOM 2764 C C . ALA A 1 354 ? -4.166 -5.822 -7.894 1.00 96.44 354 ALA A C 1
ATOM 2766 O O . ALA A 1 354 ? -5.351 -5.686 -8.167 1.00 96.44 354 ALA A O 1
ATOM 2767 N N . THR A 1 355 ? -3.791 -6.345 -6.720 1.00 94.56 355 THR A N 1
ATOM 2768 C CA . THR A 1 355 ? -4.737 -6.710 -5.644 1.00 94.56 355 THR A CA 1
ATOM 2769 C C . THR A 1 355 ? -5.037 -5.559 -4.672 1.00 94.56 355 THR A C 1
ATOM 2771 O O . THR A 1 355 ? -5.953 -5.659 -3.850 1.00 94.56 355 THR A O 1
ATOM 2774 N N . GLY A 1 356 ? -4.251 -4.477 -4.713 1.00 91.06 356 GLY A N 1
ATOM 2775 C CA . GLY A 1 356 ? -4.446 -3.277 -3.893 1.00 91.06 356 GLY A CA 1
ATOM 2776 C C . GLY A 1 356 ? -5.701 -2.502 -4.295 1.00 91.06 356 GLY A C 1
ATOM 2777 O O . GLY A 1 356 ? -6.298 -2.801 -5.326 1.00 91.06 356 GLY A O 1
ATOM 2778 N N . PHE A 1 357 ? -6.117 -1.530 -3.477 1.00 93.69 357 PHE A N 1
ATOM 2779 C CA . PHE A 1 357 ? -7.347 -0.767 -3.719 1.00 93.69 357 PHE A CA 1
ATOM 2780 C C . PHE A 1 357 ? -7.307 -0.048 -5.072 1.00 93.69 357 PHE A C 1
ATOM 2782 O O . PHE A 1 357 ? -8.023 -0.457 -5.981 1.00 93.69 357 PHE A O 1
ATOM 2789 N N . LEU A 1 358 ? -6.389 0.907 -5.256 1.00 96.06 358 LEU A N 1
ATOM 2790 C CA . LEU A 1 358 ? -6.181 1.581 -6.543 1.00 96.06 358 LEU A CA 1
ATOM 2791 C C . LEU A 1 358 ? -5.835 0.592 -7.670 1.00 96.06 358 LEU A C 1
ATOM 2793 O O . LEU A 1 358 ? -6.388 0.680 -8.762 1.00 96.06 358 LEU A O 1
ATOM 2797 N N . GLY A 1 359 ? -4.987 -0.402 -7.392 1.00 97.12 359 GLY A N 1
ATOM 2798 C CA . GLY A 1 359 ? -4.521 -1.361 -8.399 1.00 97.12 359 GLY A CA 1
ATOM 2799 C C . GLY A 1 359 ? -5.633 -2.155 -9.089 1.00 97.12 359 GLY A C 1
ATOM 2800 O O . GLY A 1 359 ? -5.537 -2.407 -10.287 1.00 97.12 359 GLY A O 1
ATOM 2801 N N . THR A 1 360 ? -6.715 -2.502 -8.382 1.00 96.31 360 THR A N 1
ATOM 2802 C CA . THR A 1 360 ? -7.865 -3.166 -9.022 1.00 96.31 360 THR A CA 1
ATOM 2803 C C . THR A 1 360 ? -8.661 -2.254 -9.946 1.00 96.31 360 THR A C 1
ATOM 2805 O O . THR A 1 360 ? -9.193 -2.744 -10.939 1.00 96.31 360 THR A O 1
ATOM 2808 N N . PHE A 1 361 ? -8.735 -0.953 -9.644 1.00 97.38 361 PHE A N 1
ATOM 2809 C CA . PHE A 1 361 ? -9.377 0.021 -10.529 1.00 97.38 361 PHE A CA 1
ATOM 2810 C C . PHE A 1 361 ? -8.490 0.305 -11.740 1.00 97.38 361 PHE A C 1
ATOM 2812 O O . PHE A 1 361 ? -8.992 0.242 -12.851 1.00 97.38 361 PHE A O 1
ATOM 2819 N N . ILE A 1 362 ? -7.171 0.466 -11.556 1.00 97.69 362 ILE A N 1
ATOM 2820 C CA . ILE A 1 362 ? -6.210 0.558 -12.672 1.00 97.69 362 ILE A CA 1
ATOM 2821 C C . ILE A 1 362 ? -6.381 -0.635 -13.619 1.00 97.69 362 ILE A C 1
ATOM 2823 O O . ILE A 1 362 ? -6.545 -0.442 -14.818 1.00 97.69 362 ILE A O 1
ATOM 2827 N N . LEU A 1 363 ? -6.384 -1.866 -13.092 1.00 96.88 363 LEU A N 1
ATOM 2828 C CA . LEU A 1 363 ? -6.536 -3.074 -13.907 1.00 96.88 363 LEU A CA 1
ATOM 2829 C C . LEU A 1 363 ? -7.848 -3.077 -14.704 1.00 96.88 363 LEU A C 1
ATOM 2831 O O . LEU A 1 363 ? -7.846 -3.380 -15.896 1.00 96.88 363 LEU A O 1
ATOM 2835 N N . ALA A 1 364 ? -8.964 -2.753 -14.050 1.00 94.56 364 ALA A N 1
ATOM 2836 C CA . ALA A 1 364 ? -10.272 -2.739 -14.692 1.00 94.56 364 ALA A CA 1
ATOM 2837 C C . ALA A 1 364 ? -10.381 -1.640 -15.759 1.00 94.56 364 ALA A C 1
ATOM 2839 O O . ALA A 1 364 ? -10.859 -1.914 -16.859 1.00 94.56 364 ALA A O 1
ATOM 2840 N N . THR A 1 365 ? -9.888 -0.435 -15.467 1.00 95.06 365 THR A N 1
ATOM 2841 C CA . THR A 1 365 ? -9.861 0.687 -16.410 1.00 95.06 365 THR A CA 1
ATOM 2842 C C . THR A 1 365 ? -8.960 0.375 -17.604 1.00 95.06 365 THR A C 1
ATOM 2844 O O . THR A 1 365 ? -9.399 0.533 -18.740 1.00 95.06 365 THR A O 1
ATOM 2847 N N . LEU A 1 366 ? -7.754 -0.166 -17.384 1.00 92.81 366 LEU A N 1
ATOM 2848 C CA . LEU A 1 366 ? -6.853 -0.589 -18.464 1.00 92.81 366 LEU A CA 1
ATOM 2849 C C . LEU A 1 366 ? -7.537 -1.569 -19.414 1.00 92.81 366 LEU A C 1
ATOM 2851 O O . LEU A 1 366 ? -7.513 -1.370 -20.621 1.00 92.81 366 LEU A O 1
ATOM 2855 N N . LEU A 1 367 ? -8.178 -2.608 -18.879 1.00 91.12 367 LEU A N 1
ATOM 2856 C CA . LEU A 1 367 ? -8.846 -3.629 -19.690 1.00 91.12 367 LEU A CA 1
ATOM 2857 C C . LEU A 1 367 ? -10.129 -3.115 -20.360 1.00 91.12 367 LEU A C 1
ATOM 2859 O O . LEU A 1 367 ? -10.546 -3.671 -21.373 1.00 91.12 367 LEU A O 1
ATOM 2863 N N . SER A 1 368 ? -10.743 -2.057 -19.828 1.00 89.44 368 SER A N 1
ATOM 2864 C CA . SER A 1 368 ? -11.872 -1.380 -20.472 1.00 89.44 368 SER A CA 1
ATOM 2865 C C . SER A 1 368 ? -11.425 -0.537 -21.669 1.00 89.44 368 SER A C 1
ATOM 2867 O O . SER A 1 368 ? -12.091 -0.552 -22.702 1.00 89.44 368 SER A O 1
ATOM 2869 N N . HIS A 1 369 ? -10.310 0.189 -21.543 1.00 87.38 369 HIS A N 1
ATOM 2870 C CA . HIS A 1 369 ? -9.736 0.992 -22.633 1.00 87.38 369 HIS A CA 1
ATOM 2871 C C . HIS A 1 369 ? -9.012 0.121 -23.670 1.00 87.38 369 HIS A C 1
ATOM 2873 O O . HIS A 1 369 ? -9.054 0.415 -24.862 1.00 87.38 369 HIS A O 1
ATOM 2879 N N . TYR A 1 370 ? -8.429 -1.001 -23.234 1.00 86.62 370 TYR A N 1
ATOM 2880 C CA . TYR A 1 370 ? -7.670 -1.936 -24.065 1.00 86.62 370 TYR A CA 1
ATOM 2881 C C . TYR A 1 370 ? -8.162 -3.389 -23.915 1.00 86.62 370 TYR A C 1
ATOM 2883 O O . TYR A 1 370 ? -7.460 -4.227 -23.345 1.00 86.62 370 TYR A O 1
ATOM 2891 N N . PRO A 1 371 ? -9.331 -3.753 -24.479 1.00 84.19 371 PRO A N 1
ATOM 2892 C CA . PRO A 1 371 ? -9.922 -5.086 -24.293 1.00 84.19 371 PRO A CA 1
ATOM 2893 C C . PRO A 1 371 ? -9.083 -6.256 -24.826 1.00 84.19 371 PRO A C 1
ATOM 2895 O O . PRO A 1 371 ? -9.286 -7.401 -24.424 1.00 84.19 371 PRO A O 1
ATOM 2898 N N . SER A 1 372 ? -8.163 -5.979 -25.754 1.00 84.75 372 SER A N 1
ATOM 2899 C CA . SER A 1 372 ? -7.273 -6.988 -26.341 1.00 84.75 372 SER A CA 1
ATOM 2900 C C . SER A 1 372 ? -5.913 -7.076 -25.643 1.00 84.75 372 SER A C 1
ATOM 2902 O O . SER A 1 372 ? -5.153 -7.991 -25.944 1.00 84.75 372 SER A O 1
ATOM 2904 N N . ALA A 1 373 ? -5.593 -6.146 -24.735 1.00 86.69 373 ALA A N 1
ATOM 2905 C CA . ALA A 1 373 ? -4.300 -6.112 -24.063 1.00 86.69 373 ALA A CA 1
ATOM 2906 C C . ALA A 1 373 ? -4.149 -7.266 -23.071 1.00 86.69 373 ALA A C 1
ATOM 2908 O O . ALA A 1 373 ? -5.095 -7.653 -22.383 1.00 86.69 373 ALA A O 1
ATOM 2909 N N . THR A 1 374 ? -2.927 -7.780 -22.957 1.00 91.25 374 THR A N 1
ATOM 2910 C CA . THR A 1 374 ? -2.568 -8.730 -21.901 1.00 91.25 374 THR A CA 1
ATOM 2911 C C . THR A 1 374 ? -1.961 -7.966 -20.732 1.00 91.25 374 THR A C 1
ATOM 2913 O O . THR A 1 374 ? -0.998 -7.224 -20.911 1.00 91.25 374 THR A O 1
ATOM 2916 N N . VAL A 1 375 ? -2.474 -8.182 -19.517 1.00 96.12 375 VAL A N 1
ATOM 2917 C CA . VAL A 1 375 ? -1.910 -7.572 -18.302 1.00 96.12 375 VAL A CA 1
ATOM 2918 C C . VAL A 1 375 ? -1.266 -8.644 -17.426 1.00 96.12 375 VAL A C 1
ATOM 2920 O O . VAL A 1 375 ? -1.944 -9.511 -16.870 1.00 96.12 375 VAL A O 1
ATOM 2923 N N . HIS A 1 376 ? 0.056 -8.577 -17.292 1.00 98.00 376 HIS A N 1
ATOM 2924 C CA . HIS A 1 376 ? 0.851 -9.366 -16.361 1.00 98.00 376 HIS A CA 1
ATOM 2925 C C . HIS A 1 376 ? 0.817 -8.710 -14.977 1.00 98.00 376 HIS A C 1
ATOM 2927 O O . HIS A 1 376 ? 1.371 -7.635 -14.768 1.00 98.00 376 HIS A O 1
ATOM 2933 N N . CYS A 1 377 ? 0.151 -9.344 -14.018 1.00 98.50 377 CYS A N 1
ATOM 2934 C CA . CYS A 1 377 ? -0.035 -8.815 -12.672 1.00 98.50 377 CYS A CA 1
ATOM 2935 C C . CYS A 1 377 ? 0.877 -9.519 -11.666 1.00 98.50 377 CYS A C 1
ATOM 2937 O O . CYS A 1 377 ? 0.708 -10.714 -11.413 1.00 98.50 377 CYS A O 1
ATOM 2939 N N . LEU A 1 378 ? 1.781 -8.768 -11.037 1.00 98.44 378 LEU A N 1
ATOM 2940 C CA . LEU A 1 378 ? 2.632 -9.272 -9.957 1.00 98.44 378 LEU A CA 1
ATOM 2941 C C . LEU A 1 378 ? 1.834 -9.428 -8.656 1.00 98.44 378 LEU A C 1
ATOM 2943 O O . LEU A 1 378 ? 1.269 -8.455 -8.141 1.00 98.44 378 LEU A O 1
ATOM 2947 N N . VAL A 1 379 ? 1.821 -10.636 -8.092 1.00 96.62 379 VAL A N 1
ATOM 2948 C CA . VAL A 1 379 ? 1.087 -10.961 -6.865 1.00 96.62 379 VAL A CA 1
ATOM 2949 C C . VAL A 1 379 ? 1.880 -11.933 -5.999 1.00 96.62 379 VAL A C 1
ATOM 2951 O O . VAL A 1 379 ? 2.301 -12.998 -6.443 1.00 96.62 379 VAL A O 1
ATOM 2954 N N . ARG A 1 380 ? 1.982 -11.617 -4.706 1.00 91.38 380 ARG A N 1
ATOM 2955 C CA . ARG A 1 380 ? 2.531 -12.541 -3.704 1.00 91.38 380 ARG A CA 1
ATOM 2956 C C . ARG A 1 380 ? 1.637 -13.771 -3.592 1.00 91.38 380 ARG A C 1
ATOM 2958 O O . ARG A 1 380 ? 0.483 -13.651 -3.197 1.00 91.38 380 ARG A O 1
ATOM 2965 N N . ALA A 1 381 ? 2.118 -14.954 -3.925 1.00 90.88 381 ALA A N 1
ATOM 2966 C CA . ALA A 1 381 ? 1.346 -16.188 -3.809 1.00 90.88 381 ALA A CA 1
ATOM 2967 C C . ALA A 1 381 ? 2.286 -17.395 -3.807 1.00 90.88 381 ALA A C 1
ATOM 2969 O O . ALA A 1 381 ? 3.464 -17.265 -4.108 1.00 90.88 381 ALA A O 1
ATOM 2970 N N . GLN A 1 382 ? 1.760 -18.576 -3.503 1.00 88.81 382 GLN A N 1
ATOM 2971 C CA . GLN A 1 382 ? 2.492 -19.839 -3.626 1.00 88.81 382 GLN A CA 1
ATOM 2972 C C . GLN A 1 382 ? 2.435 -20.414 -5.051 1.00 88.81 382 GLN A C 1
ATOM 2974 O O . GLN A 1 382 ? 3.206 -21.301 -5.393 1.00 88.81 382 GLN A O 1
ATOM 2979 N N . SER A 1 383 ? 1.493 -19.956 -5.885 1.00 92.56 383 SER A N 1
ATOM 2980 C CA . SER A 1 383 ? 1.335 -20.414 -7.271 1.00 92.56 383 SER A CA 1
ATOM 2981 C C . SER A 1 383 ? 0.585 -19.393 -8.126 1.00 92.56 383 SER A C 1
ATOM 2983 O O . SER A 1 383 ? -0.213 -18.611 -7.602 1.00 92.56 383 SER A O 1
ATOM 2985 N N . SER A 1 384 ? 0.759 -19.451 -9.450 1.00 91.81 384 SER A N 1
ATOM 2986 C CA . SER A 1 384 ? 0.067 -18.560 -10.396 1.00 91.81 384 SER A CA 1
ATOM 2987 C C . SER A 1 384 ? -1.456 -18.717 -10.342 1.00 91.81 384 SER A C 1
ATOM 2989 O O . SER A 1 384 ? -2.186 -17.741 -10.486 1.00 91.81 384 SER A O 1
ATOM 2991 N N . LYS A 1 385 ? -1.962 -19.925 -10.046 1.00 91.69 385 LYS A N 1
ATOM 2992 C CA . LYS A 1 385 ? -3.402 -20.158 -9.839 1.00 91.69 385 LYS A CA 1
ATOM 2993 C C . LYS A 1 385 ? -3.919 -19.402 -8.615 1.00 91.69 385 LYS A C 1
ATOM 2995 O O . LYS A 1 385 ? -4.941 -18.730 -8.697 1.00 91.69 385 LYS A O 1
ATOM 3000 N N . GLN A 1 386 ? -3.208 -19.486 -7.488 1.00 94.25 386 GLN A N 1
ATOM 3001 C CA . GLN A 1 386 ? -3.574 -18.739 -6.282 1.00 94.25 386 GLN A CA 1
ATOM 3002 C C . GLN A 1 386 ? -3.445 -17.227 -6.511 1.00 94.25 386 GLN A C 1
ATOM 3004 O O . GLN A 1 386 ? -4.315 -16.473 -6.083 1.00 94.25 386 GLN A O 1
ATOM 3009 N N . ALA A 1 387 ? -2.399 -16.783 -7.209 1.00 91.94 387 ALA A N 1
ATOM 3010 C CA . ALA A 1 387 ? -2.222 -15.387 -7.592 1.00 91.94 387 ALA A CA 1
ATOM 3011 C C . ALA A 1 387 ? -3.410 -14.871 -8.423 1.00 91.94 387 ALA A C 1
ATOM 3013 O O . ALA A 1 387 ? -3.970 -13.824 -8.103 1.00 91.94 387 ALA A O 1
ATOM 3014 N N . PHE A 1 388 ? -3.853 -15.634 -9.426 1.00 94.38 388 PHE A N 1
ATOM 3015 C CA . PHE A 1 388 ? -5.010 -15.285 -10.251 1.00 94.38 388 PHE A CA 1
ATOM 3016 C C . PHE A 1 388 ? -6.304 -15.205 -9.434 1.00 94.38 388 PHE A C 1
ATOM 3018 O O . PHE A 1 388 ? -7.024 -14.210 -9.517 1.00 94.38 388 PHE A O 1
ATOM 3025 N N . GLU A 1 389 ? -6.578 -16.202 -8.587 1.00 90.31 389 GLU A N 1
ATOM 3026 C CA . GLU A 1 389 ? -7.763 -16.180 -7.717 1.00 90.31 389 GLU A CA 1
ATOM 3027 C C . GLU A 1 389 ? -7.746 -14.997 -6.744 1.00 90.31 389 GLU A C 1
ATOM 3029 O O . GLU A 1 389 ? -8.796 -14.417 -6.459 1.00 90.31 389 GLU A O 1
ATOM 3034 N N . ARG A 1 390 ? -6.566 -14.577 -6.269 1.00 91.88 390 ARG A N 1
ATOM 3035 C CA . ARG A 1 390 ? -6.435 -13.361 -5.457 1.00 91.88 390 ARG A CA 1
ATOM 3036 C C . ARG A 1 390 ? -6.816 -12.106 -6.238 1.00 91.88 390 ARG A C 1
ATOM 3038 O O . ARG A 1 390 ? -7.579 -11.308 -5.703 1.00 91.88 390 ARG A O 1
ATOM 3045 N N . ILE A 1 391 ? -6.333 -11.940 -7.473 1.00 93.44 391 ILE A N 1
ATOM 3046 C CA . ILE A 1 391 ? -6.702 -10.799 -8.336 1.00 93.44 391 ILE A CA 1
ATOM 3047 C C . ILE A 1 391 ? -8.212 -10.784 -8.544 1.00 93.44 391 ILE A C 1
ATOM 3049 O O . ILE A 1 391 ? -8.872 -9.794 -8.232 1.00 93.44 391 ILE A O 1
ATOM 3053 N N . LYS A 1 392 ? -8.766 -11.917 -8.982 1.00 88.81 392 LYS A N 1
ATOM 3054 C CA . LYS A 1 392 ? -10.198 -12.080 -9.222 1.00 88.81 392 LYS A CA 1
ATOM 3055 C C . LYS A 1 392 ? -11.026 -11.756 -7.983 1.00 88.81 392 LYS A C 1
ATOM 3057 O O . LYS A 1 392 ? -11.958 -10.963 -8.064 1.00 88.81 392 LYS A O 1
ATOM 3062 N N . THR A 1 393 ? -10.664 -12.311 -6.826 1.00 86.56 393 THR A N 1
ATOM 3063 C CA . THR A 1 393 ? -11.356 -12.052 -5.553 1.00 86.56 393 THR A CA 1
ATOM 3064 C C . THR A 1 393 ? -11.287 -10.573 -5.174 1.00 86.56 393 THR A C 1
ATOM 3066 O O . THR A 1 393 ? -12.300 -10.001 -4.772 1.00 86.56 393 THR A O 1
ATOM 3069 N N . SER A 1 394 ? -10.124 -9.933 -5.335 1.00 87.25 394 SER A N 1
ATOM 3070 C CA . SER A 1 394 ? -9.948 -8.502 -5.072 1.00 87.25 394 SER A CA 1
ATOM 3071 C C . SER A 1 394 ? -10.812 -7.630 -5.990 1.00 87.25 394 SER A C 1
ATOM 3073 O O . SER A 1 394 ? -11.492 -6.732 -5.498 1.00 87.25 394 SER A O 1
ATOM 3075 N N . CYS A 1 395 ? -10.840 -7.905 -7.296 1.00 86.94 395 CYS A N 1
ATOM 3076 C CA . CYS A 1 395 ? -11.675 -7.178 -8.255 1.00 86.94 395 CYS A CA 1
ATOM 3077 C C . CYS A 1 395 ? -13.175 -7.423 -8.026 1.00 86.94 395 CYS A C 1
ATOM 3079 O O . CYS A 1 395 ? -13.963 -6.482 -8.067 1.00 86.94 395 CYS A O 1
ATOM 3081 N N . MET A 1 396 ? -13.585 -8.666 -7.744 1.00 85.19 396 MET A N 1
ATOM 3082 C CA . MET A 1 396 ? -14.983 -9.001 -7.442 1.00 85.19 396 MET A CA 1
ATOM 3083 C C . MET A 1 396 ? -15.465 -8.308 -6.166 1.00 85.19 396 MET A C 1
ATOM 3085 O O . MET A 1 396 ? -16.553 -7.741 -6.158 1.00 85.19 396 MET A O 1
ATOM 3089 N N . GLY A 1 397 ? -14.646 -8.301 -5.108 1.00 79.12 397 GLY A N 1
ATOM 3090 C CA . GLY A 1 397 ? -14.952 -7.601 -3.857 1.00 79.12 397 GLY A CA 1
ATOM 3091 C C . GLY A 1 397 ? -15.086 -6.084 -4.015 1.00 79.12 397 GLY A C 1
ATOM 3092 O O . GLY A 1 397 ? -15.621 -5.428 -3.128 1.00 79.12 397 GLY A O 1
ATOM 3093 N N . ARG A 1 398 ? -14.626 -5.537 -5.147 1.00 86.31 398 ARG A N 1
ATOM 3094 C CA . ARG A 1 398 ? -14.708 -4.116 -5.502 1.00 86.31 398 ARG A CA 1
ATOM 3095 C C . ARG A 1 398 ? -15.620 -3.840 -6.694 1.00 86.31 398 ARG A C 1
ATOM 3097 O O . ARG A 1 398 ? -15.639 -2.720 -7.180 1.00 86.31 398 ARG A O 1
ATOM 3104 N N . LEU A 1 399 ? -16.387 -4.838 -7.141 1.00 85.56 399 LEU A N 1
ATOM 3105 C CA . LEU A 1 399 ? -17.364 -4.728 -8.230 1.00 85.56 399 LEU A CA 1
ATOM 3106 C C . LEU A 1 399 ? -16.767 -4.317 -9.594 1.00 85.56 399 LEU A C 1
ATOM 3108 O O . LEU A 1 399 ? -17.472 -3.754 -10.422 1.00 85.56 399 LEU A O 1
ATOM 3112 N N . VAL A 1 400 ? -15.491 -4.633 -9.848 1.00 86.44 400 VAL A N 1
ATOM 3113 C CA . VAL A 1 400 ? -14.776 -4.252 -11.089 1.00 86.44 400 VAL A CA 1
ATOM 3114 C C . VAL A 1 400 ? -14.303 -5.444 -11.938 1.00 86.44 400 VAL A C 1
ATOM 3116 O O . VAL A 1 400 ? -13.617 -5.269 -12.942 1.00 86.44 400 VAL A O 1
ATOM 3119 N N . TRP A 1 401 ? -14.636 -6.679 -11.548 1.00 86.88 401 TRP A N 1
ATOM 3120 C CA . TRP A 1 401 ? -14.256 -7.876 -12.311 1.00 86.88 401 TRP A CA 1
ATOM 3121 C C . TRP A 1 401 ? -15.179 -8.120 -13.510 1.00 86.88 401 TRP A C 1
ATOM 3123 O O . TRP A 1 401 ? -16.401 -8.105 -13.364 1.00 86.88 401 TRP A O 1
ATOM 3133 N N . GLN A 1 402 ? -14.596 -8.460 -14.663 1.00 77.12 402 GLN A N 1
ATOM 3134 C CA . GLN A 1 402 ? -15.324 -8.873 -15.869 1.00 77.12 402 GLN A CA 1
ATOM 3135 C C . GLN A 1 402 ? -14.848 -10.264 -16.334 1.00 77.12 402 GLN A C 1
ATOM 3137 O O . GLN A 1 402 ? -13.688 -10.632 -16.166 1.00 77.12 402 GLN A O 1
ATOM 3142 N N . SER A 1 403 ? -15.745 -11.085 -16.890 1.00 69.81 403 SER A N 1
ATOM 3143 C CA . SER A 1 403 ? -15.485 -12.510 -17.177 1.00 69.81 403 SER A CA 1
ATOM 3144 C C . SER A 1 403 ? -14.536 -12.783 -18.353 1.00 69.81 403 SER A C 1
ATOM 3146 O O . SER A 1 403 ? -14.049 -13.903 -18.481 1.00 69.81 403 SER A O 1
ATOM 3148 N N . ASN A 1 404 ? -14.267 -11.788 -19.194 1.00 65.75 404 ASN A N 1
ATOM 3149 C CA . ASN A 1 404 ? -13.477 -11.872 -20.428 1.00 65.75 404 ASN A CA 1
ATOM 3150 C C . ASN A 1 404 ? -12.084 -11.214 -20.322 1.00 65.75 404 ASN A C 1
ATOM 3152 O O . ASN A 1 404 ? -11.444 -10.977 -21.342 1.00 65.75 404 ASN A O 1
ATOM 3156 N N . GLN A 1 405 ? -11.613 -10.908 -19.110 1.00 75.62 405 GLN A N 1
ATOM 3157 C CA . GLN A 1 405 ? -10.353 -10.194 -18.881 1.00 75.62 405 GLN A CA 1
ATOM 3158 C C . GLN A 1 405 ? -9.111 -11.054 -19.187 1.00 75.62 405 GLN A C 1
ATOM 3160 O O . GLN A 1 405 ? -8.955 -12.153 -18.649 1.00 75.62 405 GLN A O 1
ATOM 3165 N N . GLN A 1 406 ? -8.187 -10.534 -20.006 1.00 84.69 406 GLN A N 1
ATOM 3166 C CA . GLN A 1 406 ? -6.903 -11.178 -20.321 1.00 84.69 406 GLN A CA 1
ATOM 3167 C C . GLN A 1 406 ? -5.835 -10.857 -19.260 1.00 84.69 406 GLN A C 1
ATOM 3169 O O . GLN A 1 406 ? -4.914 -10.067 -19.469 1.00 84.69 406 GLN A O 1
ATOM 3174 N N . VAL A 1 407 ? -5.965 -11.486 -18.091 1.00 93.69 407 VAL A N 1
ATOM 3175 C CA . VAL A 1 407 ? -5.043 -11.300 -16.959 1.00 93.69 407 VAL A CA 1
ATOM 3176 C C . VAL A 1 407 ? -4.116 -12.501 -16.815 1.00 93.69 407 VAL A C 1
ATOM 3178 O O . VAL A 1 407 ? -4.574 -13.639 -16.688 1.00 93.69 407 VAL A O 1
ATOM 3181 N N . ARG A 1 408 ? -2.805 -12.250 -16.765 1.00 95.75 408 ARG A N 1
ATOM 3182 C CA . ARG A 1 408 ? -1.782 -13.250 -16.435 1.00 95.75 408 ARG A CA 1
ATOM 3183 C C . ARG A 1 408 ? -1.218 -12.969 -15.051 1.00 95.75 408 ARG A C 1
ATOM 3185 O O . ARG A 1 408 ? -0.683 -11.898 -14.797 1.00 95.75 408 ARG A O 1
ATOM 3192 N N . ALA A 1 409 ? -1.341 -13.930 -14.144 1.00 97.00 409 ALA A N 1
ATOM 3193 C CA . ALA A 1 409 ? -0.857 -13.775 -12.780 1.00 97.00 409 ALA A CA 1
ATOM 3194 C C . ALA A 1 409 ? 0.602 -14.237 -12.658 1.00 97.00 409 ALA A C 1
ATOM 3196 O O . ALA A 1 409 ? 0.905 -15.396 -12.945 1.00 97.00 409 ALA A O 1
ATOM 3197 N N . ILE A 1 410 ? 1.468 -13.337 -12.198 1.00 98.12 410 ILE A N 1
ATOM 3198 C CA . ILE A 1 410 ? 2.902 -13.554 -11.988 1.00 98.12 410 ILE A CA 1
ATOM 3199 C C . ILE A 1 410 ? 3.160 -13.645 -10.489 1.00 98.12 410 ILE A C 1
ATOM 3201 O O . ILE A 1 410 ? 2.756 -12.760 -9.729 1.00 98.12 410 ILE A O 1
ATOM 3205 N N . VAL A 1 411 ? 3.808 -14.722 -10.052 1.00 98.00 411 VAL A N 1
ATOM 3206 C CA . VAL A 1 411 ? 4.154 -14.902 -8.641 1.00 98.00 411 VAL A CA 1
ATOM 3207 C C . VAL A 1 411 ? 5.432 -14.133 -8.338 1.00 98.00 411 VAL A C 1
ATOM 3209 O O . VAL A 1 411 ? 6.446 -14.340 -8.993 1.00 98.00 411 VAL A O 1
ATOM 3212 N N . GLY A 1 412 ? 5.388 -13.276 -7.322 1.00 97.06 412 GLY A N 1
ATOM 3213 C CA . GLY A 1 412 ? 6.577 -12.581 -6.840 1.00 97.06 412 GLY A CA 1
ATOM 3214 C C . GLY A 1 412 ? 6.288 -11.652 -5.666 1.00 97.06 412 GLY A C 1
ATOM 3215 O O . GLY A 1 412 ? 5.147 -11.523 -5.216 1.00 97.06 412 GLY A O 1
ATOM 3216 N N . ASP A 1 413 ? 7.333 -11.015 -5.154 1.00 95.56 413 ASP A N 1
ATOM 3217 C CA . ASP A 1 413 ? 7.316 -10.093 -4.023 1.00 95.56 413 ASP A CA 1
ATOM 3218 C C . ASP A 1 413 ? 8.226 -8.894 -4.317 1.00 95.56 413 ASP A C 1
ATOM 3220 O O . ASP A 1 413 ? 9.408 -9.052 -4.608 1.00 95.56 413 ASP A O 1
ATOM 3224 N N . LEU A 1 414 ? 7.675 -7.685 -4.190 1.00 94.81 414 LEU A N 1
ATOM 3225 C CA . LEU A 1 414 ? 8.385 -6.425 -4.423 1.00 94.81 414 LEU A CA 1
ATOM 3226 C C . LEU A 1 414 ? 9.679 -6.295 -3.612 1.00 94.81 414 LEU A C 1
ATOM 3228 O O . LEU A 1 414 ? 10.599 -5.615 -4.046 1.00 94.81 414 LEU A O 1
ATOM 3232 N N . ALA A 1 415 ? 9.740 -6.906 -2.426 1.00 90.31 415 ALA A N 1
ATOM 3233 C CA . ALA A 1 415 ? 10.892 -6.795 -1.538 1.00 90.31 415 ALA A CA 1
ATOM 3234 C C . ALA A 1 415 ? 12.070 -7.706 -1.924 1.00 90.31 415 ALA A C 1
ATOM 3236 O O . ALA A 1 415 ? 13.115 -7.639 -1.278 1.00 90.31 415 ALA A O 1
ATOM 3237 N N . GLN A 1 416 ? 11.893 -8.582 -2.917 1.00 94.56 416 GLN A N 1
ATOM 3238 C CA . GLN A 1 416 ? 12.896 -9.553 -3.347 1.00 94.56 416 GLN A CA 1
ATOM 3239 C C . GLN A 1 416 ? 13.605 -9.087 -4.631 1.00 94.56 416 GLN A C 1
ATOM 3241 O O . GLN A 1 416 ? 13.000 -8.370 -5.434 1.00 94.56 416 GLN A O 1
ATOM 3246 N N . PRO A 1 417 ? 14.861 -9.515 -4.869 1.00 92.81 417 PRO A N 1
ATOM 3247 C CA . PRO A 1 417 ? 15.548 -9.294 -6.144 1.00 92.81 417 PRO A CA 1
ATOM 3248 C C . PRO A 1 417 ? 14.702 -9.767 -7.332 1.00 92.81 417 PRO A C 1
ATOM 3250 O O . PRO A 1 417 ? 13.967 -10.748 -7.200 1.00 92.81 417 PRO A O 1
ATOM 3253 N N . HIS A 1 418 ? 14.769 -9.060 -8.466 1.00 96.19 418 HIS A N 1
ATOM 3254 C CA . HIS A 1 418 ? 13.919 -9.312 -9.645 1.00 96.19 418 HIS A CA 1
ATOM 3255 C C . HIS A 1 418 ? 12.422 -9.442 -9.294 1.00 96.19 418 HIS A C 1
ATOM 3257 O O . HIS A 1 418 ? 11.685 -10.245 -9.869 1.00 96.19 418 HIS A O 1
ATOM 3263 N N . LEU A 1 419 ? 11.963 -8.684 -8.288 1.00 97.50 419 LEU A N 1
ATOM 3264 C CA . LEU A 1 419 ? 10.591 -8.722 -7.772 1.00 97.50 419 LEU A CA 1
ATOM 3265 C C . LEU A 1 419 ? 10.154 -10.120 -7.291 1.00 97.50 419 LEU A C 1
ATOM 3267 O O . LEU A 1 419 ? 8.963 -10.434 -7.297 1.00 97.50 419 LEU A O 1
ATOM 3271 N N . GLY A 1 420 ? 11.101 -10.984 -6.910 1.00 96.50 420 GLY A N 1
ATOM 3272 C CA . GLY A 1 420 ? 10.845 -12.365 -6.492 1.00 96.50 420 GLY A CA 1
ATOM 3273 C C . GLY A 1 420 ? 10.284 -13.258 -7.600 1.00 96.50 420 GLY A C 1
ATOM 3274 O O . GLY A 1 420 ? 9.732 -14.316 -7.298 1.00 96.50 420 GLY A O 1
ATOM 3275 N N . ILE A 1 421 ? 10.382 -12.822 -8.857 1.00 98.31 421 ILE A N 1
ATOM 3276 C CA . ILE A 1 421 ? 9.933 -13.566 -10.030 1.00 98.31 421 ILE A CA 1
ATOM 3277 C C . ILE A 1 421 ? 10.993 -14.619 -10.359 1.00 98.31 421 ILE A C 1
ATOM 3279 O O . ILE A 1 421 ? 12.194 -14.363 -10.282 1.00 98.31 421 ILE A O 1
ATOM 3283 N N . ALA A 1 422 ? 10.559 -15.824 -10.732 1.00 96.75 422 ALA A N 1
ATOM 3284 C CA . ALA A 1 422 ? 11.483 -16.874 -11.144 1.00 96.75 422 ALA A CA 1
ATOM 3285 C C . ALA A 1 422 ? 12.279 -16.444 -12.388 1.00 96.75 422 ALA A C 1
ATOM 3287 O O . ALA A 1 422 ? 11.706 -15.916 -13.336 1.00 96.75 422 ALA A O 1
ATOM 3288 N N . GLU A 1 423 ? 13.580 -16.738 -12.427 1.00 96.81 423 GLU A N 1
ATOM 3289 C CA . GLU A 1 423 ? 14.500 -16.220 -13.455 1.00 96.81 423 GLU A CA 1
ATOM 3290 C C . GLU A 1 423 ? 14.027 -16.463 -14.901 1.00 96.81 423 GLU A C 1
ATOM 3292 O O . GLU A 1 423 ? 14.074 -15.572 -15.743 1.00 96.81 423 GLU A O 1
ATOM 3297 N N . ALA A 1 424 ? 13.489 -17.650 -15.198 1.00 96.50 424 ALA A N 1
ATOM 3298 C CA . ALA A 1 424 ? 12.959 -17.951 -16.529 1.00 96.50 424 ALA A CA 1
ATOM 3299 C C . ALA A 1 424 ? 11.755 -17.065 -16.908 1.00 96.50 424 ALA A C 1
ATOM 3301 O O . ALA A 1 424 ? 11.611 -16.665 -18.064 1.00 96.50 424 ALA A O 1
ATOM 3302 N N . GLU A 1 425 ? 10.896 -16.750 -15.938 1.00 97.31 425 GLU A N 1
ATOM 3303 C CA . GLU A 1 425 ? 9.744 -15.868 -16.125 1.00 97.31 425 GLU A CA 1
ATOM 3304 C C . GLU A 1 425 ? 10.185 -14.399 -16.205 1.00 97.31 425 GLU A C 1
ATOM 3306 O O . GLU A 1 425 ? 9.694 -13.672 -17.065 1.00 97.31 425 GLU A O 1
ATOM 3311 N N . TRP A 1 426 ? 11.183 -13.985 -15.417 1.00 97.94 426 TRP A N 1
ATOM 3312 C CA . TRP A 1 426 ? 11.816 -12.663 -15.507 1.00 97.94 426 TRP A CA 1
ATOM 3313 C C . TRP A 1 426 ? 12.405 -12.401 -16.899 1.00 97.94 426 TRP A C 1
ATOM 3315 O O . TRP A 1 426 ? 12.055 -11.421 -17.559 1.00 97.94 426 TRP A O 1
ATOM 3325 N N . VAL A 1 427 ? 13.222 -13.328 -17.412 1.00 96.94 427 VAL A N 1
ATOM 3326 C CA . VAL A 1 427 ? 13.790 -13.245 -18.770 1.00 96.94 427 VAL A CA 1
ATOM 3327 C C . VAL A 1 427 ? 12.692 -13.232 -19.839 1.00 96.94 427 VAL A C 1
ATOM 3329 O O . VAL A 1 427 ? 12.836 -12.569 -20.863 1.00 96.94 427 VAL A O 1
ATOM 3332 N N . SER A 1 428 ? 11.570 -13.921 -19.621 1.00 96.81 428 SER A N 1
ATOM 3333 C CA . SER A 1 428 ? 10.426 -13.818 -20.532 1.00 96.81 428 SER A CA 1
ATOM 3334 C C . SER A 1 428 ? 9.801 -12.421 -20.493 1.00 96.81 428 SER A C 1
ATOM 3336 O O . SER A 1 428 ? 9.557 -11.842 -21.549 1.00 96.81 428 SER A O 1
ATOM 3338 N N . LEU A 1 429 ? 9.544 -11.872 -19.303 1.00 97.19 429 LEU A N 1
ATOM 3339 C CA . LEU A 1 429 ? 8.908 -10.563 -19.117 1.00 97.19 429 LEU A CA 1
ATOM 3340 C C . LEU A 1 429 ? 9.748 -9.423 -19.696 1.00 97.19 429 LEU A C 1
ATOM 3342 O O . LEU A 1 429 ? 9.207 -8.557 -20.378 1.00 97.19 429 LEU A O 1
ATOM 3346 N N . THR A 1 430 ? 11.068 -9.460 -19.504 1.00 95.50 430 THR A N 1
ATOM 3347 C CA . THR A 1 430 ? 11.990 -8.452 -20.060 1.00 95.50 430 THR A CA 1
ATOM 3348 C C . THR A 1 430 ? 11.916 -8.345 -21.587 1.00 95.50 430 THR A C 1
ATOM 3350 O O . THR A 1 430 ? 12.243 -7.288 -22.115 1.00 95.50 430 THR A O 1
ATOM 3353 N N . ARG A 1 431 ? 11.453 -9.390 -22.293 1.00 92.19 431 ARG A N 1
ATOM 3354 C CA . ARG A 1 431 ? 11.299 -9.410 -23.761 1.00 92.19 431 ARG A CA 1
ATOM 3355 C C . ARG A 1 431 ? 9.909 -9.045 -24.260 1.00 92.19 431 ARG A C 1
ATOM 3357 O O . ARG A 1 431 ? 9.803 -8.577 -25.384 1.00 92.19 431 ARG A O 1
ATOM 3364 N N . VAL A 1 432 ? 8.863 -9.329 -23.483 1.00 91.56 432 VAL A N 1
ATOM 3365 C CA . VAL A 1 432 ? 7.471 -9.227 -23.963 1.00 91.56 432 VAL A CA 1
ATOM 3366 C C . VAL A 1 432 ? 6.708 -8.041 -23.399 1.00 91.56 432 VAL A C 1
ATOM 3368 O O . VAL A 1 432 ? 5.683 -7.700 -23.961 1.00 91.56 432 VAL A O 1
ATOM 3371 N N . VAL A 1 433 ? 7.137 -7.466 -22.272 1.00 93.38 433 VAL A N 1
ATOM 3372 C CA . VAL A 1 433 ? 6.451 -6.318 -21.665 1.00 93.38 433 VAL A CA 1
ATOM 3373 C C . VAL A 1 433 ? 6.774 -5.059 -22.459 1.00 93.38 433 VAL A C 1
ATOM 3375 O O . VAL A 1 433 ? 7.944 -4.788 -22.732 1.00 93.38 433 VAL A O 1
ATOM 3378 N N . ASP A 1 434 ? 5.745 -4.269 -22.744 1.00 88.94 434 ASP A N 1
ATOM 3379 C CA . ASP A 1 434 ? 5.867 -2.990 -23.445 1.00 88.94 434 ASP A CA 1
ATOM 3380 C C . ASP A 1 434 ? 5.776 -1.805 -22.475 1.00 88.94 434 ASP A C 1
ATOM 3382 O O . ASP A 1 434 ? 6.507 -0.823 -22.603 1.00 88.94 434 ASP A O 1
ATOM 3386 N N . VAL A 1 435 ? 4.894 -1.917 -21.474 1.00 93.00 435 VAL A N 1
ATOM 3387 C CA . VAL A 1 435 ? 4.559 -0.832 -20.540 1.00 93.00 435 VAL A CA 1
ATOM 3388 C C . VAL A 1 435 ? 4.524 -1.350 -19.107 1.00 93.00 435 VAL A C 1
ATOM 3390 O O . VAL A 1 435 ? 3.861 -2.346 -18.805 1.00 93.00 435 VAL A O 1
ATOM 3393 N N . ILE A 1 436 ? 5.194 -0.649 -18.194 1.00 97.31 436 ILE A N 1
ATOM 3394 C CA . ILE A 1 436 ? 5.217 -0.969 -16.765 1.00 97.31 436 ILE A CA 1
ATOM 3395 C C . ILE A 1 436 ? 4.419 0.077 -15.992 1.00 97.31 436 ILE A C 1
ATOM 3397 O O . ILE A 1 436 ? 4.698 1.270 -16.059 1.00 97.31 436 ILE A O 1
ATOM 3401 N N . ILE A 1 437 ? 3.460 -0.384 -15.193 1.00 98.44 437 ILE A N 1
ATOM 3402 C CA . ILE A 1 437 ? 2.713 0.434 -14.238 1.00 98.44 437 ILE A CA 1
ATOM 3403 C C . ILE A 1 437 ? 3.087 -0.042 -12.833 1.00 98.44 437 ILE A C 1
ATOM 3405 O O . ILE A 1 437 ? 2.633 -1.091 -12.355 1.00 98.44 437 ILE A O 1
ATOM 3409 N N . HIS A 1 438 ? 3.952 0.723 -12.169 1.00 98.62 438 HIS A N 1
ATOM 3410 C CA . HIS A 1 438 ? 4.470 0.395 -10.846 1.00 98.62 438 HIS A CA 1
ATOM 3411 C C . HIS A 1 438 ? 3.625 1.052 -9.745 1.00 98.62 438 HIS A C 1
ATOM 3413 O O . HIS A 1 438 ? 3.937 2.137 -9.256 1.00 98.62 438 HIS A O 1
ATOM 3419 N N . ASN A 1 439 ? 2.524 0.388 -9.376 1.00 98.25 439 ASN A N 1
ATOM 3420 C CA . ASN A 1 439 ? 1.586 0.827 -8.331 1.00 98.25 439 ASN A CA 1
ATOM 3421 C C . ASN A 1 439 ? 1.774 0.090 -6.988 1.00 98.25 439 ASN A C 1
ATOM 3423 O O . ASN A 1 439 ? 1.326 0.547 -5.939 1.00 98.25 439 ASN A O 1
ATOM 3427 N N . GLY A 1 440 ? 2.407 -1.079 -7.004 1.00 94.81 440 GLY A N 1
ATOM 3428 C CA . GLY A 1 440 ? 2.625 -1.892 -5.816 1.00 94.81 440 GLY A CA 1
ATOM 3429 C C . GLY A 1 440 ? 3.480 -1.181 -4.769 1.00 94.81 440 GLY A C 1
ATOM 3430 O O . GLY A 1 440 ? 4.581 -0.739 -5.060 1.00 94.81 440 GLY A O 1
ATOM 3431 N N . ALA A 1 441 ? 2.982 -1.132 -3.536 1.00 91.69 441 ALA A N 1
ATOM 3432 C CA . ALA A 1 441 ? 3.711 -0.642 -2.375 1.00 91.69 441 ALA A CA 1
ATOM 3433 C C . ALA A 1 441 ? 3.230 -1.367 -1.110 1.00 91.69 441 ALA A C 1
ATOM 3435 O O . ALA A 1 441 ? 2.077 -1.804 -1.016 1.00 91.69 441 ALA A O 1
ATOM 3436 N N . LEU A 1 442 ? 4.104 -1.475 -0.113 1.00 83.75 442 LEU A N 1
ATOM 3437 C CA . LEU A 1 442 ? 3.697 -1.691 1.266 1.00 83.75 442 LEU A CA 1
ATOM 3438 C C . LEU A 1 442 ? 3.233 -0.346 1.834 1.00 83.75 442 LEU A C 1
ATOM 3440 O O . LEU A 1 442 ? 4.011 0.603 1.902 1.00 83.75 442 LEU A O 1
ATOM 3444 N N . VAL A 1 443 ? 1.977 -0.288 2.270 1.00 78.81 443 VAL A N 1
ATOM 3445 C CA . VAL A 1 443 ? 1.386 0.890 2.915 1.00 78.81 443 VAL A CA 1
ATOM 3446 C C . VAL A 1 443 ? 1.116 0.543 4.372 1.00 78.81 443 VAL A C 1
ATOM 3448 O O . VAL A 1 443 ? 0.378 -0.399 4.666 1.00 78.81 443 VAL A O 1
ATOM 3451 N N . HIS A 1 444 ? 1.750 1.267 5.291 1.00 72.88 444 HIS A N 1
ATOM 3452 C CA . HIS A 1 444 ? 1.521 1.112 6.723 1.00 72.88 444 HIS A CA 1
ATOM 3453 C C . HIS A 1 444 ? 1.804 2.432 7.450 1.00 72.88 444 HIS A C 1
ATOM 3455 O O . HIS A 1 444 ? 2.750 3.143 7.145 1.00 72.88 444 HIS A O 1
ATOM 3461 N N . TRP A 1 445 ? 1.000 2.754 8.452 1.00 62.88 445 TRP A N 1
ATOM 3462 C CA . TRP A 1 445 ? 0.978 4.090 9.055 1.00 62.88 445 TRP A CA 1
ATOM 3463 C C . TRP A 1 445 ? 2.131 4.334 10.036 1.00 62.88 445 TRP A C 1
ATOM 3465 O O . TRP A 1 445 ? 2.513 5.466 10.289 1.00 62.88 445 TRP A O 1
ATOM 3475 N N . MET A 1 446 ? 2.683 3.261 10.609 1.00 59.16 446 MET A N 1
ATOM 3476 C CA . MET A 1 446 ? 3.630 3.344 11.733 1.00 59.16 446 MET A CA 1
ATOM 3477 C C . MET A 1 446 ? 4.970 2.649 11.489 1.00 59.16 446 MET A C 1
ATOM 3479 O O . MET A 1 446 ? 5.794 2.562 12.396 1.00 59.16 446 MET A O 1
ATOM 3483 N N . TYR A 1 447 ? 5.172 2.053 10.314 1.00 62.62 447 TYR A N 1
ATOM 3484 C CA . TYR A 1 447 ? 6.441 1.372 10.066 1.00 62.62 447 TYR A CA 1
ATOM 3485 C C . TYR A 1 447 ? 7.544 2.402 9.803 1.00 62.62 447 TYR A C 1
ATOM 3487 O O . TYR A 1 447 ? 7.268 3.464 9.244 1.00 62.62 447 TYR A O 1
ATOM 3495 N N . PRO A 1 448 ? 8.785 2.127 10.230 1.00 63.50 448 PRO A N 1
ATOM 3496 C CA . PRO A 1 448 ? 9.904 2.984 9.888 1.00 63.50 448 PRO A CA 1
ATOM 3497 C C . PRO A 1 448 ? 10.353 2.703 8.445 1.00 63.50 448 PRO A C 1
ATOM 3499 O O . PRO A 1 448 ? 9.991 1.673 7.860 1.00 63.50 448 PRO A O 1
ATOM 3502 N N . TYR A 1 449 ? 11.149 3.609 7.879 1.00 77.06 449 TYR A N 1
ATOM 3503 C CA . TYR A 1 449 ? 11.663 3.526 6.509 1.00 77.06 449 TYR A CA 1
ATOM 3504 C C . TYR A 1 449 ? 12.264 2.161 6.157 1.00 77.06 449 TYR A C 1
ATOM 3506 O O . TYR A 1 449 ? 11.972 1.604 5.102 1.00 77.06 449 TYR A O 1
ATOM 3514 N N . GLU A 1 450 ? 13.030 1.558 7.065 1.00 79.06 450 GLU A N 1
ATOM 3515 C CA . GLU A 1 450 ? 13.758 0.308 6.829 1.00 79.06 450 GLU A CA 1
ATOM 3516 C C . GLU A 1 450 ? 12.818 -0.866 6.515 1.00 79.06 450 GLU A C 1
ATOM 3518 O O . GLU A 1 450 ? 13.199 -1.810 5.821 1.00 79.06 450 GLU A O 1
ATOM 3523 N N . LYS A 1 451 ? 11.565 -0.816 6.991 1.00 73.56 451 LYS A N 1
ATOM 3524 C CA . LYS A 1 451 ? 10.537 -1.813 6.648 1.00 73.56 451 LYS A CA 1
ATOM 3525 C C . LYS A 1 451 ? 9.937 -1.601 5.263 1.00 73.56 451 LYS A C 1
ATOM 3527 O O . LYS A 1 451 ? 9.463 -2.567 4.670 1.00 73.56 451 LYS A O 1
ATOM 3532 N N . PHE A 1 452 ? 9.963 -0.374 4.757 1.00 82.44 452 PHE A N 1
ATOM 3533 C CA . PHE A 1 452 ? 9.490 -0.029 3.420 1.00 82.44 452 PHE A CA 1
ATOM 3534 C C . PHE A 1 452 ? 10.576 -0.114 2.357 1.00 82.44 452 PHE A C 1
ATOM 3536 O O . PHE A 1 452 ? 10.245 -0.343 1.198 1.00 82.44 452 PHE A O 1
ATOM 3543 N N . ARG A 1 453 ? 11.851 0.018 2.738 1.00 89.31 453 ARG A N 1
ATOM 3544 C CA . ARG A 1 453 ? 12.992 0.036 1.816 1.00 89.31 453 ARG A CA 1
ATOM 3545 C C . ARG A 1 453 ? 12.948 -1.099 0.793 1.00 89.31 453 ARG A C 1
ATOM 3547 O O . ARG A 1 453 ? 13.031 -0.847 -0.400 1.00 89.31 453 ARG A O 1
ATOM 3554 N N . GLY A 1 454 ? 12.751 -2.341 1.235 1.00 92.19 454 GLY A N 1
ATOM 3555 C CA . GLY A 1 454 ? 12.601 -3.483 0.325 1.00 92.19 454 GLY A CA 1
ATOM 3556 C C . GLY A 1 454 ? 11.460 -3.290 -0.686 1.00 92.19 454 GLY A C 1
ATOM 3557 O O . GLY A 1 454 ? 11.723 -3.109 -1.872 1.00 92.19 454 GLY A O 1
ATOM 3558 N N . PRO A 1 455 ? 10.191 -3.315 -0.245 1.00 89.38 455 PRO A N 1
ATOM 3559 C CA . PRO A 1 455 ? 9.052 -3.317 -1.162 1.00 89.38 455 PRO A CA 1
ATOM 3560 C C . PRO A 1 455 ? 8.823 -2.007 -1.929 1.00 89.38 455 PRO A C 1
ATOM 3562 O O . PRO A 1 455 ? 8.289 -2.063 -3.030 1.00 89.38 455 PRO A O 1
ATOM 3565 N N . ASN A 1 456 ? 9.183 -0.846 -1.374 1.00 96.00 456 ASN A N 1
ATOM 3566 C CA . ASN A 1 456 ? 8.851 0.455 -1.968 1.00 96.00 456 ASN A CA 1
ATOM 3567 C C . ASN A 1 456 ? 10.034 1.077 -2.725 1.00 96.00 456 ASN A C 1
ATOM 3569 O O . ASN A 1 456 ? 9.809 1.819 -3.676 1.00 96.00 456 ASN A O 1
ATOM 3573 N N . VAL A 1 457 ? 11.279 0.777 -2.332 1.00 97.62 457 VAL A N 1
ATOM 3574 C CA . VAL A 1 457 ? 12.483 1.383 -2.931 1.00 97.62 457 VAL A CA 1
ATOM 3575 C C . VAL A 1 457 ? 13.221 0.384 -3.817 1.00 97.62 457 VAL A C 1
ATOM 3577 O O . VAL A 1 457 ? 13.339 0.608 -5.020 1.00 97.62 457 VAL A O 1
ATOM 3580 N N . LEU A 1 458 ? 13.650 -0.760 -3.274 1.00 97.00 458 LEU A N 1
ATOM 3581 C CA . LEU A 1 458 ? 14.339 -1.783 -4.074 1.00 97.00 458 LEU A CA 1
ATOM 3582 C C . LEU A 1 458 ? 13.416 -2.395 -5.137 1.00 97.00 458 LEU A C 1
ATOM 3584 O O . LEU A 1 458 ? 13.855 -2.657 -6.253 1.00 97.00 458 LEU A O 1
ATOM 3588 N N . GLY A 1 459 ? 12.124 -2.545 -4.829 1.00 97.56 459 GLY A N 1
ATOM 3589 C CA . GLY A 1 459 ? 11.112 -2.925 -5.817 1.00 97.56 459 GLY A CA 1
ATOM 3590 C C . GLY A 1 459 ? 11.002 -1.935 -6.986 1.00 97.56 459 GLY A C 1
ATOM 3591 O O . GLY A 1 459 ? 10.786 -2.352 -8.123 1.00 97.56 459 GLY A O 1
ATOM 3592 N N . THR A 1 460 ? 11.221 -0.640 -6.737 1.00 98.44 460 THR A N 1
ATOM 3593 C CA . THR A 1 460 ? 11.246 0.391 -7.787 1.00 98.44 460 THR A CA 1
ATOM 3594 C C . THR A 1 460 ? 12.501 0.263 -8.655 1.00 98.44 460 THR A C 1
ATOM 3596 O O . THR A 1 460 ? 12.402 0.326 -9.879 1.00 98.44 460 THR A O 1
ATOM 3599 N N . LEU A 1 461 ? 13.668 -0.008 -8.056 1.00 97.44 461 LEU A N 1
ATOM 3600 C CA . LEU A 1 461 ? 14.897 -0.295 -8.812 1.00 97.44 461 LEU A CA 1
ATOM 3601 C C . LEU A 1 461 ? 14.755 -1.536 -9.699 1.00 97.44 461 LEU A C 1
ATOM 3603 O O . LEU A 1 461 ? 15.114 -1.488 -10.870 1.00 97.44 461 LEU A O 1
ATOM 3607 N N . ALA A 1 462 ? 14.168 -2.617 -9.185 1.00 97.69 462 ALA A N 1
ATOM 3608 C CA . ALA A 1 462 ? 13.904 -3.807 -9.991 1.00 97.69 462 ALA A CA 1
ATOM 3609 C C . ALA A 1 462 ? 12.901 -3.517 -11.127 1.00 97.69 462 ALA A C 1
ATOM 3611 O O . ALA A 1 462 ? 13.035 -4.040 -12.230 1.00 97.69 462 ALA A O 1
ATOM 3612 N N . ALA A 1 463 ? 11.911 -2.644 -10.914 1.00 98.00 463 ALA A N 1
ATOM 3613 C CA . ALA A 1 463 ? 11.016 -2.221 -11.993 1.00 98.00 463 ALA A CA 1
ATOM 3614 C C . ALA A 1 463 ? 11.754 -1.412 -13.081 1.00 98.00 463 ALA A C 1
ATOM 3616 O O . ALA A 1 463 ? 11.499 -1.622 -14.267 1.00 98.00 463 ALA A O 1
ATOM 3617 N N . LEU A 1 464 ? 12.702 -0.546 -12.703 1.00 96.69 464 LEU A N 1
ATOM 3618 C CA . LEU A 1 464 ? 13.593 0.149 -13.644 1.00 96.69 464 LEU A CA 1
ATOM 3619 C C . LEU A 1 464 ? 14.526 -0.819 -14.386 1.00 96.69 464 LEU A C 1
ATOM 3621 O O . LEU A 1 464 ? 14.765 -0.658 -15.582 1.00 96.69 464 LEU A O 1
ATOM 3625 N N . GLU A 1 465 ? 15.026 -1.853 -13.715 1.00 96.00 465 GLU A N 1
ATOM 3626 C CA . GLU A 1 465 ? 15.805 -2.917 -14.351 1.00 96.00 465 GLU A CA 1
ATOM 3627 C C . GLU A 1 465 ? 14.972 -3.647 -15.416 1.00 96.00 465 GLU A C 1
ATOM 3629 O O . GLU A 1 465 ? 15.411 -3.790 -16.560 1.00 96.00 465 GLU A O 1
ATOM 3634 N N . LEU A 1 466 ? 13.727 -4.021 -15.098 1.00 96.50 466 LEU A N 1
ATOM 3635 C CA . LEU A 1 466 ? 12.797 -4.602 -16.072 1.00 96.50 466 LEU A CA 1
ATOM 3636 C C . LEU A 1 466 ? 12.553 -3.651 -17.256 1.00 96.50 466 LEU A C 1
ATOM 3638 O O . LEU A 1 466 ? 12.514 -4.098 -18.408 1.00 96.50 466 LEU A O 1
ATOM 3642 N N . ALA A 1 467 ? 12.426 -2.349 -16.979 1.00 93.75 467 ALA A N 1
ATOM 3643 C CA . ALA A 1 467 ? 12.189 -1.311 -17.980 1.00 93.75 467 ALA A CA 1
ATOM 3644 C C . ALA A 1 467 ? 13.357 -1.115 -18.957 1.00 93.75 467 ALA A C 1
ATOM 3646 O O . ALA A 1 467 ? 13.148 -0.642 -20.070 1.00 93.75 467 ALA A O 1
ATOM 3647 N N . THR A 1 468 ? 14.575 -1.479 -18.554 1.00 90.81 468 THR A N 1
ATOM 3648 C CA . THR A 1 468 ? 15.812 -1.191 -19.301 1.00 90.81 468 THR A CA 1
ATOM 3649 C C . THR A 1 468 ? 16.510 -2.438 -19.837 1.00 90.81 468 THR A C 1
ATOM 3651 O O . THR A 1 468 ? 17.393 -2.342 -20.688 1.00 90.81 468 THR A O 1
ATOM 3654 N N . THR A 1 469 ? 16.092 -3.624 -19.398 1.00 90.69 469 THR A N 1
ATOM 3655 C CA . THR A 1 469 ? 16.647 -4.897 -19.864 1.00 90.69 469 THR A CA 1
ATOM 3656 C C . THR A 1 469 ? 16.024 -5.329 -21.193 1.00 90.69 469 THR A C 1
ATOM 3658 O O . THR A 1 469 ? 14.806 -5.290 -21.357 1.00 90.69 469 THR A O 1
ATOM 3661 N N . HIS A 1 470 ? 16.863 -5.820 -22.114 1.00 87.50 470 HIS A N 1
ATOM 3662 C CA . HIS A 1 470 ? 16.546 -6.240 -23.492 1.00 87.50 470 HIS A CA 1
ATOM 3663 C C . HIS A 1 470 ? 16.070 -5.130 -24.439 1.00 87.50 470 HIS A C 1
ATOM 3665 O O . HIS A 1 470 ? 16.684 -4.950 -25.490 1.00 87.50 470 HIS A O 1
ATOM 3671 N N . HIS A 1 471 ? 15.027 -4.391 -24.080 1.00 84.69 471 HIS A N 1
ATOM 3672 C CA . HIS A 1 471 ? 14.550 -3.205 -24.792 1.00 84.69 471 HIS A CA 1
ATOM 3673 C C . HIS A 1 471 ? 13.956 -2.204 -23.803 1.00 84.69 471 HIS A C 1
ATOM 3675 O O . HIS A 1 471 ? 13.502 -2.588 -22.721 1.00 84.69 471 HIS A O 1
ATOM 3681 N N . ILE A 1 472 ? 13.970 -0.927 -24.181 1.00 86.94 472 ILE A N 1
ATOM 3682 C CA . ILE A 1 472 ? 13.443 0.167 -23.361 1.00 86.94 472 ILE A CA 1
ATOM 3683 C C . ILE A 1 472 ? 11.912 0.104 -23.350 1.00 86.94 472 ILE A C 1
ATOM 3685 O O . ILE A 1 472 ? 11.286 -0.027 -24.401 1.00 86.94 472 ILE A O 1
ATOM 3689 N N . LYS A 1 473 ? 11.327 0.212 -22.157 1.00 89.12 473 LYS A N 1
ATOM 3690 C CA . LYS A 1 473 ? 9.880 0.187 -21.888 1.00 89.12 473 LYS A CA 1
ATOM 3691 C C . LYS A 1 473 ? 9.494 1.458 -21.148 1.00 89.12 473 LYS A C 1
ATOM 3693 O O . LYS A 1 473 ? 10.298 1.957 -20.357 1.00 89.12 473 LYS A O 1
ATOM 3698 N N . SER A 1 474 ? 8.274 1.956 -21.341 1.00 91.25 474 SER A N 1
ATOM 3699 C CA . SER A 1 474 ? 7.796 3.050 -20.493 1.00 91.25 474 SER A CA 1
ATOM 3700 C C . SER A 1 474 ? 7.521 2.552 -19.078 1.00 91.25 474 SER A C 1
ATOM 3702 O O . SER A 1 474 ? 7.004 1.448 -18.871 1.00 91.25 474 SER A O 1
ATOM 3704 N N . LEU A 1 475 ? 7.871 3.376 -18.091 1.00 95.25 475 LEU A N 1
ATOM 3705 C CA . LEU A 1 475 ? 7.631 3.084 -16.684 1.00 95.25 475 LEU A CA 1
ATOM 3706 C C . LEU A 1 475 ? 6.838 4.213 -16.026 1.00 95.25 475 LEU A C 1
ATOM 3708 O O . LEU A 1 475 ? 7.312 5.335 -15.868 1.00 95.25 475 LEU A O 1
ATOM 3712 N N . HIS A 1 476 ? 5.629 3.888 -15.589 1.00 97.44 476 HIS A N 1
ATOM 3713 C CA . HIS A 1 476 ? 4.734 4.806 -14.901 1.00 97.44 476 HIS A CA 1
ATOM 3714 C C . HIS A 1 476 ? 4.708 4.456 -13.412 1.00 97.44 476 HIS A C 1
ATOM 3716 O O . HIS A 1 476 ? 4.161 3.427 -13.005 1.00 97.44 476 HIS A O 1
ATOM 3722 N N . TYR A 1 477 ? 5.339 5.295 -12.595 1.00 98.44 477 TYR A N 1
ATOM 3723 C CA . TYR A 1 477 ? 5.440 5.126 -11.152 1.00 98.44 477 TYR A CA 1
ATOM 3724 C C . TYR A 1 477 ? 4.331 5.888 -10.429 1.00 98.44 477 TYR A C 1
ATOM 3726 O O . TYR A 1 477 ? 4.177 7.097 -10.600 1.00 98.44 477 TYR A O 1
ATOM 3734 N N . ILE A 1 478 ? 3.571 5.187 -9.585 1.00 98.31 478 ILE A N 1
ATOM 3735 C CA . ILE A 1 478 ? 2.547 5.814 -8.748 1.00 98.31 478 ILE A CA 1
ATOM 3736 C C . ILE A 1 478 ? 3.205 6.200 -7.426 1.00 98.31 478 ILE A C 1
ATOM 3738 O O . ILE A 1 478 ? 3.594 5.329 -6.647 1.00 98.31 478 ILE A O 1
ATOM 3742 N N . SER A 1 479 ? 3.309 7.498 -7.160 1.00 97.25 479 SER A N 1
ATOM 3743 C CA . SER A 1 479 ? 3.870 8.090 -5.943 1.00 97.25 479 SER A CA 1
ATOM 3744 C C . SER A 1 479 ? 2.747 8.553 -4.989 1.00 97.25 479 SER A C 1
ATOM 3746 O O . SER A 1 479 ? 1.712 7.895 -4.892 1.00 97.25 479 SER A O 1
ATOM 3748 N N . THR A 1 480 ? 2.949 9.628 -4.229 1.00 92.75 480 THR A N 1
ATOM 3749 C CA . THR A 1 480 ? 1.950 10.272 -3.358 1.00 92.75 480 THR A CA 1
ATOM 3750 C C . THR A 1 480 ? 2.274 11.756 -3.217 1.00 92.75 480 THR A C 1
ATOM 3752 O O . THR A 1 480 ? 3.446 12.116 -3.218 1.00 92.75 480 THR A O 1
ATOM 3755 N N . LEU A 1 481 ? 1.272 12.623 -3.042 1.00 90.88 481 LEU A N 1
ATOM 3756 C CA . LEU A 1 481 ? 1.512 14.032 -2.686 1.00 90.88 481 LEU A CA 1
ATOM 3757 C C . LEU A 1 481 ? 2.100 14.208 -1.271 1.00 90.88 481 LEU A C 1
ATOM 3759 O O . LEU A 1 481 ? 2.642 15.262 -0.955 1.00 90.88 481 LEU A O 1
ATOM 3763 N N . SER A 1 482 ? 2.068 13.170 -0.431 1.00 85.69 482 SER A N 1
ATOM 3764 C CA . SER A 1 482 ? 2.670 13.180 0.914 1.00 85.69 482 SER A CA 1
ATOM 3765 C C . SER A 1 482 ? 4.206 13.216 0.921 1.00 85.69 482 SER A C 1
ATOM 3767 O O . SER A 1 482 ? 4.803 13.310 1.988 1.00 85.69 482 SER A O 1
ATOM 3769 N N . VAL A 1 483 ? 4.864 13.162 -0.246 1.00 90.00 483 VAL A N 1
ATOM 3770 C CA . VAL A 1 483 ? 6.323 13.362 -0.357 1.00 90.00 483 VAL A CA 1
ATOM 3771 C C . VAL A 1 483 ? 6.747 14.814 -0.119 1.00 90.00 483 VAL A C 1
ATOM 3773 O O . VAL A 1 483 ? 7.938 15.072 0.031 1.00 90.00 483 VAL A O 1
ATOM 3776 N N . PHE A 1 484 ? 5.796 15.753 -0.089 1.00 87.88 484 PHE A N 1
ATOM 3777 C CA . PHE A 1 484 ? 6.048 17.168 0.148 1.00 87.88 484 PHE A CA 1
ATOM 3778 C C . PHE A 1 484 ? 5.887 17.554 1.620 1.00 87.88 484 PHE A C 1
ATOM 3780 O O . PHE A 1 484 ? 4.942 17.150 2.299 1.00 87.88 484 PHE A O 1
ATOM 3787 N N . THR A 1 485 ? 6.775 18.427 2.086 1.00 77.00 485 THR A N 1
ATOM 3788 C CA . THR A 1 485 ? 6.756 19.026 3.426 1.00 77.00 485 THR A CA 1
ATOM 3789 C C . THR A 1 485 ? 6.372 20.506 3.360 1.00 77.00 485 THR A C 1
ATOM 3791 O O . THR A 1 485 ? 6.463 21.149 2.313 1.00 77.00 485 THR A O 1
ATOM 3794 N N . LYS A 1 486 ? 5.9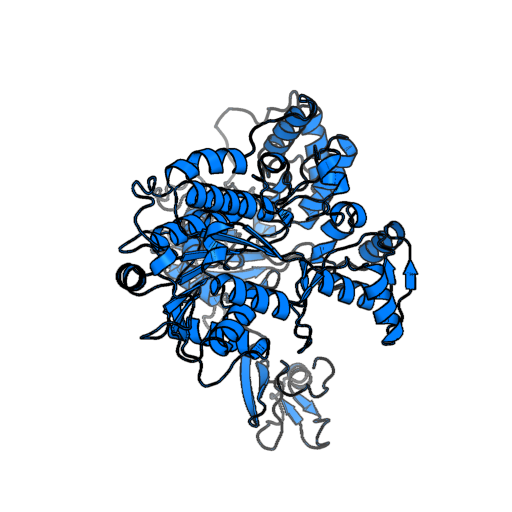20 21.059 4.491 1.00 71.88 486 LYS A N 1
ATOM 3795 C CA . LYS A 1 486 ? 5.594 22.490 4.629 1.00 71.88 486 LYS A CA 1
ATOM 3796 C C . LYS A 1 486 ? 6.777 23.371 5.004 1.00 71.88 486 LYS A C 1
ATOM 3798 O O . LYS A 1 486 ? 6.659 24.596 4.984 1.00 71.88 486 LYS A O 1
ATOM 3803 N N . ASP A 1 487 ? 7.892 22.759 5.362 1.00 68.94 487 ASP A N 1
ATOM 3804 C CA . ASP A 1 487 ? 9.054 23.489 5.833 1.00 68.94 487 ASP A CA 1
ATOM 3805 C C . ASP A 1 487 ? 9.708 24.252 4.682 1.00 68.94 487 ASP A C 1
ATOM 3807 O O . ASP A 1 487 ? 9.822 23.750 3.562 1.00 68.94 487 ASP A O 1
ATOM 3811 N N . ASN A 1 488 ? 10.173 25.466 4.977 1.00 65.75 488 ASN A N 1
ATOM 3812 C CA . ASN A 1 488 ? 11.000 26.265 4.072 1.00 65.75 488 ASN A CA 1
ATOM 3813 C C . ASN A 1 488 ? 10.359 26.551 2.694 1.00 65.75 488 ASN A C 1
ATOM 3815 O O . ASN A 1 488 ? 11.066 26.697 1.693 1.00 65.75 488 ASN A O 1
ATOM 3819 N N . LEU A 1 489 ? 9.024 26.655 2.621 1.00 76.88 489 LEU A N 1
ATOM 3820 C CA . LEU A 1 489 ? 8.330 27.080 1.401 1.00 76.88 489 LEU A CA 1
ATOM 3821 C C . LEU A 1 489 ? 8.608 28.560 1.108 1.00 76.88 489 LEU A C 1
ATOM 3823 O O . LEU A 1 489 ? 8.496 29.422 1.980 1.00 76.88 489 LEU A O 1
ATOM 3827 N N . THR A 1 490 ? 8.949 28.868 -0.144 1.00 76.69 490 THR A N 1
ATOM 3828 C CA . THR A 1 490 ? 9.092 30.257 -0.595 1.00 76.69 490 THR A CA 1
ATOM 3829 C C . THR A 1 490 ? 7.721 30.921 -0.707 1.00 76.69 490 THR A C 1
ATOM 3831 O O . THR A 1 490 ? 6.717 30.246 -0.936 1.00 76.69 490 THR A O 1
ATOM 3834 N N . GLN A 1 491 ? 7.666 32.255 -0.627 1.00 79.44 491 GLN A N 1
ATOM 3835 C CA . GLN A 1 491 ? 6.401 32.986 -0.777 1.00 79.44 491 GLN A CA 1
ATOM 3836 C C . GLN A 1 491 ? 5.689 32.653 -2.099 1.00 79.44 491 GLN A C 1
ATOM 3838 O O . GLN A 1 491 ? 4.487 32.432 -2.110 1.00 79.44 491 GLN A O 1
ATOM 3843 N N . SER A 1 492 ? 6.442 32.501 -3.194 1.00 79.62 492 SER A N 1
ATOM 3844 C CA . SER A 1 492 ? 5.879 32.114 -4.494 1.00 79.62 492 SER A CA 1
ATOM 3845 C C . SER A 1 492 ? 5.153 30.767 -4.448 1.00 79.62 492 SER A C 1
ATOM 3847 O O . SER A 1 492 ? 4.118 30.610 -5.089 1.00 79.62 492 SER A O 1
ATOM 3849 N N . ILE A 1 493 ? 5.688 29.790 -3.713 1.00 81.25 493 ILE A N 1
ATOM 3850 C CA . ILE A 1 493 ? 5.083 28.458 -3.582 1.00 81.25 493 ILE A CA 1
ATOM 3851 C C . ILE A 1 493 ? 3.878 28.501 -2.642 1.00 81.25 493 ILE A C 1
ATOM 3853 O O . ILE A 1 493 ? 2.892 27.817 -2.887 1.00 81.25 493 ILE A O 1
ATOM 3857 N N . LEU A 1 494 ? 3.918 29.330 -1.597 1.00 79.62 494 LEU A N 1
ATOM 3858 C CA . LEU A 1 494 ? 2.748 29.564 -0.749 1.00 79.62 494 LEU A CA 1
ATOM 3859 C C . LEU A 1 494 ? 1.583 30.167 -1.550 1.00 79.62 494 LEU A C 1
ATOM 3861 O O . LEU A 1 494 ? 0.436 29.783 -1.329 1.00 79.62 494 LEU A O 1
ATOM 3865 N N . ASP A 1 495 ? 1.886 31.058 -2.496 1.00 79.69 495 ASP A N 1
ATOM 3866 C CA . ASP A 1 495 ? 0.882 31.746 -3.311 1.00 79.69 495 ASP A CA 1
ATOM 3867 C C . ASP A 1 495 ? 0.327 30.868 -4.447 1.00 79.69 495 ASP A C 1
ATOM 3869 O O . ASP A 1 495 ? -0.855 30.964 -4.777 1.00 79.69 495 ASP A O 1
ATOM 3873 N N . THR A 1 496 ? 1.169 30.032 -5.069 1.00 83.31 496 THR A N 1
ATOM 3874 C CA . THR A 1 496 ? 0.813 29.288 -6.296 1.00 83.31 496 THR A CA 1
ATOM 3875 C C . THR A 1 496 ? 0.667 27.782 -6.114 1.00 83.31 496 THR A C 1
ATOM 3877 O O . THR A 1 496 ? 0.071 27.145 -6.972 1.00 83.31 496 THR A O 1
ATOM 3880 N N . GLY A 1 497 ? 1.152 27.218 -5.009 1.00 86.81 497 GLY A N 1
ATOM 3881 C CA . GLY A 1 497 ? 1.264 25.778 -4.785 1.00 86.81 497 GLY A CA 1
ATOM 3882 C C . GLY A 1 497 ? 2.570 25.181 -5.320 1.00 86.81 497 GLY A C 1
ATOM 3883 O O . GLY A 1 497 ? 3.279 25.788 -6.124 1.00 86.81 497 GLY A O 1
ATOM 3884 N N . ILE A 1 498 ? 2.918 23.985 -4.843 1.00 90.00 498 ILE A N 1
ATOM 3885 C CA . ILE A 1 498 ? 4.106 23.250 -5.296 1.00 90.00 498 ILE A CA 1
ATOM 3886 C C . ILE A 1 498 ? 3.835 22.672 -6.695 1.00 90.00 498 ILE A C 1
ATOM 3888 O O . ILE A 1 498 ? 2.908 21.869 -6.812 1.00 90.00 498 ILE A O 1
ATOM 3892 N N . PRO A 1 499 ? 4.614 23.038 -7.731 1.00 92.31 499 PRO A N 1
ATOM 3893 C CA . PRO A 1 499 ? 4.381 22.581 -9.099 1.00 92.31 499 PRO A CA 1
ATOM 3894 C C . PRO A 1 499 ? 4.884 21.153 -9.335 1.00 92.31 499 PRO A C 1
ATOM 3896 O O . PRO A 1 499 ? 5.768 20.660 -8.635 1.00 92.31 499 PRO A O 1
ATOM 3899 N N . GLU A 1 500 ? 4.387 20.515 -10.394 1.00 93.56 500 GLU A N 1
ATOM 3900 C CA . GLU A 1 500 ? 4.837 19.190 -10.857 1.00 93.56 500 GLU A CA 1
ATOM 3901 C C . GLU A 1 500 ? 6.346 19.127 -11.153 1.00 93.56 500 GLU A C 1
ATOM 3903 O O . GLU A 1 500 ? 6.964 18.075 -11.008 1.00 93.56 500 GLU A O 1
ATOM 3908 N N . SER A 1 501 ? 6.955 20.262 -11.515 1.00 91.50 501 SER A N 1
ATOM 3909 C CA . SER A 1 501 ? 8.385 20.391 -11.824 1.00 91.50 501 SER A CA 1
ATOM 3910 C C . SER A 1 501 ? 9.306 20.441 -10.597 1.00 91.50 501 SER A C 1
ATOM 3912 O O . SER A 1 501 ? 10.500 20.691 -10.750 1.00 91.50 501 SER A O 1
ATOM 3914 N N . ASP A 1 502 ? 8.773 20.302 -9.383 1.00 92.00 502 ASP A N 1
ATOM 3915 C CA . ASP A 1 502 ? 9.562 20.347 -8.151 1.00 92.00 502 ASP A CA 1
ATOM 3916 C C . ASP A 1 502 ? 10.497 19.127 -8.005 1.00 92.00 502 ASP A C 1
ATOM 3918 O O . ASP A 1 502 ? 10.116 17.981 -8.272 1.00 92.00 502 ASP A O 1
ATOM 3922 N N . ASP A 1 503 ? 11.731 19.375 -7.556 1.00 89.75 503 ASP A N 1
ATOM 3923 C CA . ASP A 1 503 ? 12.798 18.372 -7.441 1.00 89.75 503 ASP A CA 1
ATOM 3924 C C . ASP A 1 503 ? 12.777 17.577 -6.125 1.00 89.75 503 ASP A C 1
ATOM 3926 O O . ASP A 1 503 ? 13.615 16.695 -5.934 1.00 89.75 503 ASP A O 1
ATOM 3930 N N . LEU A 1 504 ? 11.830 17.871 -5.226 1.00 90.75 504 LEU A N 1
ATOM 3931 C CA . LEU A 1 504 ? 11.669 17.264 -3.904 1.00 90.75 504 LEU A CA 1
ATOM 3932 C C . LEU A 1 504 ? 12.834 17.470 -2.921 1.00 90.75 504 LEU A C 1
ATOM 3934 O O . LEU A 1 504 ? 12.763 16.950 -1.802 1.00 90.75 504 LEU A O 1
ATOM 3938 N N . GLU A 1 505 ? 13.880 18.232 -3.254 1.00 88.44 505 GLU A N 1
ATOM 3939 C CA . GLU A 1 505 ? 15.058 18.361 -2.379 1.00 88.44 505 GLU A CA 1
ATOM 3940 C C . GLU A 1 505 ? 14.713 19.038 -1.047 1.00 88.44 505 GLU A C 1
ATOM 3942 O O . GLU A 1 505 ? 15.288 18.711 -0.010 1.00 88.44 505 GLU A O 1
ATOM 3947 N N . ARG A 1 506 ? 13.700 19.913 -1.026 1.00 85.06 506 ARG A N 1
ATOM 3948 C CA . ARG A 1 506 ? 13.217 20.543 0.219 1.00 85.06 506 ARG A CA 1
ATOM 3949 C C . ARG A 1 506 ? 12.694 19.533 1.240 1.00 85.06 506 ARG A C 1
ATOM 3951 O O . ARG A 1 506 ? 12.758 19.780 2.441 1.00 85.06 506 ARG A O 1
ATOM 3958 N N . SER A 1 507 ? 12.180 18.399 0.775 1.00 84.69 507 SER A N 1
ATOM 3959 C CA . SER A 1 507 ? 11.606 17.359 1.630 1.00 84.69 507 SER A CA 1
ATOM 3960 C C . SER A 1 507 ? 12.616 16.267 1.995 1.00 84.69 507 SER A C 1
ATOM 3962 O O . SER A 1 507 ? 12.294 15.374 2.770 1.00 84.69 507 SER A O 1
ATOM 3964 N N . ARG A 1 508 ? 13.866 16.373 1.527 1.00 82.94 508 ARG A N 1
ATOM 3965 C CA . ARG A 1 508 ? 14.924 15.366 1.702 1.00 82.94 508 ARG A CA 1
ATOM 3966 C C . ARG A 1 508 ? 15.274 15.013 3.146 1.00 82.94 508 ARG A C 1
ATOM 3968 O O . ARG A 1 508 ? 15.754 13.911 3.393 1.00 82.94 508 ARG A O 1
ATOM 3975 N N . PHE A 1 509 ? 15.090 15.934 4.090 1.00 76.69 509 PHE A N 1
ATOM 3976 C CA . PHE A 1 509 ? 15.506 15.723 5.484 1.00 76.69 509 PHE A CA 1
ATOM 3977 C C . PHE A 1 509 ? 14.346 15.722 6.481 1.00 76.69 509 PHE A C 1
ATOM 3979 O O . PHE A 1 509 ? 14.470 15.132 7.551 1.00 76.69 509 PHE A O 1
ATOM 3986 N N . ASN A 1 510 ? 13.185 16.267 6.107 1.00 71.38 510 ASN A N 1
ATOM 3987 C CA . ASN A 1 510 ? 12.123 16.598 7.063 1.00 71.38 510 ASN A CA 1
ATOM 3988 C C . ASN A 1 510 ? 10.827 15.790 6.894 1.00 71.38 510 ASN A C 1
ATOM 3990 O O . ASN A 1 510 ? 9.814 16.109 7.514 1.00 71.38 510 ASN A O 1
ATOM 3994 N N . ILE A 1 511 ? 10.821 14.724 6.090 1.00 74.69 511 ILE A N 1
ATOM 3995 C CA . ILE A 1 511 ? 9.674 13.807 6.065 1.00 74.69 511 ILE A CA 1
ATOM 3996 C C . ILE A 1 511 ? 9.682 12.951 7.333 1.00 74.69 511 ILE A C 1
ATOM 3998 O O . ILE A 1 511 ? 10.675 12.295 7.647 1.00 74.69 511 ILE A O 1
ATOM 4002 N N . SER A 1 512 ? 8.559 12.921 8.049 1.00 66.69 512 SER A N 1
ATOM 4003 C CA . SER A 1 512 ? 8.429 12.228 9.336 1.00 66.69 512 SER A CA 1
ATOM 4004 C C . SER A 1 512 ? 7.991 10.764 9.207 1.00 66.69 512 SER A C 1
ATOM 4006 O O . SER A 1 512 ? 8.500 9.899 9.925 1.00 66.69 512 SER A O 1
ATOM 4008 N N . ALA A 1 513 ? 7.060 10.455 8.301 1.00 71.56 513 ALA A N 1
ATOM 4009 C CA . ALA A 1 513 ? 6.494 9.117 8.166 1.00 71.56 513 ALA A CA 1
ATOM 4010 C C . ALA A 1 513 ? 7.368 8.207 7.290 1.00 71.56 513 ALA A C 1
ATOM 4012 O O . ALA A 1 513 ? 7.744 8.562 6.177 1.00 71.56 513 ALA A O 1
ATOM 4013 N N . GLY A 1 514 ? 7.636 6.980 7.753 1.00 71.19 514 GLY A N 1
ATOM 4014 C CA . GLY A 1 514 ? 8.486 6.028 7.024 1.00 71.19 514 GLY A CA 1
ATOM 4015 C C . GLY A 1 514 ? 7.945 5.637 5.643 1.00 71.19 514 GLY A C 1
ATOM 4016 O O . GLY A 1 514 ? 8.726 5.377 4.727 1.00 71.19 514 GLY A O 1
ATOM 4017 N N . TYR A 1 515 ? 6.617 5.616 5.479 1.00 80.19 515 TYR A N 1
ATOM 4018 C CA . TYR A 1 515 ? 5.992 5.389 4.176 1.00 80.19 515 TYR A CA 1
ATOM 4019 C C . TYR A 1 515 ? 6.335 6.532 3.216 1.00 80.19 515 TYR A C 1
ATOM 4021 O O . TYR A 1 515 ? 6.880 6.268 2.147 1.00 80.19 515 TYR A O 1
ATOM 4029 N N . ASP A 1 516 ? 6.117 7.778 3.631 1.00 84.69 516 ASP A N 1
ATOM 4030 C CA . ASP A 1 516 ? 6.392 8.968 2.822 1.00 84.69 516 ASP A CA 1
ATOM 4031 C C . ASP A 1 516 ? 7.884 9.084 2.484 1.00 84.69 516 ASP A C 1
ATOM 4033 O O . ASP A 1 516 ? 8.227 9.334 1.332 1.00 84.69 516 ASP A O 1
ATOM 4037 N N . GLN A 1 517 ? 8.774 8.769 3.436 1.00 85.44 517 GLN A N 1
ATOM 4038 C CA . GLN A 1 517 ? 10.222 8.674 3.201 1.00 85.44 517 GLN A CA 1
ATOM 4039 C C . GLN A 1 517 ? 10.535 7.668 2.084 1.00 85.44 517 GLN A C 1
ATOM 4041 O O . GLN A 1 517 ? 11.299 7.958 1.168 1.00 85.44 517 GLN A O 1
ATOM 4046 N N . SER A 1 518 ? 9.907 6.486 2.112 1.00 92.81 518 SER A N 1
ATOM 4047 C CA . SER A 1 518 ? 10.102 5.469 1.070 1.00 92.81 518 SER A CA 1
ATOM 4048 C C . SER A 1 518 ? 9.571 5.887 -0.296 1.00 92.81 518 SER A C 1
ATOM 4050 O O . SER A 1 518 ? 10.181 5.561 -1.314 1.00 92.81 518 SER A O 1
ATOM 4052 N N . LYS A 1 519 ? 8.458 6.631 -0.326 1.00 96.19 519 LYS A N 1
ATOM 4053 C CA . LYS A 1 519 ? 7.905 7.163 -1.569 1.00 96.19 519 LYS A CA 1
ATOM 4054 C C . LYS A 1 519 ? 8.791 8.273 -2.115 1.00 96.19 519 LYS A C 1
ATOM 4056 O O . LYS A 1 519 ? 9.027 8.245 -3.312 1.00 96.19 519 LYS A O 1
ATOM 4061 N N . TRP A 1 520 ? 9.340 9.142 -1.264 1.00 95.81 520 TRP A N 1
ATOM 4062 C CA . TRP A 1 520 ? 10.299 10.179 -1.651 1.00 95.81 520 TRP A CA 1
ATOM 4063 C C . TRP A 1 520 ? 11.555 9.582 -2.293 1.00 95.81 520 TRP A C 1
ATOM 4065 O O . TRP A 1 520 ? 11.904 9.981 -3.399 1.00 95.81 520 TRP A O 1
ATOM 4075 N N . VAL A 1 521 ? 12.181 8.567 -1.676 1.00 97.19 521 VAL A N 1
ATOM 4076 C CA . VAL A 1 521 ? 13.389 7.933 -2.249 1.00 97.19 521 VAL A CA 1
ATOM 4077 C C . VAL A 1 521 ? 13.086 7.320 -3.616 1.00 97.19 521 VAL A C 1
ATOM 4079 O O . VAL A 1 521 ? 13.820 7.543 -4.575 1.00 97.19 521 VAL A O 1
ATOM 4082 N N . ALA A 1 522 ? 11.989 6.569 -3.732 1.00 98.12 522 ALA A N 1
ATOM 4083 C CA . ALA A 1 522 ? 11.592 5.965 -4.999 1.00 98.12 522 ALA A CA 1
ATOM 4084 C C . ALA A 1 522 ? 11.225 7.016 -6.064 1.00 98.12 522 ALA A C 1
ATOM 4086 O O . ALA A 1 522 ? 11.634 6.876 -7.209 1.00 98.12 522 ALA A O 1
ATOM 4087 N N . ASP A 1 523 ? 10.514 8.083 -5.692 1.00 97.56 523 ASP A N 1
ATOM 4088 C CA . ASP A 1 523 ? 10.167 9.210 -6.571 1.00 97.56 523 ASP A CA 1
ATOM 4089 C C . ASP A 1 523 ? 11.437 9.889 -7.116 1.00 97.56 523 ASP A C 1
ATOM 4091 O O . ASP A 1 523 ? 11.610 9.978 -8.332 1.00 97.56 523 ASP A O 1
ATOM 4095 N N . LYS A 1 524 ? 12.403 10.211 -6.244 1.00 96.38 524 LYS A N 1
ATOM 4096 C CA . LYS A 1 524 ? 13.719 10.739 -6.636 1.00 96.38 524 LYS A CA 1
ATOM 4097 C C . LYS A 1 524 ? 14.492 9.800 -7.562 1.00 96.38 524 LYS A C 1
ATOM 4099 O O . LYS A 1 524 ? 15.084 10.266 -8.529 1.00 96.38 524 LYS A O 1
ATOM 4104 N N . LEU A 1 525 ? 14.475 8.487 -7.319 1.00 97.12 525 LEU A N 1
ATOM 4105 C CA . LEU A 1 525 ? 15.110 7.515 -8.222 1.00 97.12 525 LEU A CA 1
ATOM 4106 C C . LEU A 1 525 ? 14.477 7.528 -9.620 1.00 97.12 525 LEU A C 1
ATOM 4108 O O . LEU A 1 525 ? 15.195 7.408 -10.612 1.00 97.12 525 LEU A O 1
ATOM 4112 N N . ILE A 1 526 ? 13.154 7.703 -9.714 1.00 97.06 526 ILE A N 1
ATOM 4113 C CA . ILE A 1 526 ? 12.475 7.859 -11.005 1.00 97.06 526 ILE A CA 1
ATOM 4114 C C . ILE A 1 526 ? 12.823 9.202 -11.659 1.00 97.06 526 ILE A C 1
ATOM 4116 O O . ILE A 1 526 ? 13.068 9.215 -12.865 1.00 97.06 526 ILE A O 1
ATOM 4120 N N . GLN A 1 527 ? 12.903 10.304 -10.900 1.00 95.25 527 GLN A N 1
ATOM 4121 C CA . GLN A 1 527 ? 13.353 11.601 -11.428 1.00 95.25 527 GLN A CA 1
ATOM 4122 C C . GLN A 1 527 ? 14.771 11.500 -12.008 1.00 95.25 527 GLN A C 1
ATOM 4124 O O . GLN A 1 527 ? 15.010 11.929 -13.134 1.00 95.25 527 GLN A O 1
ATOM 4129 N N . GLU A 1 528 ? 15.695 10.856 -11.293 1.00 94.88 528 GLU A N 1
ATOM 4130 C CA . GLU A 1 528 ? 17.062 10.620 -11.770 1.00 94.88 528 GLU A CA 1
ATOM 4131 C C . GLU A 1 528 ? 17.102 9.707 -13.003 1.00 94.88 528 GLU A C 1
ATOM 4133 O O . GLU A 1 528 ? 17.855 9.962 -13.943 1.00 94.88 528 GLU A O 1
ATOM 4138 N N . ALA A 1 529 ? 16.269 8.662 -13.060 1.00 93.50 529 ALA A N 1
ATOM 4139 C CA . ALA A 1 529 ? 16.139 7.837 -14.261 1.00 93.50 529 ALA A CA 1
ATOM 4140 C C . ALA A 1 529 ? 15.615 8.655 -15.458 1.00 93.50 529 ALA A C 1
ATOM 4142 O O . ALA A 1 529 ? 16.145 8.542 -16.564 1.00 93.50 529 ALA A O 1
ATOM 4143 N N . HIS A 1 530 ? 14.628 9.524 -15.240 1.00 91.31 530 HIS A N 1
ATOM 4144 C CA . HIS A 1 530 ? 14.106 10.420 -16.270 1.00 91.31 530 HIS A CA 1
ATOM 4145 C C . HIS A 1 530 ? 15.183 11.405 -16.766 1.00 91.31 530 HIS A C 1
ATOM 4147 O O . HIS A 1 530 ? 15.382 11.535 -17.973 1.00 91.31 530 HIS A O 1
ATOM 4153 N N . ILE A 1 531 ? 15.966 12.013 -15.862 1.00 90.19 531 ILE A N 1
ATOM 4154 C CA . ILE A 1 531 ? 17.120 12.872 -16.205 1.00 90.19 531 ILE A CA 1
ATOM 4155 C C . ILE A 1 531 ? 18.156 12.106 -17.044 1.00 90.19 531 ILE A C 1
ATOM 4157 O O . ILE A 1 531 ? 18.774 12.672 -17.947 1.00 90.19 531 ILE A O 1
ATOM 4161 N N . ARG A 1 532 ? 18.320 10.799 -16.797 1.00 90.00 532 ARG A N 1
ATOM 4162 C CA . ARG A 1 532 ? 19.197 9.922 -17.588 1.00 90.00 532 ARG A CA 1
ATOM 4163 C C . ARG A 1 532 ? 18.644 9.544 -18.967 1.00 90.00 532 ARG A C 1
ATOM 4165 O O . ARG A 1 532 ? 19.330 8.828 -19.698 1.00 90.00 532 ARG A O 1
ATOM 4172 N N . GLY A 1 533 ? 17.457 10.032 -19.326 1.00 86.75 533 GLY A N 1
ATOM 4173 C CA . GLY A 1 533 ? 16.817 9.848 -20.629 1.00 86.75 533 GLY A CA 1
ATOM 4174 C C . GLY A 1 533 ? 15.832 8.680 -20.704 1.00 86.75 533 GLY A C 1
ATOM 4175 O O . GLY A 1 533 ? 15.331 8.398 -21.792 1.00 86.75 533 GLY A O 1
ATOM 4176 N N . TYR A 1 534 ? 15.550 7.993 -19.592 1.00 88.50 534 TYR A N 1
ATOM 4177 C CA . TYR A 1 534 ? 14.596 6.882 -19.582 1.00 88.50 534 TYR A CA 1
ATOM 4178 C C . TYR A 1 534 ? 13.140 7.384 -19.632 1.00 88.50 534 TYR A C 1
ATOM 4180 O O . TYR A 1 534 ? 12.815 8.365 -18.958 1.00 88.50 534 TYR A O 1
ATOM 4188 N N . PRO A 1 535 ? 12.243 6.718 -20.390 1.00 89.62 535 PRO A N 1
ATOM 4189 C CA . PRO A 1 535 ? 10.850 7.134 -20.550 1.00 89.62 535 PRO A CA 1
ATOM 4190 C C . PRO A 1 535 ? 10.028 6.774 -19.305 1.00 89.62 535 PRO A C 1
ATOM 4192 O O . PRO A 1 535 ? 9.293 5.784 -19.268 1.00 89.62 535 PRO A O 1
ATOM 4195 N N . CYS A 1 536 ? 10.173 7.588 -18.264 1.00 92.38 536 CYS A N 1
ATOM 4196 C CA . CYS A 1 536 ? 9.498 7.402 -16.989 1.00 92.38 536 CYS A CA 1
ATOM 4197 C C . CYS A 1 536 ? 8.533 8.553 -16.696 1.00 92.38 536 CYS A C 1
ATOM 4199 O O . CYS A 1 536 ? 8.874 9.715 -16.925 1.00 92.38 536 CYS A O 1
ATOM 4201 N N . THR A 1 537 ? 7.371 8.232 -16.121 1.00 95.69 537 THR A N 1
ATOM 4202 C CA . THR A 1 537 ? 6.474 9.228 -15.515 1.00 95.69 537 THR A CA 1
ATOM 4203 C C . THR A 1 537 ? 6.256 8.956 -14.036 1.00 95.69 537 THR A C 1
ATOM 4205 O O . THR A 1 537 ? 6.126 7.801 -13.627 1.00 95.69 537 THR A O 1
ATOM 4208 N N . ILE A 1 538 ? 6.073 10.013 -13.260 1.00 97.94 538 ILE A N 1
ATOM 4209 C CA . ILE A 1 538 ? 5.702 9.984 -11.850 1.00 97.94 538 ILE A CA 1
ATOM 4210 C C . ILE A 1 538 ? 4.291 10.534 -11.725 1.00 97.94 538 ILE A C 1
ATOM 4212 O O . ILE A 1 538 ? 3.985 11.601 -12.242 1.00 97.94 538 ILE A O 1
ATOM 4216 N N . ILE A 1 539 ? 3.414 9.813 -11.040 1.00 97.56 53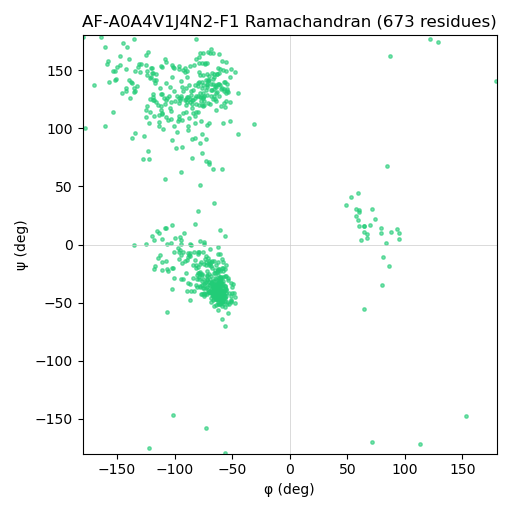9 ILE A N 1
ATOM 4217 C CA . ILE A 1 539 ? 2.016 10.208 -10.880 1.00 97.56 539 ILE A CA 1
ATOM 4218 C C . ILE A 1 539 ? 1.736 10.239 -9.384 1.00 97.56 539 ILE A C 1
ATOM 4220 O O . ILE A 1 539 ? 1.749 9.197 -8.729 1.00 97.56 539 ILE A O 1
ATOM 4224 N N . ARG A 1 540 ? 1.547 11.436 -8.826 1.00 96.00 540 ARG A N 1
ATOM 4225 C CA . ARG A 1 540 ? 1.356 11.696 -7.392 1.00 96.00 540 ARG A CA 1
ATOM 4226 C C . ARG A 1 540 ? -0.132 11.936 -7.118 1.00 96.00 540 ARG A C 1
ATOM 4228 O O . ARG A 1 540 ? -0.588 13.075 -7.220 1.00 96.00 540 ARG A O 1
ATOM 4235 N N . PRO A 1 541 ? -0.918 10.891 -6.810 1.00 93.69 541 PRO A N 1
ATOM 4236 C CA . PRO A 1 541 ? -2.286 11.078 -6.360 1.00 93.69 541 PRO A CA 1
ATOM 4237 C C . PRO A 1 541 ? -2.340 11.751 -4.988 1.00 93.69 541 PRO A C 1
ATOM 4239 O O . PRO A 1 541 ? -1.477 11.534 -4.129 1.00 93.69 541 PRO A O 1
ATOM 4242 N N . GLY A 1 542 ? -3.392 12.544 -4.793 1.00 88.44 542 GLY A N 1
ATOM 4243 C CA . GLY A 1 542 ? -3.838 13.015 -3.489 1.00 88.44 542 GLY A CA 1
ATOM 4244 C C . GLY A 1 542 ? -4.495 11.910 -2.662 1.00 88.44 542 GLY A C 1
ATOM 4245 O O . GLY A 1 542 ? -4.272 10.715 -2.870 1.00 88.44 542 GLY A O 1
ATOM 4246 N N . PHE A 1 543 ? -5.321 12.301 -1.695 1.00 88.44 543 PHE A N 1
ATOM 4247 C CA . PHE A 1 543 ? -5.905 11.355 -0.750 1.00 88.44 543 PHE A CA 1
ATOM 4248 C C . PHE A 1 543 ? -6.972 10.489 -1.438 1.00 88.44 543 PHE A C 1
ATOM 4250 O O . PHE A 1 543 ? -8.087 10.946 -1.686 1.00 88.44 543 PHE A O 1
ATOM 4257 N N . ILE A 1 544 ? -6.636 9.240 -1.771 1.00 91.12 544 ILE A N 1
ATOM 4258 C CA . ILE A 1 544 ? -7.538 8.339 -2.501 1.00 91.12 544 ILE A CA 1
ATOM 4259 C C . ILE A 1 544 ? -8.723 7.942 -1.615 1.00 91.12 544 ILE A C 1
ATOM 4261 O O . ILE A 1 544 ? -8.544 7.449 -0.501 1.00 91.12 544 ILE A O 1
ATOM 4265 N N . VAL A 1 545 ? -9.940 8.117 -2.130 1.00 90.94 545 VAL A N 1
ATOM 4266 C CA . VAL A 1 545 ? -11.192 7.751 -1.449 1.00 90.94 545 VAL A CA 1
ATOM 4267 C C . VAL A 1 545 ? -12.017 6.760 -2.270 1.00 90.94 545 VAL A C 1
ATOM 4269 O O . VAL A 1 545 ? -11.561 6.236 -3.285 1.00 90.94 545 VAL A O 1
ATOM 4272 N N . GLY A 1 546 ? -13.225 6.449 -1.789 1.00 90.31 546 GLY A N 1
ATOM 4273 C CA . GLY A 1 546 ? -14.132 5.512 -2.447 1.00 90.31 546 GLY A CA 1
ATOM 4274 C C . GLY A 1 546 ? -14.437 5.867 -3.897 1.00 90.31 546 GLY A C 1
ATOM 4275 O O . GLY A 1 546 ? -14.329 7.023 -4.303 1.00 90.31 546 GLY A O 1
ATOM 4276 N N . ALA A 1 547 ? -14.833 4.855 -4.662 1.00 90.38 547 ALA A N 1
ATOM 4277 C CA . ALA A 1 547 ? -15.275 5.035 -6.036 1.00 90.38 547 ALA A CA 1
ATOM 4278 C C . ALA A 1 547 ? -16.552 5.879 -6.068 1.00 90.38 547 ALA A C 1
ATOM 4280 O O . ALA A 1 547 ? -17.506 5.592 -5.339 1.00 90.38 547 ALA A O 1
ATOM 4281 N N . SER A 1 548 ? -16.558 6.903 -6.916 1.00 89.31 548 SER A N 1
ATOM 4282 C CA . SER A 1 548 ? -17.664 7.851 -7.035 1.00 89.31 548 SER A CA 1
ATOM 4283 C C . SER A 1 548 ? -18.947 7.205 -7.567 1.00 89.31 548 SER A C 1
ATOM 4285 O O . SER A 1 548 ? -20.035 7.551 -7.110 1.00 89.31 548 SER A O 1
ATOM 4287 N N . GLU A 1 549 ? -18.830 6.232 -8.476 1.00 80.88 549 GLU A N 1
ATOM 4288 C CA . GLU A 1 549 ? -19.992 5.582 -9.094 1.00 80.88 549 GLU A CA 1
ATOM 4289 C C . GLU A 1 549 ? -20.531 4.406 -8.271 1.00 80.88 549 GLU A C 1
ATOM 4291 O O . GLU A 1 549 ? -21.735 4.293 -8.041 1.00 80.88 549 GLU A O 1
ATOM 4296 N N . SER A 1 550 ? -19.650 3.506 -7.823 1.00 82.62 550 SER A N 1
ATOM 4297 C CA . SER A 1 550 ? -20.061 2.263 -7.155 1.00 82.62 550 SER A CA 1
ATOM 4298 C C . SER A 1 550 ? -20.180 2.385 -5.636 1.00 82.62 550 SER A C 1
ATOM 4300 O O . SER A 1 550 ? -20.714 1.480 -4.992 1.00 82.62 550 SER A O 1
ATOM 4302 N N . GLY A 1 551 ? -19.649 3.459 -5.040 1.00 84.12 551 GLY A N 1
ATOM 4303 C CA . GLY A 1 551 ? -19.578 3.638 -3.588 1.00 84.12 551 GLY A CA 1
ATOM 4304 C C . GLY A 1 551 ? -18.644 2.646 -2.885 1.00 84.12 551 GLY A C 1
ATOM 4305 O O . GLY A 1 551 ? -18.634 2.566 -1.656 1.00 84.12 551 GLY A O 1
ATOM 4306 N N . VAL A 1 552 ? -17.863 1.864 -3.638 1.00 86.56 552 VAL A N 1
ATOM 4307 C CA . VAL A 1 552 ? -16.896 0.916 -3.082 1.00 86.56 552 VAL A CA 1
ATOM 4308 C C . VAL A 1 552 ? -15.783 1.687 -2.384 1.00 86.56 552 VAL A C 1
ATOM 4310 O O . VAL A 1 552 ? -15.115 2.529 -2.981 1.00 86.56 552 VAL A O 1
ATOM 4313 N N . VAL A 1 553 ? -15.552 1.358 -1.116 1.00 86.56 553 VAL A N 1
ATOM 4314 C CA . VAL A 1 553 ? -14.569 2.014 -0.251 1.00 86.56 553 VAL A CA 1
ATOM 4315 C C . VAL A 1 553 ? -13.596 0.999 0.330 1.00 86.56 553 VAL A C 1
ATOM 4317 O O . VAL A 1 553 ? -13.931 -0.170 0.527 1.00 86.56 553 VAL A O 1
ATOM 4320 N N . ASN A 1 554 ? -12.397 1.458 0.670 1.00 82.25 554 ASN A N 1
ATOM 4321 C CA . ASN A 1 554 ? -11.517 0.728 1.566 1.00 82.25 554 ASN A CA 1
ATOM 4322 C C . ASN A 1 554 ? -11.821 1.139 3.014 1.00 82.25 554 ASN A C 1
ATOM 4324 O O . ASN A 1 554 ? -11.377 2.182 3.490 1.00 82.25 554 ASN A O 1
ATOM 4328 N N . THR A 1 555 ? -12.604 0.327 3.725 1.00 78.56 555 THR A N 1
ATOM 4329 C CA . THR A 1 555 ? -13.064 0.645 5.089 1.00 78.56 555 THR A CA 1
ATOM 4330 C C . THR A 1 555 ? -11.945 0.705 6.127 1.00 78.56 555 THR A C 1
ATOM 4332 O O . THR A 1 555 ? -12.173 1.190 7.235 1.00 78.56 555 THR A O 1
ATOM 4335 N N . ASP A 1 556 ? -10.762 0.190 5.792 1.00 72.44 556 ASP A N 1
ATOM 4336 C CA . ASP A 1 556 ? -9.590 0.221 6.660 1.00 72.44 556 ASP A CA 1
ATOM 4337 C C . ASP A 1 556 ? -8.766 1.508 6.531 1.00 72.44 556 ASP A C 1
ATOM 4339 O O . ASP A 1 556 ? -7.867 1.714 7.349 1.00 72.44 556 ASP A O 1
ATOM 4343 N N . ASP A 1 557 ? -9.083 2.386 5.575 1.00 77.62 557 ASP A N 1
ATOM 4344 C CA . ASP A 1 557 ? -8.404 3.673 5.432 1.00 77.62 557 ASP A CA 1
ATOM 4345 C C . ASP A 1 557 ? -8.870 4.694 6.473 1.00 77.62 557 ASP A C 1
ATOM 4347 O O . ASP A 1 557 ? -9.976 4.626 7.020 1.00 77.62 557 ASP A O 1
ATOM 4351 N N . PHE A 1 558 ? -8.000 5.670 6.738 1.00 79.81 558 PHE A N 1
ATOM 4352 C CA . PHE A 1 558 ? -8.167 6.652 7.806 1.00 79.81 558 PHE A CA 1
ATOM 4353 C C . PHE A 1 558 ? -9.527 7.355 7.790 1.00 79.81 558 PHE A C 1
ATOM 4355 O O . PHE A 1 558 ? -10.206 7.372 8.814 1.00 79.81 558 PHE A O 1
ATOM 4362 N N . LEU A 1 559 ? -9.956 7.876 6.635 1.00 84.38 559 LEU A N 1
ATOM 4363 C CA . LEU A 1 559 ? -11.228 8.591 6.513 1.00 84.38 559 LEU A CA 1
ATOM 4364 C C . LEU A 1 559 ? -12.414 7.722 6.946 1.00 84.38 559 LEU A C 1
ATOM 4366 O O . LEU A 1 559 ? -13.257 8.157 7.726 1.00 84.38 559 LEU A O 1
ATOM 4370 N N . TRP A 1 560 ? -12.472 6.477 6.475 1.00 86.81 560 TRP A N 1
ATOM 4371 C CA . TRP A 1 560 ? -13.598 5.591 6.762 1.00 86.81 560 TRP A CA 1
ATOM 4372 C C . TRP A 1 560 ? -13.560 5.046 8.188 1.00 86.81 560 TRP A C 1
ATOM 4374 O O . TRP A 1 560 ? -14.616 4.850 8.793 1.00 86.81 560 TRP A O 1
ATOM 4384 N N . ARG A 1 561 ? -12.369 4.891 8.775 1.00 85.50 561 ARG A N 1
ATOM 4385 C CA . ARG A 1 561 ? -12.219 4.627 10.212 1.00 85.50 561 ARG A CA 1
ATOM 4386 C C . ARG A 1 561 ? -12.660 5.815 11.061 1.00 85.50 561 ARG A C 1
ATOM 4388 O O . ARG A 1 561 ? -13.332 5.591 12.063 1.00 85.50 561 ARG A O 1
ATOM 4395 N N . LEU A 1 562 ? -12.349 7.046 10.648 1.00 86.69 562 LEU A N 1
ATOM 4396 C CA . LEU A 1 562 ? -12.810 8.273 11.300 1.00 86.69 562 LEU A CA 1
ATOM 4397 C C . LEU A 1 562 ? -14.335 8.382 11.248 1.00 86.69 562 LEU A C 1
ATOM 4399 O O . LEU A 1 562 ? -14.968 8.535 12.288 1.00 86.69 562 LEU A O 1
ATOM 4403 N N . VAL A 1 563 ? -14.934 8.196 10.070 1.00 89.38 563 VAL A N 1
ATOM 4404 C CA . VAL A 1 563 ? -16.394 8.158 9.889 1.00 89.38 563 VAL A CA 1
ATOM 4405 C C . VAL A 1 563 ? -17.031 7.098 10.787 1.00 89.38 563 VAL A C 1
ATOM 4407 O O . VAL A 1 563 ? -17.919 7.403 11.584 1.00 89.38 563 VAL A O 1
ATOM 4410 N N . LYS A 1 564 ? -16.553 5.852 10.706 1.00 89.06 564 LYS A N 1
ATOM 4411 C CA . LYS A 1 564 ? -17.094 4.734 11.486 1.00 89.06 564 LYS A CA 1
ATOM 4412 C C . LYS A 1 564 ? -16.943 4.959 12.990 1.00 89.06 564 LYS A C 1
ATOM 4414 O O . LYS A 1 564 ? -17.885 4.703 13.736 1.00 89.06 564 LYS A O 1
ATOM 4419 N N . GLY A 1 565 ? -15.784 5.435 13.436 1.00 88.44 565 GLY A N 1
ATOM 4420 C CA . GLY A 1 565 ? -15.511 5.669 14.849 1.00 88.44 565 GLY A CA 1
ATOM 4421 C C . GLY A 1 565 ? -16.334 6.812 15.431 1.00 88.44 565 GLY A C 1
ATOM 4422 O O . GLY A 1 565 ? -16.842 6.672 16.544 1.00 88.44 565 GLY A O 1
ATOM 4423 N N . SER A 1 566 ? -16.546 7.887 14.665 1.00 91.50 566 SER A N 1
ATOM 4424 C CA . SER A 1 566 ? -17.436 8.988 15.050 1.00 91.50 566 SER A CA 1
ATOM 4425 C C . SER A 1 566 ? -18.892 8.534 15.171 1.00 91.50 566 SER A C 1
ATOM 4427 O O . SER A 1 566 ? -19.558 8.868 16.150 1.00 91.50 566 SER A O 1
ATOM 4429 N N . ILE A 1 567 ? -19.372 7.695 14.241 1.00 91.88 567 ILE A N 1
ATOM 4430 C CA . ILE A 1 567 ? -20.705 7.071 14.325 1.00 91.88 567 ILE A CA 1
ATOM 4431 C C . ILE A 1 567 ? -20.827 6.197 15.576 1.00 91.88 567 ILE A C 1
ATOM 4433 O O . ILE A 1 567 ? -21.798 6.325 16.316 1.00 91.88 567 ILE A O 1
ATOM 4437 N N . GLN A 1 568 ? -19.837 5.345 15.852 1.00 90.38 568 GLN A N 1
ATOM 4438 C CA . GLN A 1 568 ? -19.836 4.488 17.044 1.00 90.38 568 GLN A CA 1
ATOM 4439 C C . GLN A 1 568 ? -19.814 5.290 18.351 1.00 90.38 568 GLN A C 1
ATOM 4441 O O . GLN A 1 568 ? -20.432 4.881 19.330 1.00 90.38 568 GLN A O 1
ATOM 4446 N N . LEU A 1 569 ? -19.116 6.429 18.369 1.00 90.75 569 LEU A N 1
ATOM 4447 C CA . LEU A 1 569 ? -19.055 7.319 19.527 1.00 90.75 569 LEU A CA 1
ATOM 4448 C C . LEU A 1 569 ? -20.323 8.183 19.677 1.00 90.75 569 LEU A C 1
ATOM 4450 O O . LEU A 1 569 ? -20.544 8.770 20.737 1.00 90.75 569 LEU A O 1
ATOM 4454 N N . GLY A 1 570 ? -21.136 8.300 18.619 1.00 94.00 570 GLY A N 1
ATOM 4455 C CA . GLY A 1 570 ? -22.242 9.260 18.531 1.00 94.00 570 GLY A CA 1
ATOM 4456 C C . GLY A 1 570 ? -21.775 10.720 18.540 1.00 94.00 570 GLY A C 1
ATOM 4457 O O . GLY A 1 570 ? -22.563 11.624 18.818 1.00 94.00 570 GLY A O 1
ATOM 4458 N N . LYS A 1 571 ? -20.480 10.954 18.295 1.00 94.12 571 LYS A N 1
ATOM 4459 C CA . LYS A 1 571 ? -19.813 12.256 18.394 1.00 94.12 571 LYS A CA 1
ATOM 4460 C C . LYS A 1 571 ? -18.798 12.401 17.276 1.00 94.12 571 LYS A C 1
ATOM 4462 O O . LYS A 1 571 ? -17.993 11.494 17.062 1.00 94.12 571 LYS A O 1
ATOM 4467 N N . ALA A 1 572 ? -18.785 13.559 16.632 1.00 93.81 572 ALA A N 1
ATOM 4468 C CA . ALA A 1 572 ? -17.781 13.906 15.636 1.00 93.81 572 ALA A CA 1
ATOM 4469 C C . ALA A 1 572 ? -17.014 15.172 16.054 1.00 93.81 572 ALA A C 1
ATOM 4471 O O . ALA A 1 572 ? -17.607 16.065 16.668 1.00 93.81 572 ALA A O 1
ATOM 4472 N N . PRO A 1 573 ? -15.706 15.246 15.762 1.00 92.19 573 PRO A N 1
ATOM 4473 C CA . PRO A 1 573 ? -14.914 16.424 16.067 1.00 92.19 573 PRO A CA 1
ATOM 4474 C C . PRO A 1 573 ? -15.153 17.531 15.037 1.00 92.19 573 PRO A C 1
ATOM 4476 O O . PRO A 1 573 ? -15.326 17.250 13.852 1.00 92.19 573 PRO A O 1
ATOM 4479 N N . ILE A 1 574 ? -15.061 18.785 15.475 1.00 91.06 574 ILE A N 1
ATOM 4480 C CA . ILE A 1 574 ? -14.795 19.913 14.574 1.00 91.06 574 ILE A CA 1
ATOM 4481 C C . ILE A 1 574 ? -13.351 19.784 14.080 1.00 91.06 574 ILE A C 1
ATOM 4483 O O . ILE A 1 574 ? -12.420 19.754 14.887 1.00 91.06 574 ILE A O 1
ATOM 4487 N N . MET A 1 575 ? -13.163 19.690 12.766 1.00 86.81 575 MET A N 1
ATOM 4488 C CA . MET A 1 575 ? -11.858 19.643 12.110 1.00 86.81 575 MET A CA 1
ATOM 4489 C C . MET A 1 575 ? -11.780 20.729 11.038 1.00 86.81 575 MET A C 1
ATOM 4491 O O . MET A 1 575 ? -12.156 20.506 9.888 1.00 86.81 575 MET A O 1
ATOM 4495 N N . ASP A 1 576 ? -11.254 21.894 11.418 1.00 82.12 576 ASP A N 1
ATOM 4496 C CA . ASP A 1 576 ? -11.068 23.056 10.535 1.00 82.12 576 ASP A CA 1
ATOM 4497 C C . ASP A 1 576 ? -9.836 22.894 9.631 1.00 82.12 576 ASP A C 1
ATOM 4499 O O . ASP A 1 576 ? -8.949 23.743 9.553 1.00 82.12 576 ASP A O 1
ATOM 4503 N N . CYS A 1 577 ? -9.769 21.751 8.959 1.00 80.12 577 CYS A N 1
ATOM 4504 C CA . CYS A 1 577 ? -8.785 21.442 7.944 1.00 80.12 577 CYS A CA 1
ATOM 4505 C C . CYS A 1 577 ? -9.489 20.901 6.703 1.00 80.12 577 CYS A C 1
ATOM 4507 O O . CYS A 1 577 ? -10.599 20.360 6.752 1.00 80.12 577 CYS A O 1
ATOM 4509 N N . THR A 1 578 ? -8.821 21.060 5.568 1.00 80.62 578 THR A N 1
ATOM 4510 C CA . THR A 1 578 ? -9.313 20.547 4.297 1.00 80.62 578 THR A CA 1
ATOM 4511 C C . THR A 1 578 ? -8.315 19.558 3.722 1.00 80.62 578 THR A C 1
ATOM 4513 O O . THR A 1 578 ? -7.118 19.628 3.997 1.00 80.62 578 THR A O 1
ATOM 4516 N N . VAL A 1 579 ? -8.819 18.611 2.944 1.00 77.31 579 VAL A N 1
ATOM 4517 C CA . VAL A 1 579 ? -8.014 17.595 2.277 1.00 77.31 579 VAL A CA 1
ATOM 4518 C C . VAL A 1 579 ? -8.532 17.410 0.863 1.00 77.31 579 VAL A C 1
ATOM 4520 O O . VAL A 1 579 ? -9.736 17.383 0.619 1.00 77.31 579 VAL A O 1
ATOM 4523 N N . ASN A 1 580 ? -7.629 17.255 -0.092 1.00 79.00 580 ASN A N 1
ATOM 4524 C CA . ASN A 1 580 ? -8.035 16.943 -1.450 1.00 79.00 580 ASN A CA 1
ATOM 4525 C C . ASN A 1 580 ? -8.291 15.439 -1.582 1.00 79.00 580 ASN A C 1
ATOM 4527 O O . ASN A 1 580 ? -7.359 14.632 -1.614 1.00 79.00 580 ASN A O 1
ATOM 4531 N N . MET A 1 581 ? -9.570 15.070 -1.630 1.00 85.75 581 MET A N 1
ATOM 4532 C CA . MET A 1 581 ? -10.009 13.685 -1.779 1.00 85.75 581 MET A CA 1
ATOM 4533 C C . MET A 1 581 ? -10.188 13.336 -3.253 1.00 85.75 581 MET A C 1
ATOM 4535 O O . MET A 1 581 ? -10.954 13.985 -3.957 1.00 85.75 581 MET A O 1
ATOM 4539 N N . CYS A 1 582 ? -9.518 12.284 -3.710 1.00 89.81 582 CYS A N 1
ATOM 4540 C CA . CYS A 1 582 ? -9.554 11.841 -5.098 1.00 89.81 582 CYS A CA 1
ATOM 4541 C C . CYS A 1 582 ? -10.295 10.498 -5.195 1.00 89.81 582 CYS A C 1
ATOM 4543 O O . CYS A 1 582 ? -9.790 9.497 -4.676 1.00 89.81 582 CYS A O 1
ATOM 4545 N N . PRO A 1 583 ? -11.482 10.432 -5.825 1.00 92.88 583 PRO A N 1
ATOM 4546 C CA . PRO A 1 583 ? -12.170 9.164 -6.052 1.00 92.88 583 PRO A CA 1
ATOM 4547 C C . PRO A 1 583 ? -11.290 8.184 -6.833 1.00 92.88 583 PRO A C 1
ATOM 4549 O O . PRO A 1 583 ? -10.670 8.551 -7.833 1.00 92.88 583 PRO A O 1
ATOM 4552 N N . VAL A 1 584 ? -11.196 6.938 -6.365 1.00 95.38 584 VAL A N 1
ATOM 4553 C CA . VAL A 1 584 ? -10.259 5.943 -6.922 1.00 95.38 584 VAL A CA 1
ATOM 4554 C C . VAL A 1 584 ? -10.498 5.633 -8.405 1.00 95.38 584 VAL A C 1
ATOM 4556 O O . VAL A 1 584 ? -9.549 5.365 -9.137 1.00 95.38 584 VAL A O 1
ATOM 4559 N N . ASP A 1 585 ? -11.748 5.701 -8.855 1.00 94.88 585 ASP A N 1
ATOM 4560 C CA . ASP A 1 585 ? -12.170 5.538 -10.246 1.00 94.88 585 ASP A CA 1
ATOM 4561 C C . ASP A 1 585 ? -11.669 6.686 -11.137 1.00 94.88 585 ASP A C 1
ATOM 4563 O O . ASP A 1 585 ? -11.119 6.430 -12.207 1.00 94.88 585 ASP A O 1
ATOM 4567 N N . TYR A 1 586 ? -11.737 7.931 -10.658 1.00 95.19 586 TYR A N 1
ATOM 4568 C CA . TYR A 1 586 ? -11.149 9.086 -11.350 1.00 95.19 586 TYR A CA 1
ATOM 4569 C C . TYR A 1 586 ? -9.623 8.998 -11.410 1.00 95.19 586 TYR A C 1
ATOM 4571 O O . TYR A 1 586 ? -9.030 9.243 -12.460 1.00 95.19 586 TYR A O 1
ATOM 4579 N N . VAL A 1 587 ? -8.977 8.620 -10.300 1.00 96.12 587 VAL A N 1
ATOM 4580 C CA . VAL A 1 587 ? -7.516 8.450 -10.257 1.00 96.12 587 VAL A CA 1
ATOM 4581 C C . VAL A 1 587 ? -7.075 7.377 -11.254 1.00 96.12 587 VAL A C 1
ATOM 4583 O O . VAL A 1 587 ? -6.118 7.597 -11.994 1.00 96.12 587 VAL A O 1
ATOM 4586 N N . ALA A 1 588 ? -7.783 6.245 -11.319 1.00 97.06 588 ALA A N 1
ATOM 4587 C CA . ALA A 1 588 ? -7.505 5.182 -12.281 1.00 97.06 588 ALA A CA 1
ATOM 4588 C C . ALA A 1 588 ? -7.709 5.633 -13.739 1.00 97.06 588 ALA A C 1
ATOM 4590 O O . ALA A 1 588 ? -6.867 5.332 -14.580 1.00 97.06 588 ALA A O 1
ATOM 4591 N N . GLU A 1 589 ? -8.774 6.381 -14.039 1.00 96.19 589 GLU A N 1
ATOM 4592 C CA . GLU A 1 589 ? -9.025 6.940 -15.378 1.00 96.19 589 GLU A CA 1
ATOM 4593 C C . GLU A 1 589 ? -7.923 7.919 -15.813 1.00 96.19 589 GLU A C 1
ATOM 4595 O O . GLU A 1 589 ? -7.398 7.804 -16.920 1.00 96.19 589 GLU A O 1
ATOM 4600 N N . ILE A 1 590 ? -7.514 8.842 -14.936 1.00 95.25 590 ILE A N 1
ATOM 4601 C CA . ILE A 1 590 ? -6.422 9.788 -15.217 1.00 95.25 590 ILE A CA 1
ATOM 4602 C C . ILE A 1 590 ? -5.106 9.037 -15.441 1.00 95.25 590 ILE A C 1
ATOM 4604 O O . ILE A 1 590 ? -4.406 9.308 -16.414 1.00 95.25 590 ILE A O 1
ATOM 4608 N N . LEU A 1 591 ? -4.795 8.059 -14.584 1.00 95.50 591 LEU A N 1
ATOM 4609 C CA . LEU A 1 591 ? -3.614 7.203 -14.718 1.00 95.50 591 LEU A CA 1
ATOM 4610 C C . LEU A 1 591 ? -3.561 6.518 -16.082 1.00 95.50 591 LEU A C 1
ATOM 4612 O O . LEU A 1 591 ? -2.545 6.601 -16.766 1.00 95.50 591 LEU A O 1
ATOM 4616 N N . VAL A 1 592 ? -4.649 5.861 -16.487 1.00 93.06 592 VAL A N 1
ATOM 4617 C CA . VAL A 1 592 ? -4.703 5.155 -17.772 1.00 93.06 592 VAL A CA 1
ATOM 4618 C C . VAL A 1 592 ? -4.554 6.131 -18.935 1.00 93.06 592 VAL A C 1
ATOM 4620 O O . VAL A 1 592 ? -3.814 5.834 -19.867 1.00 93.06 592 VAL A O 1
ATOM 4623 N N . ARG A 1 593 ? -5.145 7.328 -18.863 1.00 91.81 593 ARG A N 1
ATOM 4624 C CA . ARG A 1 593 ? -4.943 8.366 -19.888 1.00 91.81 593 ARG A CA 1
ATOM 4625 C C . ARG A 1 593 ? -3.497 8.844 -19.979 1.00 91.81 593 ARG A C 1
ATOM 4627 O O . ARG A 1 593 ? -2.990 8.956 -21.086 1.00 91.81 593 ARG A O 1
ATOM 4634 N N . ILE A 1 594 ? -2.825 9.067 -18.847 1.00 91.94 594 ILE A N 1
ATOM 4635 C CA . ILE A 1 594 ? -1.398 9.437 -18.813 1.00 91.94 594 ILE A CA 1
ATOM 4636 C C . ILE A 1 594 ? -0.543 8.333 -19.445 1.00 91.94 594 ILE A C 1
ATOM 4638 O O . ILE A 1 594 ? 0.323 8.621 -20.265 1.00 91.94 594 ILE A O 1
ATOM 4642 N N . VAL A 1 595 ? -0.813 7.068 -19.108 1.00 88.12 595 VAL A N 1
ATOM 4643 C CA . VAL A 1 595 ? -0.135 5.898 -19.700 1.00 88.12 595 VAL A CA 1
ATOM 4644 C C . VAL A 1 595 ? -0.330 5.832 -21.221 1.00 88.12 595 VAL A C 1
ATOM 4646 O O . VAL A 1 595 ? 0.526 5.321 -21.937 1.00 88.12 595 VAL A O 1
ATOM 4649 N N . SER A 1 596 ? -1.449 6.359 -21.713 1.00 81.25 596 SER A N 1
ATOM 4650 C CA . SER A 1 596 ? -1.835 6.330 -23.125 1.00 81.25 596 SER A CA 1
ATOM 4651 C C . SER A 1 596 ? -1.305 7.518 -23.937 1.00 81.25 596 SER A C 1
ATOM 4653 O O . SER A 1 596 ? -1.489 7.535 -25.150 1.00 81.25 596 SER A O 1
ATOM 4655 N N . GLU A 1 597 ? -0.688 8.514 -23.294 1.00 83.25 597 GLU A N 1
ATOM 4656 C CA . GLU A 1 597 ? -0.265 9.769 -23.920 1.00 83.25 597 GLU A CA 1
ATOM 4657 C C . GLU A 1 597 ? 1.268 9.804 -24.075 1.00 83.25 597 GLU A C 1
ATOM 4659 O O . GLU A 1 597 ? 1.982 9.984 -23.084 1.00 83.25 597 GLU A O 1
ATOM 4664 N N . PRO A 1 598 ? 1.813 9.711 -25.302 1.00 77.50 59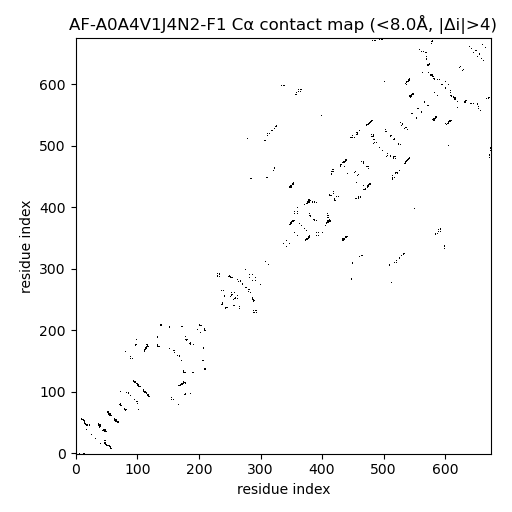8 PRO A N 1
ATOM 4665 C CA . PRO A 1 598 ? 3.261 9.727 -25.530 1.00 77.50 598 PRO A CA 1
ATOM 4666 C C . PRO A 1 598 ? 3.948 10.973 -24.959 1.00 77.50 598 PRO A C 1
ATOM 4668 O O . PRO A 1 598 ? 5.056 10.897 -24.423 1.00 77.50 598 PRO A O 1
ATOM 4671 N N . LYS A 1 599 ? 3.280 12.134 -25.018 1.00 82.12 599 LYS A N 1
ATOM 4672 C CA . LYS A 1 599 ? 3.818 13.393 -24.480 1.00 82.12 599 LYS A CA 1
ATOM 4673 C C . LYS A 1 599 ? 3.994 13.357 -22.970 1.00 82.12 599 LYS A C 1
ATOM 4675 O O . LYS A 1 599 ? 4.862 14.065 -22.464 1.00 82.12 599 LYS A O 1
ATOM 4680 N N . ALA A 1 600 ? 3.253 12.516 -22.249 1.00 85.81 600 ALA A N 1
ATOM 4681 C CA . ALA A 1 600 ? 3.385 12.432 -20.803 1.00 85.81 600 ALA A CA 1
ATOM 4682 C C . ALA A 1 600 ? 4.785 11.980 -20.362 1.00 85.81 600 ALA A C 1
ATOM 4684 O O . ALA A 1 600 ? 5.290 12.430 -19.334 1.00 85.81 600 ALA A O 1
ATOM 4685 N N . LEU A 1 601 ? 5.446 11.164 -21.186 1.00 86.19 601 LEU A N 1
ATOM 4686 C CA . LEU A 1 601 ? 6.827 10.727 -20.982 1.00 86.19 601 LEU A CA 1
ATOM 4687 C C . LEU A 1 601 ? 7.843 11.868 -21.139 1.00 86.19 601 LEU A C 1
ATOM 4689 O O . LEU A 1 601 ? 8.961 11.734 -20.660 1.00 86.19 601 LEU A O 1
ATOM 4693 N N . THR A 1 602 ? 7.472 12.982 -21.786 1.00 79.25 602 THR A N 1
ATOM 4694 C CA . THR A 1 602 ? 8.302 14.201 -21.848 1.00 79.25 602 THR A CA 1
ATOM 4695 C C . THR A 1 602 ? 8.068 15.127 -20.656 1.00 79.25 602 THR A C 1
ATOM 4697 O O . THR A 1 602 ? 9.002 15.773 -20.198 1.00 79.25 602 THR A O 1
ATOM 4700 N N . THR A 1 603 ? 6.835 15.187 -20.143 1.00 78.06 603 THR A N 1
ATOM 4701 C CA . THR A 1 603 ? 6.463 16.024 -18.990 1.00 78.06 603 THR A CA 1
ATOM 4702 C C . THR A 1 603 ? 6.975 15.437 -17.673 1.00 78.06 603 THR A C 1
ATOM 4704 O O . THR A 1 603 ? 7.354 16.170 -16.765 1.00 78.06 603 THR A O 1
ATOM 4707 N N . GLY A 1 604 ? 7.011 14.107 -17.568 1.00 83.81 604 GLY A N 1
ATOM 4708 C CA . GLY A 1 604 ? 7.718 13.374 -16.520 1.00 83.81 604 GLY A CA 1
ATOM 4709 C C . GLY A 1 604 ? 7.001 13.275 -15.170 1.00 83.81 604 GLY A C 1
ATOM 4710 O O . GLY A 1 604 ? 7.104 12.231 -14.537 1.00 83.81 604 GLY A O 1
ATOM 4711 N N . THR A 1 605 ? 6.253 14.281 -14.711 1.00 95.50 605 THR A N 1
ATOM 4712 C CA . THR A 1 605 ? 5.582 14.250 -13.393 1.00 95.50 605 THR A CA 1
ATOM 4713 C C . THR A 1 605 ? 4.178 14.842 -13.449 1.00 95.50 605 THR A C 1
ATOM 4715 O O . THR A 1 605 ? 3.971 15.835 -14.132 1.00 95.50 605 THR A O 1
ATOM 4718 N N . PHE A 1 606 ? 3.234 14.236 -12.719 1.00 95.94 606 PHE A N 1
ATOM 4719 C CA . PHE A 1 606 ? 1.827 14.633 -12.665 1.00 95.94 606 PHE A CA 1
ATOM 4720 C C . PHE A 1 606 ? 1.289 14.675 -11.235 1.00 95.94 606 PHE A C 1
ATOM 4722 O O . PHE A 1 606 ? 1.432 13.704 -10.482 1.00 95.94 606 PHE A O 1
ATOM 4729 N N . HIS A 1 607 ? 0.606 15.756 -10.874 1.00 93.81 607 HIS A N 1
ATOM 4730 C CA . HIS A 1 607 ? -0.146 15.891 -9.630 1.00 93.81 607 HIS A CA 1
ATOM 4731 C C . HIS A 1 607 ? -1.618 15.553 -9.889 1.00 93.81 607 HIS A C 1
ATOM 4733 O O . HIS A 1 607 ? -2.339 16.278 -10.567 1.00 93.81 607 HIS A O 1
ATOM 4739 N N . VAL A 1 608 ? -2.093 14.428 -9.346 1.00 92.56 608 VAL A N 1
ATOM 4740 C CA . VAL A 1 608 ? -3.494 14.011 -9.510 1.00 92.56 608 VAL A CA 1
ATOM 4741 C C . VAL A 1 608 ? -4.263 14.421 -8.272 1.00 92.56 608 VAL A C 1
ATOM 4743 O O . VAL A 1 608 ? -4.247 13.728 -7.253 1.00 92.56 608 VAL A O 1
ATOM 4746 N N . ASN A 1 609 ? -4.916 15.573 -8.368 1.00 85.44 609 ASN A N 1
ATOM 4747 C CA . ASN A 1 609 ? -5.551 16.217 -7.235 1.00 85.44 609 ASN A CA 1
ATOM 4748 C C . ASN A 1 609 ? -6.985 16.658 -7.550 1.00 85.44 609 ASN A C 1
ATOM 4750 O O . ASN A 1 609 ? -7.329 16.932 -8.700 1.00 85.44 609 ASN A O 1
ATOM 4754 N N . ALA A 1 610 ? -7.834 16.731 -6.525 1.00 82.19 610 ALA A N 1
ATOM 4755 C CA . ALA A 1 610 ? -9.176 17.278 -6.685 1.00 82.19 610 ALA A CA 1
ATOM 4756 C C . ALA A 1 610 ? -9.104 18.801 -6.913 1.00 82.19 610 ALA A C 1
ATOM 4758 O O . ALA A 1 610 ? -8.309 19.469 -6.254 1.00 82.19 610 ALA A O 1
ATOM 4759 N N . PRO A 1 611 ? -9.948 19.373 -7.793 1.00 74.69 611 PRO A N 1
ATOM 4760 C CA . PRO A 1 611 ? -9.919 20.806 -8.102 1.00 74.69 611 PRO A CA 1
ATOM 4761 C C . PRO A 1 611 ? -10.381 21.689 -6.935 1.00 74.69 611 PRO A C 1
ATOM 4763 O O . PRO A 1 611 ? -10.140 22.893 -6.944 1.00 74.69 611 PRO A O 1
ATOM 4766 N N . ALA A 1 612 ? -11.065 21.110 -5.945 1.00 79.25 612 ALA A N 1
ATOM 4767 C CA . ALA A 1 612 ? -11.490 21.799 -4.739 1.00 79.25 612 ALA A CA 1
ATOM 4768 C C . ALA A 1 612 ? -11.212 20.922 -3.509 1.00 79.25 612 ALA A C 1
ATOM 4770 O O . ALA A 1 612 ? -11.535 19.727 -3.531 1.00 79.25 612 ALA A O 1
ATOM 4771 N N . PRO A 1 613 ? -10.651 21.500 -2.434 1.00 79.44 613 PRO A N 1
ATOM 4772 C CA . PRO A 1 613 ? -10.379 20.765 -1.216 1.00 79.44 613 PRO A CA 1
ATOM 4773 C C . PRO A 1 613 ? -11.675 20.471 -0.457 1.00 79.44 613 PRO A C 1
ATOM 4775 O O . PRO A 1 613 ? -12.594 21.287 -0.400 1.00 79.44 613 PRO A O 1
ATOM 4778 N N . PHE A 1 614 ? -11.742 19.281 0.130 1.00 83.12 614 PHE A N 1
ATOM 4779 C CA . PHE A 1 614 ? -12.887 18.791 0.885 1.00 83.12 614 PHE A CA 1
ATOM 4780 C C . PHE A 1 614 ? -12.714 19.110 2.376 1.00 83.12 614 PHE A C 1
ATOM 4782 O O . PHE A 1 614 ? -11.661 18.825 2.948 1.00 83.12 614 PHE A O 1
ATOM 4789 N N . SER A 1 615 ? -13.739 19.665 3.027 1.00 87.69 615 SER A N 1
ATOM 4790 C CA . SER A 1 615 ? -13.731 19.931 4.473 1.00 87.69 615 SER A CA 1
ATOM 4791 C C . SER A 1 615 ? -14.175 18.699 5.255 1.00 87.69 615 SER A C 1
ATOM 4793 O O . SER A 1 615 ? -15.243 18.151 5.005 1.00 87.69 615 SER A O 1
ATOM 4795 N N . TYR A 1 616 ? -13.409 18.268 6.257 1.00 86.62 616 TYR A N 1
ATOM 4796 C CA . TYR A 1 616 ? -13.823 17.133 7.092 1.00 86.62 616 TYR A CA 1
ATOM 4797 C C . TYR A 1 616 ? -15.151 17.370 7.823 1.00 86.62 616 TYR A C 1
ATOM 4799 O O . TYR A 1 616 ? -15.914 16.421 8.019 1.00 86.62 616 TYR A O 1
ATOM 4807 N N . ASN A 1 617 ? -15.448 18.624 8.173 1.00 90.38 617 ASN A N 1
ATOM 4808 C CA . ASN A 1 617 ? -16.727 19.000 8.769 1.00 90.38 617 ASN A CA 1
ATOM 4809 C C . ASN A 1 617 ? -17.903 18.664 7.833 1.00 90.38 617 ASN A C 1
ATOM 4811 O O . ASN A 1 617 ? -18.926 18.161 8.302 1.00 90.38 617 ASN A O 1
ATOM 4815 N N . ASP A 1 618 ? -17.727 18.806 6.513 1.00 89.88 618 ASP A N 1
ATOM 4816 C CA . ASP A 1 618 ? -18.769 18.486 5.529 1.00 89.88 618 ASP A CA 1
ATOM 4817 C C . ASP A 1 618 ? -19.115 16.990 5.540 1.00 89.88 618 ASP A C 1
ATOM 4819 O O . ASP A 1 618 ? -20.283 16.634 5.381 1.00 89.88 618 ASP A O 1
ATOM 4823 N N . VAL A 1 619 ? -18.144 16.093 5.790 1.00 89.00 619 VAL A N 1
ATOM 4824 C CA . VAL A 1 619 ? -18.433 14.651 5.944 1.00 89.00 619 VAL A CA 1
ATOM 4825 C C . VAL A 1 619 ? -19.419 14.440 7.089 1.00 89.00 619 VAL A C 1
ATOM 4827 O O . VAL A 1 619 ? -20.416 13.733 6.935 1.00 89.00 619 VAL A O 1
ATOM 4830 N N . PHE A 1 620 ? -19.145 15.036 8.248 1.00 92.06 620 PHE A N 1
ATOM 4831 C CA . PHE A 1 620 ? -19.968 14.841 9.440 1.00 92.06 620 PHE A CA 1
ATOM 4832 C C . PHE A 1 620 ? -21.349 15.482 9.295 1.00 92.06 620 PHE A C 1
ATOM 4834 O O . PHE A 1 620 ? -22.343 14.903 9.741 1.00 92.06 620 PHE A O 1
ATOM 4841 N N . ASP A 1 621 ? -21.437 16.619 8.609 1.00 91.69 621 ASP A N 1
ATOM 4842 C CA . ASP A 1 621 ? -22.705 17.260 8.267 1.00 91.69 621 ASP A CA 1
ATOM 4843 C C . ASP A 1 621 ? -23.551 16.380 7.350 1.00 91.69 621 ASP A C 1
ATOM 4845 O O . ASP A 1 621 ? -24.731 16.154 7.633 1.00 91.69 621 ASP A O 1
ATOM 4849 N N . GLN A 1 622 ? -22.944 15.790 6.318 1.00 91.00 622 GLN A N 1
ATOM 4850 C CA . GLN A 1 622 ? -23.634 14.846 5.441 1.00 91.00 622 GLN A CA 1
ATOM 4851 C C . GLN A 1 622 ? -24.120 13.607 6.201 1.00 91.00 622 GLN A C 1
ATOM 4853 O O . GLN A 1 622 ? -25.258 13.183 6.006 1.00 91.00 622 GLN A O 1
ATOM 4858 N N . LEU A 1 623 ? -23.330 13.050 7.125 1.00 91.69 623 LEU A N 1
ATOM 4859 C CA . LEU A 1 623 ? -23.783 11.926 7.958 1.00 91.69 623 LEU A CA 1
ATOM 4860 C C . LEU A 1 623 ? -25.043 12.275 8.768 1.00 91.69 623 LEU A C 1
ATOM 4862 O O . LEU A 1 623 ? -25.950 11.447 8.876 1.00 91.69 623 LEU A O 1
ATOM 4866 N N . ARG A 1 624 ? -25.142 13.501 9.296 1.00 93.06 624 ARG A N 1
ATOM 4867 C CA . ARG A 1 624 ? -26.354 13.962 9.994 1.00 93.06 624 ARG A CA 1
ATOM 4868 C C . ARG A 1 624 ? -27.551 14.062 9.048 1.00 93.06 624 ARG A C 1
ATOM 4870 O O . ARG A 1 624 ? -28.643 13.635 9.418 1.00 93.06 624 ARG A O 1
ATOM 4877 N N . VAL A 1 625 ? -27.346 14.545 7.820 1.00 93.44 625 VAL A N 1
ATOM 4878 C CA . VAL A 1 625 ? -28.384 14.569 6.770 1.00 93.44 625 VAL A CA 1
ATOM 4879 C C . VAL A 1 625 ? -28.859 13.153 6.417 1.00 93.44 625 VAL A C 1
ATOM 4881 O O . VAL A 1 625 ? -30.057 12.939 6.244 1.00 93.44 625 VAL A O 1
ATOM 4884 N N . TYR A 1 626 ? -27.957 12.167 6.399 1.00 90.44 626 TYR A N 1
ATOM 4885 C CA . TYR A 1 626 ? -28.286 10.750 6.187 1.00 90.44 626 TYR A CA 1
ATOM 4886 C C . TYR A 1 626 ? -28.939 10.056 7.398 1.00 90.44 626 TYR A C 1
ATOM 4888 O O . TYR A 1 626 ? -29.247 8.866 7.327 1.00 90.44 626 TYR A O 1
ATOM 4896 N N . GLY A 1 627 ? -29.194 10.779 8.495 1.00 92.44 627 GLY A N 1
ATOM 4897 C CA . GLY A 1 627 ? -29.956 10.286 9.645 1.00 92.44 627 GLY A CA 1
ATOM 4898 C C . GLY A 1 627 ? -29.120 9.718 10.792 1.00 92.44 627 GLY A C 1
ATOM 4899 O O . GLY A 1 627 ? -29.687 9.132 11.715 1.00 92.44 627 GLY A O 1
ATOM 4900 N N . PHE A 1 628 ? -27.793 9.889 10.782 1.00 93.88 628 PHE A N 1
ATOM 4901 C CA . PHE A 1 628 ? -26.963 9.534 11.934 1.00 93.88 628 PHE A CA 1
ATOM 4902 C C . PHE A 1 628 ? -27.056 10.607 13.026 1.00 93.88 628 PHE A C 1
ATOM 4904 O O . PHE A 1 628 ? -26.792 11.787 12.791 1.00 93.88 628 PHE A O 1
ATOM 4911 N N . THR A 1 629 ? -27.375 10.194 14.254 1.00 92.44 629 THR A N 1
ATOM 4912 C CA . THR A 1 629 ? -27.364 11.084 15.423 1.00 92.44 629 THR A CA 1
ATOM 4913 C C . THR A 1 629 ? -25.924 11.325 15.877 1.00 92.44 629 THR A C 1
ATOM 4915 O O . THR A 1 629 ? -25.358 10.522 16.617 1.00 92.44 629 THR A O 1
ATOM 4918 N N . LEU A 1 630 ? -25.332 12.428 15.415 1.00 95.06 630 LEU A N 1
ATOM 4919 C CA . LEU A 1 630 ? -23.973 12.850 15.759 1.00 95.06 630 LEU A CA 1
ATOM 4920 C C . LEU A 1 630 ? -23.991 14.204 16.468 1.00 95.06 630 LEU A C 1
ATOM 4922 O O . LEU A 1 630 ? -24.489 15.195 15.931 1.00 95.06 630 LEU A O 1
ATOM 4926 N N . GLU A 1 631 ? -23.408 14.252 17.661 1.00 95.50 631 GLU A N 1
ATOM 4927 C CA . GLU A 1 631 ? -23.099 15.500 18.356 1.00 95.50 631 GLU A CA 1
ATOM 4928 C C . GLU A 1 631 ? -21.747 16.036 17.856 1.00 95.50 631 GLU A C 1
ATOM 4930 O O . GLU A 1 631 ? -20.731 15.344 17.947 1.00 95.50 631 GLU A O 1
ATOM 4935 N N . ILE A 1 632 ? -21.731 17.251 17.303 1.00 95.00 632 ILE A N 1
ATOM 4936 C CA . ILE A 1 632 ? -20.496 17.907 16.852 1.00 95.00 632 ILE A CA 1
ATOM 4937 C C . ILE A 1 632 ? -19.877 18.649 18.038 1.00 95.00 632 ILE A C 1
ATOM 4939 O O . ILE A 1 632 ? -20.555 19.462 18.667 1.00 95.00 632 ILE A O 1
ATOM 4943 N N . ILE A 1 633 ? -18.614 18.362 18.350 1.00 94.88 633 ILE A N 1
ATOM 4944 C CA . ILE A 1 633 ? -17.912 18.895 19.528 1.00 94.88 633 ILE A CA 1
ATOM 4945 C C . ILE A 1 633 ? -16.466 19.277 19.198 1.00 94.88 633 ILE A C 1
ATOM 4947 O O . ILE A 1 633 ? -15.881 18.763 18.245 1.00 94.88 633 ILE A O 1
ATOM 4951 N N . ASP A 1 634 ? -15.863 20.139 20.016 1.00 92.06 634 ASP A N 1
ATOM 4952 C CA . ASP A 1 634 ? -14.468 20.556 19.835 1.00 92.06 634 ASP A CA 1
ATOM 4953 C C . ASP A 1 634 ? -13.506 19.360 19.839 1.00 92.06 634 ASP A C 1
ATOM 4955 O O . ASP A 1 634 ? -13.615 18.454 20.676 1.00 92.06 634 ASP A O 1
ATOM 4959 N N . TYR A 1 635 ? -12.506 19.393 18.954 1.00 87.88 635 TYR A N 1
ATOM 4960 C CA . TYR A 1 635 ? -11.532 18.312 18.781 1.00 87.88 635 TYR A CA 1
ATOM 4961 C C . TYR A 1 635 ? -10.878 17.843 20.101 1.00 87.88 635 TYR A C 1
ATOM 4963 O O . TYR A 1 635 ? -10.929 16.644 20.390 1.00 87.88 635 TYR A O 1
ATOM 4971 N N . PRO A 1 636 ? -10.369 18.720 20.998 1.00 85.75 636 PRO A N 1
ATOM 4972 C CA . PRO A 1 636 ? -9.778 18.271 22.263 1.00 85.75 636 PRO A CA 1
ATOM 4973 C C . PRO A 1 636 ? -10.773 17.576 23.206 1.00 85.75 636 PRO A C 1
ATOM 4975 O O . PRO A 1 636 ? -10.384 16.713 23.999 1.00 85.75 636 PRO A O 1
ATOM 4978 N N . ILE A 1 637 ? -12.056 17.948 23.147 1.00 88.88 637 ILE A N 1
ATOM 4979 C CA . ILE A 1 637 ? -13.124 17.322 23.940 1.00 88.88 637 ILE A CA 1
ATOM 4980 C C . ILE A 1 637 ? -13.453 15.953 23.346 1.00 88.88 637 ILE A C 1
ATOM 4982 O O . ILE A 1 637 ? -13.524 14.961 24.076 1.00 88.88 637 ILE A O 1
ATOM 4986 N N . TRP A 1 638 ? -13.571 15.875 22.023 1.00 90.44 638 TRP A N 1
ATOM 4987 C CA . TRP A 1 638 ? -13.774 14.621 21.311 1.00 90.44 638 TRP A CA 1
ATOM 4988 C C . TRP A 1 638 ? -12.659 13.608 21.591 1.00 90.44 638 TRP A C 1
ATOM 4990 O O . TRP A 1 638 ? -12.950 12.466 21.943 1.00 90.44 638 TRP A O 1
ATOM 5000 N N . CYS A 1 639 ? -11.397 14.044 21.596 1.00 83.12 639 CYS A N 1
ATOM 5001 C CA . CYS A 1 639 ? -10.242 13.230 21.980 1.00 83.12 639 CYS A CA 1
ATOM 5002 C C . CYS A 1 639 ? -10.377 12.614 23.384 1.00 83.12 639 CYS A C 1
ATOM 5004 O O . CYS A 1 639 ? -9.993 11.463 23.605 1.00 83.12 639 CYS A O 1
ATOM 5006 N N . LYS A 1 640 ? -10.944 13.349 24.354 1.00 83.94 640 LYS A N 1
ATOM 5007 C CA . LYS A 1 640 ? -11.208 12.820 25.706 1.00 83.94 640 LYS A CA 1
ATOM 5008 C C . LYS A 1 640 ? -12.292 11.742 25.687 1.00 83.94 640 LYS A C 1
ATOM 5010 O O . LYS A 1 640 ? -12.120 10.710 26.333 1.00 83.94 640 LYS A O 1
ATOM 5015 N N . HIS A 1 641 ? -13.376 11.955 24.939 1.00 86.69 641 HIS A N 1
ATOM 5016 C CA . HIS A 1 641 ? -14.437 10.955 24.783 1.00 86.69 641 HIS A CA 1
ATOM 5017 C C . HIS A 1 641 ? -13.936 9.695 24.082 1.00 86.69 641 HIS A C 1
ATOM 5019 O O . HIS A 1 641 ? -14.218 8.590 24.541 1.00 86.69 641 HIS A O 1
ATOM 5025 N N . LEU A 1 642 ? -13.145 9.859 23.023 1.00 83.19 642 LEU A N 1
ATOM 5026 C CA . LEU A 1 642 ? -12.542 8.750 22.303 1.00 83.19 642 LEU A CA 1
ATOM 5027 C C . LEU A 1 642 ? -11.606 7.940 23.216 1.00 83.19 642 LEU A C 1
ATOM 5029 O O . LEU A 1 642 ? -11.753 6.723 23.295 1.00 83.19 642 LEU A O 1
ATOM 5033 N N . LYS A 1 643 ? -10.719 8.599 23.982 1.00 77.38 643 LYS A N 1
ATOM 5034 C CA . LYS A 1 643 ? -9.866 7.948 25.002 1.00 77.38 643 LYS A CA 1
ATOM 5035 C C . LYS A 1 643 ? -10.677 7.151 26.023 1.00 77.38 643 LYS A C 1
ATOM 5037 O O . LYS A 1 643 ? -10.271 6.060 26.404 1.00 77.38 643 LYS A O 1
ATOM 5042 N N . ALA A 1 644 ? -11.802 7.698 26.480 1.00 78.69 644 ALA A N 1
ATOM 5043 C CA . ALA A 1 644 ? -12.653 7.038 27.466 1.00 78.69 644 ALA A CA 1
ATOM 5044 C C . ALA A 1 644 ? -13.385 5.813 26.892 1.00 78.69 644 ALA A C 1
ATOM 5046 O O . ALA A 1 644 ? -13.571 4.830 27.609 1.00 78.69 644 ALA A O 1
ATOM 5047 N N . ALA A 1 645 ? -13.782 5.871 25.617 1.00 73.25 645 ALA A N 1
ATOM 5048 C CA . ALA A 1 645 ? -14.490 4.799 24.920 1.00 73.25 645 ALA A CA 1
ATOM 5049 C C . ALA A 1 645 ? -13.565 3.669 24.427 1.00 73.25 645 ALA A C 1
ATOM 5051 O O . ALA A 1 645 ? -14.014 2.544 24.250 1.00 73.25 645 ALA A O 1
ATOM 5052 N N . ALA A 1 646 ? -12.282 3.954 24.210 1.00 66.38 646 ALA A N 1
ATOM 5053 C CA . ALA A 1 646 ? -11.300 3.048 23.624 1.00 66.38 646 ALA A CA 1
ATOM 5054 C C . ALA A 1 646 ? -10.491 2.283 24.692 1.00 66.38 646 ALA A C 1
ATOM 5056 O O . ALA A 1 646 ? -9.273 2.444 24.785 1.00 66.38 646 ALA A O 1
ATOM 5057 N N . GLN A 1 647 ? -11.143 1.459 25.520 1.00 59.22 647 GLN A N 1
ATOM 5058 C CA . GLN A 1 647 ? -10.441 0.661 26.542 1.00 59.22 647 GLN A CA 1
ATOM 5059 C C . GLN A 1 647 ? -9.876 -0.653 25.975 1.00 59.22 647 GLN A C 1
ATOM 5061 O O . GLN A 1 647 ? -8.834 -1.120 26.438 1.00 59.22 647 GLN A O 1
ATOM 5066 N N . LYS A 1 648 ? -10.504 -1.216 24.934 1.00 55.12 648 LYS A N 1
ATOM 5067 C CA . LYS A 1 648 ? -10.069 -2.416 24.201 1.00 55.12 648 LYS A CA 1
ATOM 5068 C C . LYS A 1 648 ? -10.043 -2.188 22.681 1.00 55.12 648 LYS A C 1
ATOM 5070 O O . LYS A 1 648 ? -10.809 -1.365 22.180 1.00 55.12 648 LYS A O 1
ATOM 5075 N N . PRO A 1 649 ? -9.228 -2.960 21.930 1.00 49.16 649 PRO A N 1
ATOM 5076 C CA . PRO A 1 649 ? -9.052 -2.798 20.483 1.00 49.16 649 PRO A CA 1
ATOM 5077 C C . PRO A 1 649 ? -10.311 -2.813 19.616 1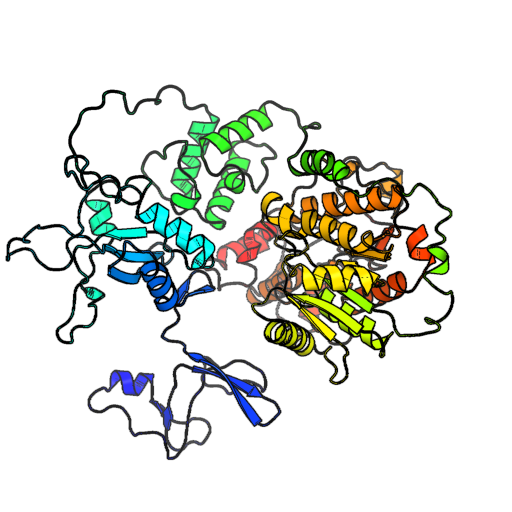.00 49.16 649 PRO A C 1
ATOM 5079 O O . PRO A 1 649 ? -10.334 -2.163 18.574 1.00 49.16 649 PRO A O 1
ATOM 5082 N N . ASP A 1 650 ? -11.351 -3.522 20.050 1.00 59.94 650 ASP A N 1
ATOM 5083 C CA . ASP A 1 650 ? -12.592 -3.688 19.290 1.00 59.94 650 ASP A CA 1
ATOM 5084 C C . ASP A 1 650 ? -13.688 -2.680 19.685 1.00 59.94 650 ASP A C 1
ATOM 5086 O O . ASP A 1 650 ? -14.747 -2.648 19.055 1.00 59.94 650 ASP A O 1
ATOM 5090 N N . ASP A 1 651 ? -13.450 -1.843 20.703 1.00 63.34 651 ASP A N 1
ATOM 5091 C CA . ASP A 1 651 ? -14.477 -0.958 21.271 1.00 63.34 651 ASP A CA 1
ATOM 5092 C C . ASP A 1 651 ? -14.840 0.201 20.327 1.00 63.34 651 ASP A C 1
ATOM 5094 O O . ASP A 1 651 ? -15.974 0.683 20.322 1.00 63.34 651 ASP A O 1
ATOM 5098 N N . ASN A 1 652 ? -13.892 0.652 19.499 1.00 77.06 652 ASN A N 1
ATOM 5099 C CA . ASN A 1 652 ? -14.116 1.698 18.504 1.00 77.06 652 ASN A CA 1
ATOM 5100 C C . ASN A 1 652 ? -13.177 1.525 17.297 1.00 77.06 652 ASN A C 1
ATOM 5102 O O . ASN A 1 652 ? -12.003 1.198 17.449 1.00 77.06 652 ASN A O 1
ATOM 5106 N N . ALA A 1 653 ? -13.665 1.802 16.087 1.00 79.88 653 ALA A N 1
ATOM 5107 C CA . ALA A 1 653 ? -12.905 1.702 14.839 1.00 79.88 653 ALA A CA 1
ATOM 5108 C C . ALA A 1 653 ? -11.668 2.618 14.786 1.00 79.88 653 ALA A C 1
ATOM 5110 O O . ALA A 1 653 ? -10.724 2.335 14.042 1.00 79.88 653 ALA A O 1
ATOM 5111 N N . LEU A 1 654 ? -11.663 3.686 15.587 1.00 73.62 654 LEU A N 1
ATOM 5112 C CA . LEU A 1 654 ? -10.539 4.602 15.758 1.00 73.62 654 LEU A CA 1
ATOM 5113 C C . LEU A 1 654 ? -9.503 4.113 16.770 1.00 73.62 654 LEU A C 1
ATOM 5115 O O . LEU A 1 654 ? -8.456 4.738 16.874 1.00 73.62 654 LEU A O 1
ATOM 5119 N N . TYR A 1 655 ? -9.729 3.011 17.493 1.00 68.75 655 TYR A N 1
ATOM 5120 C CA . TYR A 1 655 ? -8.785 2.528 18.506 1.00 68.75 655 TYR A CA 1
ATOM 5121 C C . TYR A 1 655 ? -7.379 2.309 17.935 1.00 68.75 655 TYR A C 1
ATOM 5123 O O . TYR A 1 655 ? -6.385 2.733 18.516 1.00 68.75 655 TYR A O 1
ATOM 5131 N N . SER A 1 656 ? -7.272 1.694 16.754 1.00 58.94 656 SER A N 1
ATOM 5132 C CA . SER A 1 656 ? -5.978 1.483 16.090 1.00 58.94 656 SER A CA 1
ATOM 5133 C C . SER A 1 656 ? -5.321 2.780 15.604 1.00 58.94 656 SER A C 1
ATOM 5135 O O . SER A 1 656 ? -4.148 2.770 15.247 1.00 58.94 656 SER A O 1
ATOM 5137 N N . LEU A 1 657 ? -6.085 3.872 15.549 1.00 60.91 657 LEU A N 1
ATOM 5138 C CA . LEU A 1 657 ? -5.667 5.199 15.106 1.00 60.91 657 LEU A CA 1
ATOM 5139 C C . LEU A 1 657 ? -5.626 6.206 16.254 1.00 60.91 657 LEU A C 1
ATOM 5141 O O . LEU A 1 657 ? -5.356 7.374 15.995 1.00 60.91 657 LEU A O 1
ATOM 5145 N N . LEU A 1 658 ? -5.870 5.771 17.501 1.00 63.94 658 LEU A N 1
ATOM 5146 C CA . LEU A 1 658 ? -5.984 6.658 18.657 1.00 63.94 658 LEU A CA 1
ATOM 5147 C C . LEU A 1 658 ? -4.784 7.602 18.711 1.00 63.94 658 LEU A C 1
ATOM 5149 O O . LEU A 1 658 ? -4.940 8.767 18.997 1.00 63.94 658 LEU A O 1
ATOM 5153 N N . MET A 1 659 ? -3.596 7.138 18.340 1.00 53.88 659 MET A N 1
ATOM 5154 C CA . MET A 1 659 ? -2.411 7.986 18.283 1.00 53.88 659 MET A CA 1
ATOM 5155 C C . MET A 1 659 ? -2.480 9.133 17.299 1.00 53.88 659 MET A C 1
ATOM 5157 O O . MET A 1 659 ? -2.384 10.288 17.690 1.00 53.88 659 MET A O 1
ATOM 5161 N N . PHE A 1 660 ? -2.737 8.805 16.042 1.00 55.44 660 PHE A N 1
ATOM 5162 C CA . PHE A 1 660 ? -2.835 9.783 14.967 1.00 55.44 660 PHE A CA 1
ATOM 5163 C C . PHE A 1 660 ? -3.958 10.804 15.211 1.00 55.44 660 PHE A C 1
ATOM 5165 O O . PHE A 1 660 ? -3.896 11.941 14.770 1.00 55.44 660 PHE A O 1
ATOM 5172 N N . VAL A 1 661 ? -4.983 10.376 15.944 1.00 59.81 661 VAL A N 1
ATOM 5173 C CA . VAL A 1 661 ? -6.215 11.106 16.237 1.00 59.81 661 VAL A CA 1
ATOM 5174 C C . VAL A 1 661 ? -6.169 11.822 17.597 1.00 59.81 661 VAL A C 1
ATOM 5176 O O . VAL A 1 661 ? -7.097 12.534 17.957 1.00 59.81 661 VAL A O 1
ATOM 5179 N N . LEU A 1 662 ? -5.129 11.620 18.405 1.00 57.69 662 LEU A N 1
ATOM 5180 C CA . LEU A 1 662 ? -4.959 12.300 19.696 1.00 57.69 662 LEU A CA 1
ATOM 5181 C C . LEU A 1 662 ? -3.808 13.298 19.688 1.00 57.69 662 LEU A C 1
ATOM 5183 O O . LEU A 1 662 ? -3.820 14.219 20.508 1.00 57.69 662 LEU A O 1
ATOM 5187 N N . ASP A 1 663 ? -2.867 13.126 18.766 1.00 54.38 663 ASP A N 1
ATOM 5188 C CA . ASP A 1 663 ? -1.972 14.182 18.313 1.00 54.38 663 ASP A CA 1
ATOM 5189 C C . ASP A 1 663 ? -2.815 15.249 17.572 1.00 54.38 663 ASP A C 1
ATOM 5191 O O . ASP A 1 663 ? -4.000 15.027 17.300 1.00 54.38 663 ASP A O 1
ATOM 5195 N N . ASN A 1 664 ? -2.298 16.455 17.323 1.00 65.38 664 ASN A N 1
ATOM 5196 C CA . ASN A 1 664 ? -3.073 17.555 16.724 1.00 65.38 664 ASN A CA 1
ATOM 5197 C C . ASN A 1 664 ? -3.400 17.286 15.236 1.00 65.38 664 ASN A C 1
ATOM 5199 O O . ASN A 1 664 ? -2.867 17.932 14.340 1.00 65.38 664 ASN A O 1
ATOM 5203 N N . LEU A 1 665 ? -4.268 16.310 14.959 1.00 67.12 665 LEU A N 1
ATOM 5204 C CA . LEU A 1 665 ? -4.635 15.837 13.627 1.00 67.12 665 LEU A CA 1
ATOM 5205 C C . LEU A 1 665 ? -5.037 16.965 12.670 1.00 67.12 665 LEU A C 1
ATOM 5207 O O . LEU A 1 665 ? -4.608 16.899 11.522 1.00 67.12 665 LEU A O 1
ATOM 5211 N N . PRO A 1 666 ? -5.808 18.002 13.070 1.00 68.12 666 PRO A N 1
ATOM 5212 C CA . PRO A 1 666 ? -6.110 19.107 12.163 1.00 68.12 666 PRO A CA 1
ATOM 5213 C C . PRO A 1 666 ? -4.853 19.787 11.606 1.00 68.12 666 PRO A C 1
ATOM 5215 O O . PRO A 1 666 ? -4.817 20.142 10.431 1.00 68.12 666 PRO A O 1
ATOM 5218 N N . GLU A 1 667 ? -3.807 19.918 12.422 1.00 68.12 667 GLU A N 1
ATOM 5219 C CA . GLU A 1 667 ? -2.512 20.458 12.007 1.00 68.12 667 GLU A CA 1
ATOM 5220 C C . GLU A 1 667 ? -1.738 19.458 11.138 1.00 68.12 667 GLU A C 1
ATOM 5222 O O . GLU A 1 667 ? -1.222 19.834 10.089 1.00 68.12 667 GLU A O 1
ATOM 5227 N N . MET A 1 668 ? -1.734 18.172 11.507 1.00 64.31 668 MET A N 1
ATOM 5228 C CA . MET A 1 668 ? -1.058 17.115 10.738 1.00 64.31 668 MET A CA 1
ATOM 5229 C C . MET A 1 668 ? -1.674 16.874 9.353 1.00 64.31 668 MET A C 1
ATOM 5231 O O . MET A 1 668 ? -0.969 16.505 8.419 1.00 64.31 668 MET A O 1
ATOM 5235 N N . MET A 1 669 ? -2.985 17.071 9.214 1.00 67.12 669 MET A N 1
ATOM 5236 C CA . MET A 1 669 ? -3.723 16.894 7.957 1.00 67.12 669 MET A CA 1
ATOM 5237 C C . MET A 1 669 ? -3.710 18.147 7.084 1.00 67.12 669 MET A C 1
ATOM 5239 O O . MET A 1 669 ? -4.284 18.158 5.995 1.00 67.12 669 MET A O 1
ATOM 5243 N N . ASN A 1 670 ? -3.057 19.210 7.545 1.00 67.62 670 ASN A N 1
ATOM 5244 C CA . ASN A 1 670 ? -2.871 20.412 6.767 1.00 67.62 670 ASN A CA 1
ATOM 5245 C C . ASN A 1 670 ? -1.661 20.195 5.843 1.00 67.62 670 ASN A C 1
ATOM 5247 O O . ASN A 1 670 ? -0.526 20.466 6.231 1.00 67.62 670 ASN A O 1
ATOM 5251 N N . PHE A 1 671 ? -1.895 19.709 4.625 1.00 71.31 671 PHE A N 1
ATOM 5252 C CA . PHE A 1 671 ? -0.864 19.516 3.593 1.00 71.31 671 PHE A CA 1
ATOM 5253 C C . PHE A 1 671 ? -0.502 20.837 2.889 1.00 71.31 671 PHE A C 1
ATOM 5255 O O . PHE A 1 671 ? -1.273 21.799 2.971 1.00 71.31 671 PHE A O 1
ATOM 5262 N N . PRO A 1 672 ? 0.700 20.966 2.287 1.00 75.00 672 PRO A N 1
ATOM 5263 C CA . PRO A 1 672 ? 1.033 22.149 1.495 1.00 75.00 672 PRO A CA 1
ATOM 5264 C C . PRO A 1 672 ? 0.090 22.273 0.292 1.00 75.00 672 PRO A C 1
ATOM 5266 O O . PRO A 1 672 ? -0.412 21.272 -0.218 1.00 75.00 672 PRO A O 1
ATOM 5269 N N . THR A 1 673 ? -0.142 23.501 -0.169 1.00 80.75 673 THR A N 1
ATOM 5270 C CA . THR A 1 673 ? -0.874 23.739 -1.417 1.00 80.75 673 THR A CA 1
ATOM 5271 C C . THR A 1 673 ? -0.085 23.136 -2.578 1.00 80.75 673 THR A C 1
ATOM 5273 O O . THR A 1 673 ? 1.120 23.363 -2.691 1.00 80.75 673 THR A O 1
ATOM 5276 N N . ILE A 1 674 ? -0.758 22.372 -3.435 1.00 83.31 674 ILE A N 1
ATOM 5277 C CA . ILE A 1 674 ? -0.179 21.706 -4.606 1.00 83.31 674 ILE A CA 1
ATOM 5278 C C . ILE A 1 674 ? -0.772 22.348 -5.860 1.00 83.31 674 ILE A C 1
ATOM 5280 O O . ILE A 1 674 ? -1.985 22.570 -5.892 1.00 83.31 674 ILE A O 1
ATOM 5284 N N . ASN A 1 675 ? 0.085 22.651 -6.837 1.00 79.06 675 ASN A N 1
ATOM 5285 C CA . ASN A 1 675 ? -0.282 23.178 -8.153 1.00 79.06 675 ASN A CA 1
ATOM 5286 C C . ASN A 1 675 ? -0.231 22.065 -9.195 1.00 79.06 675 ASN A C 1
ATOM 5288 O O . ASN A 1 675 ? 0.785 21.320 -9.188 1.00 79.06 675 ASN A O 1
#

Radius of gyration: 29.35 Å; Cα contacts (8 Å, |Δi|>4): 1048; chains: 1; bounding box: 75×77×77 Å

InterPro domains:
  IPR009081 Phosphopantetheine binding ACP domain [PF00550] (233-293)
  IPR009081 Phosphopantetheine binding ACP domain [PS50075] (224-300)
  IPR010080 Thioester reductase-like domain [TIGR01746] (350-668)
  IPR010080 Thioester reductase-like domain [cd05235] (348-638)
  IPR013120 Fatty acyl-CoA reductase-like, NAD-binding domain [PF07993] (351-590)
  IPR036291 NAD(P)-binding domain superfamily [SSF51735] (349-637)
  IPR036736 ACP-like superfamily [G3DSA:1.10.1200.10] (219-302)
  IPR036736 ACP-like superfamily [SSF47336] (224-293)
  IPR045851 AMP-binding enzyme domain superfamily [G3DSA:3.30.300.30] (70-200)

Organism: NCBI:txid215637

Foldseek 3Di:
DVVPDDDDAPDKDFDKDDDPPDDPDDPPDVPVCVVAWAQDPPVNDGIIGGPQWMWGHHPVRDIDTPGGNPQWDQFPNDTERQVVLQVLLCVPQFFDGKGWDFADDPPAGTFIEMETATPDDPDDPPPPPDDAADFDADEPPDPPDPPCVLVQVVSLVSCVVPDPPSNRGPAYTYGNDADADPVRHGDPVSHDDVVVVVVPAPADPSRHGYDDDDDDDDDPDPPDDDDPQLVQLQVLLCVLLVNPDGDPQADFSVNSRHDPVSLQSSLVSSCVVLVFPQFSCQCVVQRGSNSSSVVSVVRSVDDDDDDADPLLVVLVVCLVLFDFFPPDPPPPVVVLADPDQDPDQFAEEEEEPCLPDLNVLLLLLLCVVGVRYAYEYEDADPDQVVQVVSNQVSNVLQVRDDPSHRYGYFHADLLDALRRGDPVVSVVLLPRHAAYEAPDFDDDFRDAQVVRCRNLPSSLSSSSVSCPHPDHHEYEYEAALLLDDPPPDDPVCLVPNAEQPDLSPRSSHPRSTSRSSSRNSSLNSLVSNLVSVGLYAYEHEWAEAAAPPPRRGDCLDDLNLLVQQQLLLLEHEQQPAWGFYDYSNNSSNVSSVLSNDSCNSVVRYYYHTHPDTHGSVVVVVVVVVVPRRYDYDHLQVVLVSSVVQQPDPVSGSCNVVNSCSNPPVSVVRHRTGHD